Protein AF-A0A9D8QUK2-F1 (afdb_monomer_lite)

Secondary structure (DSSP, 8-state):
--------------------PPPEE---SS-EE-HHHHTTSTTSSEEEE--SSSEEEEE-SEEEE-TT-EEEPPSSEEEEE-TT-EEEESSEEEEEEEEEEEEEESSTT------EEEE---SSPEEEEEEEEES-EEEE--TT-EEEES-EEES--S-SSSEEEEE-STT--EEEES-EEES-SSEEEEE-TT----EEEES-EEES--TT--S--SEEEE--SEEEEES-EEE--TT-TT--SEEEE-TT---S--EEEEES-EEESSS-SEEEESS-EEEEES-EEE-----SSTTT--EEEEEEETTS--EEEEES-EEES-SEEEEEEE-SEEEEEB-SS-TTSTT-B----EEES-EETTEE-SEEE-SSS-EEETT-B-SSSS--HHHHGGGEESTTT-TTSPPEE-PSPPPTTS--EEEE-GGGGGSS--PPEE-TTS-EEE-SS----PPPSEEEEETTEEEEE-

Sequence (474 aa):
MKKRKVFCLILSALLGGGANSLAYTTAGDGTTYSLQTLSRIDDSDVLCFDDEERVRYMIVGPVTIARGDRFVMDDDVLVEFDDKATLIIEGEADFRLKKGSTFDSAFDDHTAMPIGIQVTGGKGATEFTNCSFYAVGLRNSSPQGMNLSHCAFYACNGAIGQGALTLGTDGAPFHIVDCHFEDNAKAAIAGAANYRNPLVIERCTFVRNGAANGNTPQLNLTVADSIVVRSCTIEGNPQNTMVGGIVVANLLGFEGDYVTVIKDNRITDNRFGIATYLSQKAFIVDNILVDNNHETNAMNGGSGINVYDPYQTQYTYISGNHIEGSLWGITLVGGKEANLGRTDVPESDSRYNPGRNFFRNNGNGGVLYDLYNNSPNIVYAQGNVWNVAVQREADIENVVFHRHDDASLGEVFFMPPGNPTGISSEHFEGDEANDGNQLPLYDLSGREIVNSPSSEGSLANGIYIQGGKKVIIN

Structure (mmCIF, N/CA/C/O backbone):
data_AF-A0A9D8QUK2-F1
#
_entry.id   AF-A0A9D8QUK2-F1
#
loop_
_atom_site.group_PDB
_atom_site.id
_atom_site.type_symbol
_atom_site.label_atom_id
_atom_site.label_alt_id
_atom_site.label_comp_id
_atom_site.label_asym_id
_atom_site.label_entity_id
_atom_site.label_se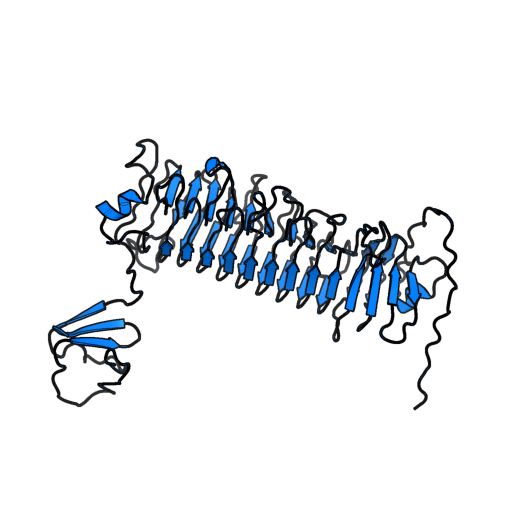q_id
_atom_site.pdbx_PDB_ins_code
_atom_site.Cartn_x
_atom_site.Cartn_y
_atom_site.Cartn_z
_atom_site.occupancy
_atom_site.B_iso_or_equiv
_atom_site.auth_seq_id
_atom_site.auth_comp_id
_atom_site.auth_asym_id
_atom_site.auth_atom_id
_atom_site.pdbx_PDB_model_num
ATOM 1 N N . MET A 1 1 ? -13.874 -29.031 42.052 1.00 36.38 1 MET A N 1
ATOM 2 C CA . MET A 1 1 ? -13.866 -27.619 41.603 1.00 36.38 1 MET A CA 1
ATOM 3 C C . MET A 1 1 ? -15.237 -27.278 41.043 1.00 36.38 1 MET A C 1
ATOM 5 O O . MET A 1 1 ? -15.665 -27.908 40.085 1.00 36.38 1 MET A O 1
ATOM 9 N N . LYS A 1 2 ? -15.973 -26.372 41.698 1.00 28.08 2 LYS A N 1
ATOM 10 C CA . LYS A 1 2 ? -17.314 -25.950 41.268 1.00 28.08 2 LYS A CA 1
ATOM 11 C C . LYS A 1 2 ? -17.187 -25.151 39.967 1.00 28.08 2 LYS A C 1
ATOM 13 O O . LYS A 1 2 ? -16.631 -24.058 39.991 1.00 28.08 2 LYS A O 1
ATOM 18 N N . LYS A 1 3 ? -17.695 -25.693 38.855 1.00 27.78 3 LYS A N 1
ATOM 19 C CA . LYS A 1 3 ? -17.937 -24.932 37.622 1.00 27.78 3 LYS A CA 1
ATOM 20 C C . LYS A 1 3 ? -18.912 -23.802 37.974 1.00 27.78 3 LYS A C 1
ATOM 22 O O . LYS A 1 3 ? -20.072 -24.077 38.279 1.00 27.78 3 LYS A O 1
ATOM 27 N N . ARG A 1 4 ? -18.437 -22.553 38.019 1.00 25.95 4 ARG A N 1
ATOM 28 C CA . ARG A 1 4 ? -19.311 -21.374 38.055 1.00 25.95 4 ARG A CA 1
ATOM 29 C C . ARG A 1 4 ? -20.042 -21.351 36.715 1.00 25.95 4 ARG A C 1
ATOM 31 O O . ARG A 1 4 ? -19.438 -21.027 35.703 1.00 25.95 4 ARG A O 1
ATOM 38 N N . LYS A 1 5 ? -21.305 -21.776 36.713 1.00 31.41 5 LYS A N 1
ATOM 39 C CA . LYS A 1 5 ? -22.220 -21.525 35.601 1.00 31.41 5 LYS A CA 1
ATOM 40 C C . LYS A 1 5 ? -22.498 -20.024 35.614 1.00 31.41 5 LYS A C 1
ATOM 42 O O . LYS A 1 5 ? -23.102 -19.533 36.566 1.00 31.41 5 LYS A O 1
ATOM 47 N N . VAL A 1 6 ? -21.945 -19.304 34.646 1.00 39.88 6 VAL A N 1
ATOM 48 C CA . VAL A 1 6 ? -22.358 -17.932 34.354 1.00 39.88 6 VAL A CA 1
ATOM 49 C C . VAL A 1 6 ? -23.756 -18.060 33.760 1.00 39.88 6 VAL A C 1
ATOM 51 O O . VAL A 1 6 ? -23.955 -18.856 32.855 1.00 39.88 6 VAL A O 1
ATOM 54 N N . PHE A 1 7 ? -24.736 -17.399 34.364 1.00 37.34 7 PHE A N 1
ATOM 55 C CA . PHE A 1 7 ? -26.114 -17.393 33.883 1.00 37.34 7 PHE A CA 1
ATOM 56 C C . PHE A 1 7 ? -26.303 -16.033 33.212 1.00 37.34 7 PHE A C 1
ATOM 58 O O . PHE A 1 7 ? -26.416 -15.023 33.910 1.00 37.34 7 PHE A O 1
ATOM 65 N N . CYS A 1 8 ? -26.214 -15.986 31.884 1.00 44.78 8 CYS A N 1
ATOM 66 C CA . CYS A 1 8 ? -26.602 -14.810 31.112 1.00 44.78 8 CYS A CA 1
ATOM 67 C C . CYS A 1 8 ? -28.131 -14.797 31.009 1.00 44.78 8 CYS A C 1
ATOM 69 O O . CYS A 1 8 ? -28.762 -15.828 30.773 1.00 44.78 8 CYS A O 1
ATOM 71 N N . LEU A 1 9 ? -28.739 -13.646 31.298 1.00 38.41 9 LEU A N 1
ATOM 72 C CA . LEU A 1 9 ? -30.188 -13.490 31.248 1.00 38.41 9 LEU A CA 1
ATOM 73 C C . LEU A 1 9 ? -30.644 -13.612 29.787 1.00 38.41 9 LEU A C 1
ATOM 75 O O . LEU A 1 9 ? -30.194 -12.855 28.935 1.00 38.41 9 LEU A O 1
ATOM 79 N N . ILE A 1 10 ? -31.552 -14.548 29.512 1.00 42.47 10 ILE A N 1
ATOM 80 C CA . ILE A 1 10 ? -32.238 -14.657 28.222 1.00 42.47 10 ILE A CA 1
ATOM 81 C C . ILE A 1 10 ? -33.251 -13.510 28.158 1.00 42.47 10 ILE A C 1
ATOM 83 O O . ILE A 1 10 ? -34.303 -13.591 28.797 1.00 42.47 10 ILE A O 1
ATOM 87 N N . LEU A 1 11 ? -32.950 -12.440 27.418 1.00 42.25 11 LEU A N 1
ATOM 88 C CA . LEU A 1 11 ? -33.952 -11.432 27.080 1.00 42.25 11 LEU A CA 1
ATOM 89 C C . LEU A 1 11 ? -34.624 -11.840 25.765 1.00 42.25 11 LEU A C 1
ATOM 91 O O . LEU A 1 11 ? -34.020 -11.832 24.696 1.00 42.25 11 LEU A O 1
ATOM 95 N N . SER A 1 12 ? -35.885 -12.254 25.862 1.00 38.56 12 SER A N 1
ATOM 96 C CA . SER A 1 12 ? -36.746 -12.539 24.717 1.00 38.56 12 SER A CA 1
ATOM 97 C C . SER A 1 12 ? -36.921 -11.285 23.859 1.00 38.56 12 SER A C 1
ATOM 99 O O . SER A 1 12 ? -37.370 -10.255 24.362 1.00 38.56 12 SER A O 1
ATOM 101 N N . ALA A 1 13 ? -36.579 -11.405 22.575 1.00 39.34 13 ALA A N 1
ATOM 102 C CA . ALA A 1 13 ? -36.649 -10.355 21.570 1.00 39.34 13 ALA A CA 1
ATOM 103 C C . ALA A 1 13 ? -38.009 -9.635 21.555 1.00 39.34 13 ALA A C 1
ATOM 105 O O . ALA A 1 13 ? -39.043 -10.229 21.248 1.00 39.34 13 ALA A O 1
ATOM 106 N N . LEU A 1 14 ? -37.986 -8.329 21.824 1.00 34.78 14 LEU A N 1
ATOM 107 C CA . LEU A 1 14 ? -39.008 -7.391 21.374 1.00 34.78 14 LEU A CA 1
ATOM 108 C C . LEU A 1 14 ? -38.420 -6.608 20.199 1.00 34.78 14 LEU A C 1
ATOM 110 O O . LEU A 1 14 ? -37.813 -5.556 20.360 1.00 34.78 14 LEU A O 1
ATOM 114 N N . LEU A 1 15 ? -38.609 -7.161 19.001 1.00 47.88 15 LEU A N 1
ATOM 115 C CA . LEU A 1 15 ? -38.568 -6.398 17.759 1.00 47.88 15 LEU A CA 1
ATOM 116 C C . LEU A 1 15 ? -39.764 -5.442 17.767 1.00 47.88 15 LEU A C 1
ATOM 118 O O . LEU A 1 15 ? -40.914 -5.884 17.736 1.00 47.88 15 LEU A O 1
ATOM 122 N N . GLY A 1 16 ? -39.505 -4.137 17.810 1.00 35.44 16 GLY A N 1
ATOM 123 C CA . GLY A 1 16 ? -40.554 -3.143 17.625 1.00 35.44 16 GLY A CA 1
ATOM 124 C C . GLY A 1 16 ? -40.207 -1.760 18.153 1.00 35.44 16 GLY A C 1
ATOM 125 O O . GLY A 1 16 ? -40.496 -1.447 19.302 1.00 35.44 16 GLY A O 1
ATOM 126 N N . GLY A 1 17 ? -39.706 -0.905 17.264 1.00 31.34 17 GLY A N 1
ATOM 127 C CA . GLY A 1 17 ? -39.738 0.543 17.440 1.00 31.34 17 GLY A CA 1
ATOM 128 C C . GLY A 1 17 ? -38.373 1.183 17.269 1.00 31.34 17 GLY A C 1
ATOM 129 O O . GLY A 1 17 ? -37.475 0.947 18.065 1.00 31.34 17 GLY A O 1
ATOM 130 N N . GLY A 1 18 ? -38.247 2.035 16.247 1.00 40.22 18 GLY A N 1
ATOM 131 C CA . GLY A 1 18 ? -37.144 2.980 16.135 1.00 40.22 18 GLY A CA 1
ATOM 132 C C . GLY A 1 18 ? -37.144 3.917 17.339 1.00 40.22 18 GLY A C 1
ATOM 133 O O . GLY A 1 18 ? -37.792 4.962 17.328 1.00 40.22 18 GLY A O 1
ATOM 134 N N . ALA A 1 19 ? -36.449 3.520 18.395 1.00 39.44 19 ALA A N 1
ATOM 135 C CA . ALA A 1 19 ? -35.953 4.425 19.404 1.00 39.44 19 ALA A CA 1
ATOM 136 C C . ALA A 1 19 ? -34.624 4.961 18.873 1.00 39.44 19 ALA A C 1
ATOM 138 O O . ALA A 1 19 ? -33.765 4.189 18.456 1.00 39.44 19 ALA A O 1
ATOM 139 N N . ASN A 1 20 ? -34.454 6.283 18.855 1.00 44.12 20 ASN A N 1
ATOM 140 C CA . ASN A 1 20 ? -33.113 6.849 18.781 1.00 44.12 20 ASN A CA 1
ATOM 141 C C . ASN A 1 20 ? -32.373 6.322 20.016 1.00 44.12 20 ASN A C 1
ATOM 143 O O . ASN A 1 20 ? -32.664 6.805 21.113 1.00 44.12 20 ASN A O 1
ATOM 147 N N . SER A 1 21 ? -31.517 5.303 19.870 1.00 48.91 21 SER A N 1
ATOM 148 C CA . SER A 1 21 ? -30.704 4.857 20.998 1.00 48.91 21 SER A CA 1
ATOM 149 C C . SER A 1 21 ? -29.840 6.051 21.405 1.00 48.91 21 SER A C 1
ATOM 151 O O . SER A 1 21 ? -29.196 6.711 20.579 1.00 48.91 21 SER A O 1
ATOM 153 N N . LEU A 1 22 ? -29.970 6.455 22.666 1.00 63.09 22 LEU A N 1
ATOM 154 C CA . LEU A 1 22 ? -29.085 7.452 23.241 1.00 63.09 22 LEU A CA 1
ATOM 155 C C . LEU A 1 22 ? -27.726 6.771 23.356 1.00 63.09 22 LEU A C 1
ATOM 157 O O . LEU A 1 22 ? -27.637 5.729 23.989 1.00 63.09 22 LEU A O 1
ATOM 161 N N . ALA A 1 23 ? -26.693 7.353 22.746 1.00 86.38 23 ALA A N 1
ATOM 162 C CA . ALA A 1 23 ? -25.338 6.823 22.837 1.00 86.38 23 ALA A CA 1
ATOM 163 C C . ALA A 1 23 ? -24.959 6.570 24.308 1.00 86.38 23 ALA A C 1
ATOM 165 O O . ALA A 1 23 ? -25.006 7.498 25.125 1.00 86.38 23 ALA A O 1
ATOM 166 N N . TYR A 1 24 ? -24.586 5.335 24.641 1.00 95.50 24 TYR A N 1
ATOM 167 C CA . TYR A 1 24 ? -24.104 4.998 25.974 1.00 95.50 24 TYR A CA 1
ATOM 168 C C . TYR A 1 24 ? -22.640 5.411 26.121 1.00 95.50 24 TYR A C 1
ATOM 170 O O . TYR A 1 24 ? -21.823 5.161 25.235 1.00 95.50 24 TYR A O 1
ATOM 178 N N . THR A 1 25 ? -22.289 5.985 27.270 1.00 97.19 25 THR A N 1
ATOM 179 C CA . THR A 1 25 ? -20.911 6.350 27.615 1.00 97.19 25 THR A CA 1
ATOM 180 C C . THR A 1 25 ? -20.607 5.884 29.034 1.00 97.19 25 THR A C 1
ATOM 182 O O . THR A 1 25 ? -21.392 6.140 29.949 1.00 97.19 25 THR A O 1
ATOM 185 N N . THR A 1 26 ? -19.474 5.207 29.234 1.00 97.69 26 THR A N 1
ATOM 186 C CA . THR A 1 26 ? -19.026 4.784 30.571 1.00 97.69 26 THR A CA 1
ATOM 187 C C . THR A 1 26 ? -18.665 5.987 31.458 1.00 97.69 26 THR A C 1
ATOM 189 O O . THR A 1 26 ? -18.534 7.117 30.990 1.00 97.69 26 THR A O 1
ATOM 192 N N . ALA A 1 27 ? -18.530 5.775 32.770 1.00 96.69 27 ALA A N 1
ATOM 193 C CA . ALA A 1 27 ? -18.418 6.867 33.743 1.00 96.69 27 ALA A CA 1
ATOM 194 C C . ALA A 1 27 ? -17.090 7.657 33.704 1.00 96.69 27 ALA A C 1
ATOM 196 O O . ALA A 1 27 ? -17.054 8.796 34.173 1.00 96.69 27 ALA A O 1
ATOM 197 N N . GLY A 1 28 ? -16.005 7.080 33.178 1.00 97.00 28 GLY A N 1
ATOM 198 C CA . GLY A 1 28 ? -14.670 7.688 33.175 1.00 97.00 28 GLY A CA 1
ATOM 199 C C . GLY A 1 28 ? -13.992 7.693 34.551 1.00 97.00 28 GLY A C 1
ATOM 200 O O . GLY A 1 28 ? -13.155 8.553 34.829 1.00 97.00 28 GLY A O 1
ATOM 201 N N . ASP A 1 29 ? -14.371 6.774 35.437 1.00 97.31 29 ASP A N 1
ATOM 202 C CA . ASP A 1 29 ? -13.961 6.731 36.844 1.00 97.31 29 ASP A CA 1
ATOM 203 C C . ASP A 1 29 ? -12.799 5.764 37.131 1.00 97.31 29 ASP A C 1
ATOM 205 O O . ASP A 1 29 ? -12.406 5.584 38.287 1.00 97.31 29 ASP A O 1
ATOM 209 N N . GLY A 1 30 ? -12.204 5.182 36.087 1.00 96.81 30 GLY A N 1
ATOM 210 C CA . GLY A 1 30 ? -11.112 4.215 36.207 1.00 96.81 30 GLY A CA 1
ATOM 211 C C . GLY A 1 30 ? -11.574 2.766 36.115 1.00 96.81 30 GLY A C 1
ATOM 212 O O . GLY A 1 30 ? -10.773 1.851 36.337 1.00 96.81 30 GLY A O 1
ATOM 213 N N . THR A 1 31 ? -12.848 2.535 35.804 1.00 98.06 31 THR A N 1
ATOM 214 C CA . THR A 1 31 ? -13.411 1.193 35.703 1.00 98.06 31 THR A CA 1
ATOM 215 C C . THR A 1 31 ? -12.887 0.473 34.460 1.00 98.06 31 THR A C 1
ATOM 217 O O . THR A 1 31 ? -12.683 1.051 33.392 1.00 98.06 31 THR A O 1
ATOM 220 N N . THR A 1 32 ? -12.645 -0.833 34.605 1.00 98.19 32 THR A N 1
ATOM 221 C CA . THR A 1 32 ? -12.344 -1.716 33.474 1.00 98.19 32 THR A CA 1
ATOM 222 C C . THR A 1 32 ? -13.613 -2.429 33.027 1.00 98.19 32 THR A C 1
ATOM 224 O O . THR A 1 32 ? -14.229 -3.143 33.818 1.00 98.19 32 THR A O 1
ATOM 227 N N . TYR A 1 33 ? -13.960 -2.264 31.756 1.00 98.25 33 TYR A N 1
ATOM 228 C CA . TYR A 1 33 ? -15.107 -2.875 31.103 1.00 98.25 33 TYR A CA 1
ATOM 229 C C . TYR A 1 33 ? -14.666 -3.973 30.127 1.00 98.25 33 TYR A C 1
ATOM 231 O O . TYR A 1 33 ? -13.601 -3.897 29.518 1.00 98.25 33 TYR A O 1
ATOM 239 N N . SER A 1 34 ? -15.518 -4.974 29.947 1.00 97.94 34 SER A N 1
ATOM 240 C CA . SER A 1 34 ? -15.544 -5.896 28.810 1.00 97.94 34 SER A CA 1
ATOM 241 C C . SER A 1 34 ? -16.961 -5.943 28.232 1.00 97.94 34 SER A C 1
ATOM 243 O O . SER A 1 34 ? -17.889 -5.364 28.806 1.00 97.94 34 SER A O 1
ATOM 245 N N . LEU A 1 35 ? -17.168 -6.662 27.127 1.00 97.31 35 LEU A N 1
ATOM 246 C CA . LEU A 1 35 ? -18.521 -6.878 26.599 1.00 97.31 35 LEU A CA 1
ATOM 247 C C . LEU A 1 35 ? -19.423 -7.563 27.630 1.00 97.31 35 LEU A C 1
ATOM 249 O O . LEU A 1 35 ? -20.571 -7.162 27.790 1.00 97.31 35 LEU A O 1
ATOM 253 N N . GLN A 1 36 ? -18.881 -8.500 28.415 1.00 95.31 36 GLN A N 1
ATOM 254 C CA . GLN A 1 36 ? -19.616 -9.144 29.504 1.00 95.31 36 GLN A CA 1
ATOM 255 C C . GLN A 1 36 ? -20.107 -8.162 30.577 1.00 95.31 36 GLN A C 1
ATOM 257 O O . GLN A 1 36 ? -21.183 -8.349 31.146 1.00 95.31 36 GLN A O 1
ATOM 262 N N . THR A 1 37 ? -19.290 -7.173 30.948 1.00 96.94 37 THR A N 1
ATOM 263 C CA . THR A 1 37 ? -19.694 -6.201 31.974 1.00 96.94 37 THR A CA 1
ATOM 264 C C . THR A 1 37 ? -20.656 -5.174 31.409 1.00 96.94 37 THR A C 1
ATOM 266 O O . THR A 1 37 ? -21.591 -4.797 32.107 1.00 96.94 37 THR A O 1
ATOM 269 N N . LEU A 1 38 ? -20.439 -4.750 30.159 1.00 97.44 38 LEU A N 1
ATOM 270 C CA . LEU A 1 38 ? -21.329 -3.824 29.466 1.00 97.44 38 LEU A CA 1
ATOM 271 C C . LEU A 1 38 ? -22.713 -4.452 29.314 1.00 97.44 38 LEU A C 1
ATOM 273 O O . LEU A 1 38 ? -23.681 -3.869 29.772 1.00 97.44 38 LEU A O 1
ATOM 277 N N . SER A 1 39 ? -22.803 -5.708 28.870 1.00 96.00 39 SER A N 1
ATOM 278 C CA . SER A 1 39 ? -24.082 -6.396 28.655 1.00 96.00 39 SER A CA 1
ATOM 279 C C . SER A 1 39 ? -24.930 -6.651 29.912 1.00 96.00 39 SER A C 1
ATOM 281 O O . SER A 1 39 ? -25.952 -7.332 29.842 1.00 96.00 39 SER A O 1
ATOM 283 N N . ARG A 1 40 ? -24.469 -6.220 31.090 1.00 95.31 40 ARG A N 1
ATOM 284 C CA . ARG A 1 40 ? -25.193 -6.289 32.371 1.00 95.31 40 ARG A CA 1
ATOM 285 C C . ARG A 1 40 ? -25.696 -4.923 32.836 1.00 95.31 40 ARG A C 1
ATOM 287 O O . ARG A 1 40 ? -26.240 -4.829 33.932 1.00 95.31 40 ARG A O 1
ATOM 294 N N . ILE A 1 41 ? -25.454 -3.880 32.051 1.00 94.56 41 ILE A N 1
ATOM 295 C CA . ILE A 1 41 ? -25.918 -2.522 32.292 1.00 94.56 41 ILE A CA 1
ATOM 296 C C . ILE A 1 41 ? -27.129 -2.311 31.382 1.00 94.56 41 ILE A C 1
ATOM 298 O O . ILE A 1 41 ? -26.997 -2.399 30.165 1.00 94.56 41 ILE A O 1
ATOM 302 N N . ASP A 1 42 ? -28.291 -2.040 31.980 1.00 87.69 42 ASP A N 1
ATOM 303 C CA . ASP A 1 42 ? -29.587 -2.026 31.280 1.00 87.69 42 ASP A CA 1
ATOM 304 C C . ASP A 1 42 ? -29.625 -1.083 30.056 1.00 87.69 42 ASP A C 1
ATOM 306 O O . ASP A 1 42 ? -30.317 -1.378 29.086 1.00 87.69 42 ASP A O 1
ATOM 310 N N . ASP A 1 43 ? -28.830 -0.006 30.067 1.00 87.94 43 ASP A N 1
ATOM 311 C CA . ASP A 1 43 ? -28.813 1.033 29.028 1.00 87.94 43 ASP A CA 1
ATOM 312 C C . ASP A 1 43 ? -27.522 1.053 28.180 1.00 87.94 43 ASP A C 1
ATOM 314 O O . ASP A 1 43 ? -27.222 2.064 27.550 1.00 87.94 43 ASP A O 1
ATOM 318 N N . SER A 1 44 ? -26.697 -0.005 28.184 1.00 90.75 44 SER A N 1
ATOM 319 C CA . SER A 1 44 ? -25.386 0.052 27.511 1.00 90.75 44 SER A CA 1
ATOM 320 C C . SER A 1 44 ? -25.388 -0.220 26.010 1.00 90.75 44 SER A C 1
ATOM 322 O O . SER A 1 44 ? -24.305 -0.314 25.440 1.00 90.75 44 SER A O 1
ATOM 324 N N . ASP A 1 45 ? -26.544 -0.464 25.392 1.00 93.50 45 ASP A N 1
ATOM 325 C CA . ASP A 1 45 ? -26.666 -0.915 23.996 1.00 93.50 45 ASP A CA 1
ATOM 326 C C . ASP A 1 45 ? -25.821 -2.168 23.651 1.00 93.50 45 ASP A C 1
ATOM 328 O O . ASP A 1 45 ? -25.517 -2.421 22.484 1.00 93.50 45 ASP A O 1
ATOM 332 N N . VAL A 1 46 ? -25.455 -2.988 24.648 1.00 95.62 46 VAL A N 1
ATOM 333 C CA . VAL A 1 46 ? -24.757 -4.270 24.451 1.00 95.62 46 VAL A CA 1
ATOM 334 C C . VAL A 1 46 ? -25.652 -5.403 24.932 1.00 95.62 46 VAL A C 1
ATOM 336 O O . VAL A 1 46 ? -25.971 -5.503 26.113 1.00 95.62 46 VAL A O 1
ATOM 339 N N . LEU A 1 47 ? -26.022 -6.300 24.027 1.00 94.25 47 LEU A N 1
ATOM 340 C CA . LEU A 1 47 ? -26.761 -7.520 24.336 1.00 94.25 47 LEU A CA 1
ATOM 341 C C . LEU A 1 47 ? -25.802 -8.708 24.394 1.00 94.25 47 LEU A C 1
ATOM 343 O O . LEU A 1 47 ? -24.802 -8.743 23.681 1.00 94.25 47 LEU A O 1
ATOM 347 N N . CYS A 1 48 ? -26.107 -9.691 25.237 1.00 93.62 48 CYS A N 1
ATOM 348 C CA . CYS A 1 48 ? -25.363 -10.943 25.337 1.00 93.62 48 CYS A CA 1
ATOM 349 C C . CYS A 1 48 ? -26.308 -12.107 25.048 1.00 93.62 48 CYS A C 1
ATOM 351 O O . CYS A 1 48 ? -27.374 -12.218 25.655 1.00 93.62 48 CYS A O 1
ATOM 353 N N . PHE A 1 49 ? -25.893 -12.979 24.141 1.00 89.56 49 PHE A N 1
ATOM 354 C CA . PHE A 1 49 ? -26.572 -14.209 23.785 1.00 89.56 49 PHE A CA 1
ATOM 355 C C . PHE A 1 49 ? -25.643 -15.369 24.132 1.00 89.56 49 PHE A C 1
ATOM 357 O O . PHE A 1 49 ? -24.507 -15.451 23.659 1.00 89.56 49 PHE A O 1
ATOM 364 N N . ASP A 1 50 ? -26.130 -16.250 24.999 1.00 75.38 50 ASP A N 1
ATOM 365 C CA . ASP A 1 50 ? -25.434 -17.486 25.333 1.00 75.38 50 ASP A CA 1
ATOM 366 C C . ASP A 1 50 ? -25.794 -18.512 24.251 1.00 75.38 50 ASP A C 1
ATOM 368 O O . ASP A 1 50 ? -26.885 -19.086 24.272 1.00 75.38 50 ASP A O 1
ATOM 372 N N . ASP A 1 51 ? -24.931 -18.637 23.244 1.00 69.44 51 ASP A N 1
ATOM 373 C CA . ASP A 1 51 ? -25.027 -19.681 22.225 1.00 69.44 51 ASP A CA 1
ATOM 374 C C . ASP A 1 51 ? -24.284 -20.938 22.701 1.00 69.44 51 ASP A C 1
ATOM 376 O O . ASP A 1 51 ? -23.294 -20.847 23.431 1.00 69.44 51 ASP A O 1
ATOM 380 N N . GLU A 1 52 ? -24.735 -22.119 22.279 1.00 70.31 52 GLU A N 1
ATOM 381 C CA . GLU A 1 52 ? -24.114 -23.389 22.670 1.00 70.31 52 GLU A CA 1
ATOM 382 C C . GLU A 1 52 ? -22.688 -23.536 22.106 1.00 70.31 52 GLU A C 1
ATOM 384 O O . GLU A 1 52 ? -21.869 -24.246 22.698 1.00 70.31 52 GLU A O 1
ATOM 389 N N . GLU A 1 53 ? -22.372 -22.850 21.001 1.00 79.50 53 GLU A N 1
ATOM 390 C CA . GLU A 1 53 ? -21.079 -22.955 20.311 1.00 79.50 53 GLU A CA 1
ATOM 391 C C . GLU A 1 53 ? -20.078 -21.850 20.680 1.00 79.50 53 GLU A C 1
ATOM 393 O O . GLU A 1 53 ? -18.887 -22.132 20.841 1.00 79.50 53 GLU A O 1
ATOM 398 N N . ARG A 1 54 ? -20.532 -20.597 20.822 1.00 87.00 54 ARG A N 1
ATOM 399 C CA . ARG A 1 54 ? -19.673 -19.433 21.096 1.00 87.00 54 ARG A CA 1
ATOM 400 C C . ARG A 1 54 ? -20.471 -18.287 21.716 1.00 87.00 54 ARG A C 1
ATOM 402 O O . ARG A 1 54 ? -21.545 -17.955 21.231 1.00 87.00 54 ARG A O 1
ATOM 409 N N . VAL A 1 55 ? -19.926 -17.615 22.735 1.00 92.44 55 VAL A N 1
ATOM 410 C CA . VAL A 1 55 ? -20.589 -16.432 23.313 1.00 92.44 55 VAL A CA 1
ATOM 411 C C . VAL A 1 55 ? -20.727 -15.353 22.240 1.00 92.44 55 VAL A C 1
ATOM 413 O O . VAL A 1 55 ? -19.744 -14.994 21.583 1.00 92.44 55 VAL A O 1
ATOM 416 N N . ARG A 1 56 ? -21.943 -14.827 22.084 1.00 94.12 56 ARG A N 1
ATOM 417 C CA . ARG A 1 56 ? -22.262 -13.784 21.113 1.00 94.12 56 ARG A CA 1
ATOM 418 C C . ARG A 1 56 ? -22.691 -12.515 21.835 1.00 94.12 56 ARG A C 1
ATOM 420 O O . ARG A 1 56 ? -23.541 -12.550 22.722 1.00 94.12 56 ARG A O 1
ATOM 427 N N . TYR A 1 57 ? -22.112 -11.392 21.445 1.00 95.81 57 TYR A N 1
ATOM 428 C CA . TYR A 1 57 ? -22.534 -10.065 21.868 1.00 95.81 57 TYR A CA 1
ATOM 429 C C . TYR A 1 57 ? -23.059 -9.292 20.667 1.00 95.81 57 TYR A C 1
ATOM 431 O O . TYR A 1 57 ? -22.527 -9.445 19.574 1.00 95.81 57 TYR A O 1
ATOM 439 N N . MET A 1 58 ? -24.060 -8.442 20.875 1.00 94.69 58 MET A N 1
ATOM 440 C CA . MET A 1 58 ? -24.557 -7.535 19.841 1.00 94.69 58 MET A CA 1
ATOM 441 C C . MET A 1 58 ? -24.524 -6.105 20.357 1.00 94.69 58 MET A C 1
ATOM 443 O O . MET A 1 58 ? -25.075 -5.820 21.420 1.00 94.69 58 MET A O 1
ATOM 447 N N . ILE A 1 59 ? -23.876 -5.220 19.611 1.00 95.88 59 ILE A N 1
ATOM 448 C CA . ILE A 1 59 ? -23.866 -3.781 19.847 1.00 95.88 59 ILE A CA 1
ATOM 449 C C . ILE A 1 59 ? -24.970 -3.179 18.976 1.00 95.88 59 ILE A C 1
ATOM 451 O O . ILE A 1 59 ? -24.875 -3.213 17.750 1.00 95.88 59 ILE A O 1
ATOM 455 N N . VAL A 1 60 ? -26.024 -2.656 19.604 1.00 93.69 60 VAL A N 1
ATOM 456 C CA . VAL A 1 60 ? -27.238 -2.168 18.911 1.00 93.69 60 VAL A CA 1
ATOM 457 C C . VAL A 1 60 ? -27.263 -0.655 18.693 1.00 93.69 60 VAL A C 1
ATOM 459 O O . VAL A 1 60 ? -28.156 -0.128 18.037 1.00 93.69 60 VAL A O 1
ATOM 462 N N . GLY A 1 61 ? -26.271 0.052 19.229 1.00 92.19 61 GLY A N 1
ATOM 463 C CA . GLY A 1 61 ? -26.149 1.503 19.155 1.00 92.19 61 GLY A CA 1
ATOM 464 C C . GLY A 1 61 ? -24.725 1.971 19.463 1.00 92.19 61 GLY A C 1
ATOM 465 O O . GLY A 1 61 ? -23.815 1.152 19.602 1.00 92.19 61 GLY A O 1
ATOM 466 N N . PRO A 1 62 ? -24.466 3.286 19.517 1.00 95.19 62 PRO A N 1
ATOM 467 C CA . PRO A 1 62 ? -23.144 3.799 19.857 1.00 95.19 62 PRO A CA 1
ATOM 468 C C . PRO A 1 62 ? -22.791 3.548 21.332 1.00 95.19 62 PRO A C 1
ATOM 470 O O . PRO A 1 62 ? -23.507 3.986 22.232 1.00 95.19 62 PRO A O 1
ATOM 473 N N . VAL A 1 63 ? -21.640 2.920 21.575 1.00 97.88 63 VAL A N 1
ATOM 474 C CA . VAL A 1 63 ? -21.097 2.623 22.909 1.00 97.88 63 VAL A CA 1
ATOM 475 C C . VAL A 1 63 ? -19.724 3.268 23.048 1.00 97.88 63 VAL A C 1
ATOM 477 O O . VAL A 1 63 ? -18.809 2.947 22.294 1.00 97.88 63 VAL A O 1
ATOM 480 N N . THR A 1 64 ? -19.560 4.163 24.019 1.00 98.12 64 THR A N 1
ATOM 481 C CA . THR A 1 64 ? -18.315 4.897 24.268 1.00 98.12 64 THR A CA 1
ATOM 482 C C . THR A 1 64 ? -17.663 4.451 25.569 1.00 98.12 64 THR A C 1
ATOM 484 O O . THR A 1 64 ? -18.233 4.574 26.652 1.00 98.12 64 THR A O 1
ATOM 487 N N . ILE A 1 65 ? -16.421 3.992 25.469 1.00 98.19 65 ILE A N 1
ATOM 488 C CA . ILE A 1 65 ? -15.530 3.775 26.606 1.00 98.19 65 ILE A CA 1
ATOM 489 C C . ILE A 1 65 ? -14.845 5.105 26.897 1.00 98.19 65 ILE A C 1
ATOM 491 O O . ILE A 1 65 ? -13.927 5.508 26.177 1.00 98.19 65 ILE A O 1
ATOM 495 N N . ALA A 1 66 ? -15.333 5.802 27.919 1.00 97.69 66 ALA A N 1
ATOM 496 C CA . ALA A 1 66 ? -14.930 7.154 28.264 1.00 97.69 66 ALA A CA 1
ATOM 497 C C . ALA A 1 66 ? -13.453 7.248 28.656 1.00 97.69 66 ALA A C 1
ATOM 499 O O . ALA A 1 66 ? -12.837 6.309 29.173 1.00 97.69 66 ALA A O 1
ATOM 500 N N . ARG A 1 67 ? -12.881 8.440 28.467 1.00 96.25 67 ARG A N 1
ATOM 501 C CA . ARG A 1 67 ? -11.546 8.754 28.981 1.00 96.25 67 ARG A CA 1
ATOM 502 C C . ARG A 1 67 ? -11.479 8.478 30.487 1.00 96.25 67 ARG A C 1
ATOM 504 O O . ARG A 1 67 ? -12.314 8.953 31.244 1.00 96.25 67 ARG A O 1
ATOM 511 N N . GLY A 1 68 ? -10.427 7.785 30.914 1.00 95.81 68 GLY A N 1
ATOM 512 C CA . GLY A 1 68 ? -10.236 7.374 32.308 1.00 95.81 68 GLY A CA 1
ATOM 513 C C . GLY A 1 68 ? -10.530 5.894 32.518 1.00 95.81 68 GLY A C 1
ATOM 514 O O . GLY A 1 68 ? -9.848 5.270 33.326 1.00 95.81 68 GLY A O 1
ATOM 515 N N . ASP A 1 69 ? -11.430 5.320 31.719 1.00 98.06 69 ASP A N 1
ATOM 516 C CA . ASP A 1 69 ? -11.762 3.898 31.761 1.00 98.06 69 ASP A CA 1
ATOM 517 C C . ASP A 1 69 ? -10.872 3.065 30.831 1.00 98.06 69 ASP A C 1
ATOM 519 O O . ASP A 1 69 ? -10.110 3.580 30.000 1.00 98.06 69 ASP A O 1
ATOM 523 N N . ARG A 1 70 ? -10.970 1.744 30.987 1.00 97.25 70 ARG A N 1
ATOM 524 C CA . ARG A 1 70 ? -10.269 0.757 30.163 1.00 97.25 70 ARG A CA 1
ATOM 525 C C . ARG A 1 70 ? -11.246 -0.270 29.605 1.00 97.25 70 ARG A C 1
ATOM 527 O O . ARG A 1 70 ? -12.070 -0.791 30.346 1.00 97.25 70 ARG A O 1
ATOM 534 N N . PHE A 1 71 ? -11.098 -0.632 28.338 1.00 98.06 71 PHE A N 1
ATOM 535 C CA . PHE A 1 71 ? -11.785 -1.762 27.721 1.00 98.06 71 PHE A CA 1
ATOM 536 C C . PHE A 1 71 ? -10.840 -2.954 27.547 1.00 98.06 71 PHE A C 1
ATOM 538 O O . PHE A 1 71 ? -9.699 -2.802 27.109 1.00 98.06 71 PHE A O 1
ATOM 545 N N . VAL A 1 72 ? -11.299 -4.151 27.890 1.00 97.69 72 VAL A N 1
ATOM 546 C CA . VAL A 1 72 ? -10.580 -5.404 27.644 1.00 97.69 72 VAL A CA 1
ATOM 547 C C . VAL A 1 72 ? -11.497 -6.322 26.858 1.00 97.69 72 VAL A C 1
ATOM 549 O O . VAL A 1 72 ? -12.587 -6.660 27.319 1.00 97.69 72 VAL A O 1
ATOM 552 N N . MET A 1 73 ? -11.045 -6.708 25.668 1.00 97.62 73 MET A N 1
ATOM 553 C CA . MET A 1 73 ? -11.805 -7.576 24.784 1.00 97.62 73 MET A CA 1
ATOM 554 C C . MET A 1 73 ? -11.744 -9.037 25.249 1.00 97.62 73 MET A C 1
ATOM 556 O O . MET A 1 73 ? -10.688 -9.530 25.650 1.00 97.62 73 MET A O 1
ATOM 560 N N . ASP A 1 74 ? -12.884 -9.724 25.172 1.00 93.69 74 ASP A N 1
ATOM 561 C CA . ASP A 1 74 ? -12.987 -11.149 25.481 1.00 93.69 74 ASP A CA 1
ATOM 562 C C . ASP A 1 74 ? -12.418 -12.002 24.321 1.00 93.69 74 ASP A C 1
ATOM 564 O O . ASP A 1 74 ? -12.605 -11.691 23.142 1.00 93.69 74 ASP A O 1
ATOM 568 N N . ASP A 1 75 ? -11.721 -13.089 24.659 1.00 95.19 75 ASP A N 1
ATOM 569 C CA . ASP A 1 75 ? -11.259 -14.115 23.711 1.00 95.19 75 ASP A CA 1
ATOM 570 C C . ASP A 1 75 ? -12.415 -15.035 23.294 1.00 95.19 75 ASP A C 1
ATOM 572 O O . ASP A 1 75 ? -13.242 -15.383 24.137 1.00 95.19 75 ASP A O 1
ATOM 576 N N . ASP A 1 76 ? -12.380 -15.549 22.059 1.00 95.25 76 ASP A N 1
ATOM 577 C CA . ASP A 1 76 ? -13.257 -16.631 21.585 1.00 95.25 76 ASP A CA 1
ATOM 578 C C . ASP A 1 76 ? -14.744 -16.234 21.594 1.00 95.25 76 ASP A C 1
ATOM 580 O O . ASP A 1 76 ? -15.605 -16.989 22.044 1.00 95.25 76 ASP A O 1
ATOM 584 N N . VAL A 1 77 ? -15.047 -15.014 21.128 1.00 95.81 77 VAL A N 1
ATOM 585 C CA . VAL A 1 77 ? -16.421 -14.482 21.051 1.00 95.81 77 VAL A CA 1
ATOM 586 C C . VAL A 1 77 ? -16.773 -13.967 19.654 1.00 95.81 77 VAL A C 1
ATOM 588 O O . VAL A 1 77 ? -15.894 -13.639 18.850 1.00 95.81 77 VAL A O 1
ATOM 591 N N . LEU A 1 78 ? -18.075 -13.896 19.375 1.00 95.75 78 LEU A N 1
ATOM 592 C CA . LEU A 1 78 ? -18.649 -13.164 18.245 1.00 95.75 78 LEU A CA 1
ATOM 593 C C . LEU A 1 78 ? -19.193 -11.819 18.735 1.00 95.75 78 LEU A C 1
ATOM 595 O O . LEU A 1 78 ? -19.914 -11.780 19.730 1.00 95.75 78 LEU A O 1
ATOM 599 N N . VAL A 1 79 ? -18.873 -10.737 18.035 1.00 96.69 79 VAL A N 1
ATOM 600 C CA . VAL A 1 79 ? -19.400 -9.394 18.284 1.00 96.69 79 VAL A CA 1
ATOM 601 C C . VAL A 1 79 ? -20.096 -8.905 17.028 1.00 96.69 79 VAL A C 1
ATOM 603 O O . VAL A 1 79 ? -19.440 -8.616 16.035 1.00 96.69 79 VAL A O 1
ATOM 606 N N . GLU A 1 80 ? -21.411 -8.792 17.075 1.00 95.50 80 GLU A N 1
ATOM 607 C CA . GLU A 1 80 ? -22.221 -8.276 15.976 1.00 95.50 80 GLU A CA 1
ATOM 608 C C . GLU A 1 80 ? -22.520 -6.792 16.187 1.00 95.50 80 GLU A C 1
ATOM 610 O O . GLU A 1 80 ? -22.739 -6.343 17.314 1.00 95.50 80 GLU A O 1
ATOM 615 N N . PHE A 1 81 ? -22.546 -6.024 15.104 1.00 95.94 81 PHE A N 1
ATOM 616 C CA . PHE A 1 81 ? -22.902 -4.608 15.107 1.00 95.94 81 PHE A CA 1
ATOM 617 C C . PHE A 1 81 ? -24.162 -4.385 14.273 1.00 95.94 81 PHE A C 1
ATOM 619 O O . PHE A 1 81 ? -24.169 -4.678 13.077 1.00 95.94 81 PHE A O 1
ATOM 626 N N . ASP A 1 82 ? -25.205 -3.832 14.888 1.00 93.50 82 ASP A N 1
ATOM 627 C CA . ASP A 1 82 ? -26.429 -3.424 14.188 1.00 93.50 82 ASP A CA 1
ATOM 628 C C . ASP A 1 82 ? -26.189 -2.186 13.292 1.00 93.50 82 ASP A C 1
ATOM 630 O O . ASP A 1 82 ? -25.094 -1.607 13.263 1.00 93.50 82 ASP A O 1
ATOM 634 N N . ASP A 1 83 ? -27.203 -1.760 12.536 1.00 91.31 83 ASP A N 1
ATOM 635 C CA . ASP A 1 83 ? -27.120 -0.596 11.653 1.00 91.31 83 ASP A CA 1
ATOM 636 C C . ASP A 1 83 ? -26.603 0.640 12.405 1.00 91.31 83 ASP A C 1
ATOM 638 O O . ASP A 1 83 ? -27.133 1.036 13.444 1.00 91.31 83 ASP A O 1
ATOM 642 N N . LYS A 1 84 ? -25.547 1.265 11.866 1.00 91.56 84 LYS A N 1
ATOM 643 C CA . LYS A 1 84 ? -24.858 2.439 12.443 1.00 91.56 84 LYS A CA 1
ATOM 644 C C . LYS A 1 84 ? -24.249 2.229 13.835 1.00 91.56 84 LYS A C 1
ATOM 646 O O . LYS A 1 84 ? -23.711 3.187 14.402 1.00 91.56 84 LYS A O 1
ATOM 651 N N . ALA A 1 85 ? -24.265 1.015 14.381 1.00 95.12 85 ALA A N 1
ATOM 652 C CA . ALA A 1 85 ? -23.640 0.728 15.661 1.00 95.12 85 ALA A CA 1
ATOM 653 C C . ALA A 1 85 ? -22.130 1.003 15.607 1.00 95.12 85 ALA A C 1
ATOM 655 O O . ALA A 1 85 ? -21.463 0.827 14.577 1.00 95.12 85 ALA A O 1
ATOM 656 N N . THR A 1 86 ? -21.595 1.493 16.727 1.00 96.94 86 THR A N 1
ATOM 657 C CA . THR A 1 86 ? -20.185 1.882 16.848 1.00 96.94 86 THR A CA 1
ATOM 658 C C . THR A 1 86 ? -19.672 1.591 18.250 1.00 96.94 86 THR A C 1
ATOM 660 O O . THR A 1 86 ? -20.319 1.965 19.224 1.00 96.94 86 THR A O 1
ATOM 663 N N . LEU A 1 87 ? -18.472 1.024 18.359 1.00 98.06 87 LEU A N 1
ATOM 664 C CA . LEU A 1 87 ? -17.702 1.003 19.602 1.00 98.06 87 LEU A CA 1
ATOM 665 C C . LEU A 1 87 ? -16.636 2.104 19.551 1.00 98.06 87 LEU A C 1
ATOM 667 O O . LEU A 1 87 ? -15.727 2.055 18.722 1.00 98.06 87 LEU A O 1
ATOM 671 N N . ILE A 1 88 ? -16.742 3.098 20.429 1.00 98.12 88 ILE A N 1
ATOM 672 C CA . ILE A 1 88 ? -15.843 4.253 20.508 1.00 98.12 88 ILE A CA 1
ATOM 673 C C . ILE A 1 88 ? -14.942 4.099 21.735 1.00 98.12 88 ILE A C 1
ATOM 675 O O . ILE A 1 88 ? -15.418 3.942 22.855 1.00 98.12 88 ILE A O 1
ATOM 679 N N . ILE A 1 89 ? -13.629 4.172 21.539 1.00 98.12 89 ILE A N 1
ATOM 680 C CA . ILE A 1 89 ? -12.620 4.051 22.593 1.00 98.12 89 ILE A CA 1
ATOM 681 C C . ILE A 1 89 ? -11.939 5.408 22.809 1.00 98.12 89 ILE A C 1
ATOM 683 O O . ILE A 1 89 ? -10.988 5.756 22.105 1.00 98.12 89 ILE A O 1
ATOM 687 N N . GLU A 1 90 ? -12.399 6.165 23.807 1.00 97.38 90 GLU A N 1
ATOM 688 C CA . GLU A 1 90 ? -11.715 7.375 24.296 1.00 97.38 90 GLU A CA 1
ATOM 689 C C . GLU A 1 90 ? -10.716 7.064 25.426 1.00 97.38 90 GLU A C 1
ATOM 691 O O . GLU A 1 90 ? -9.744 7.799 25.640 1.00 97.38 90 GLU A O 1
ATOM 696 N N . GLY A 1 91 ? -10.981 5.993 26.178 1.00 96.06 91 GLY A N 1
ATOM 697 C CA . GLY A 1 91 ? -10.119 5.443 27.220 1.00 96.06 91 GLY A CA 1
ATOM 698 C C . GLY A 1 91 ? -8.976 4.580 26.680 1.00 96.06 91 GLY A C 1
ATOM 699 O O . GLY A 1 91 ? -8.536 4.717 25.541 1.00 96.06 91 GLY A O 1
ATOM 700 N N . GLU A 1 92 ? -8.457 3.688 27.520 1.00 94.94 92 GLU A N 1
ATOM 701 C CA . GLU A 1 92 ? -7.520 2.646 27.083 1.00 94.94 92 GLU A CA 1
ATOM 702 C C . GLU A 1 92 ? -8.283 1.432 26.541 1.00 94.94 92 GLU A C 1
ATOM 704 O O . GLU A 1 92 ? -9.374 1.125 27.018 1.00 94.94 92 GLU A O 1
ATOM 709 N N . ALA A 1 93 ? -7.696 0.689 25.604 1.00 96.50 93 ALA A N 1
ATOM 710 C CA . ALA A 1 93 ? -8.225 -0.610 25.204 1.00 96.50 93 ALA A CA 1
ATOM 711 C C . ALA A 1 93 ? -7.123 -1.644 24.973 1.00 96.50 93 ALA A C 1
ATOM 713 O O . ALA A 1 93 ? -5.969 -1.305 24.710 1.00 96.50 93 ALA A O 1
ATOM 714 N N . ASP A 1 94 ? -7.500 -2.914 25.085 1.00 95.12 94 ASP A N 1
ATOM 715 C CA . ASP A 1 94 ? -6.634 -4.062 24.846 1.00 95.12 94 ASP A CA 1
ATOM 716 C C . ASP A 1 94 ? -7.393 -5.124 24.045 1.00 95.12 94 ASP A C 1
ATOM 718 O O . ASP A 1 94 ? -8.329 -5.745 24.557 1.00 95.12 94 ASP A O 1
ATOM 722 N N . PHE A 1 95 ? -6.980 -5.309 22.790 1.00 98.06 95 PHE A N 1
ATOM 723 C CA . PHE A 1 95 ? -7.516 -6.296 21.852 1.00 98.06 95 PHE A CA 1
ATOM 724 C C . PHE A 1 95 ? -6.470 -7.375 21.527 1.00 98.06 95 PHE A C 1
ATOM 726 O O . PHE A 1 95 ? -6.438 -7.917 20.423 1.00 98.06 95 PHE A O 1
ATOM 733 N N . ARG A 1 96 ? -5.578 -7.700 22.472 1.00 97.94 96 ARG A N 1
ATOM 734 C CA . ARG A 1 96 ? -4.602 -8.788 22.303 1.00 97.94 96 ARG A CA 1
ATOM 735 C C . ARG A 1 96 ? -5.224 -10.130 22.665 1.00 97.94 96 ARG A C 1
ATOM 737 O O . ARG A 1 96 ? -5.173 -10.563 23.818 1.00 97.94 96 ARG A O 1
ATOM 744 N N . LEU A 1 97 ? -5.795 -10.789 21.665 1.00 97.81 97 LEU A N 1
ATOM 745 C CA . LEU A 1 97 ? -6.538 -12.035 21.825 1.00 97.81 97 LEU A CA 1
ATOM 746 C C . LEU A 1 97 ? -5.627 -13.247 21.612 1.00 97.81 97 LEU A C 1
ATOM 748 O O . LEU A 1 97 ? -4.803 -13.276 20.697 1.00 97.81 97 LEU A O 1
ATOM 752 N N . LYS A 1 98 ? -5.756 -14.272 22.455 1.00 96.12 98 LYS A N 1
ATOM 753 C CA . LYS A 1 98 ? -4.983 -15.522 22.349 1.00 96.12 98 LYS A CA 1
ATOM 754 C C . LYS A 1 98 ? -5.636 -16.540 21.428 1.00 96.12 98 LYS A C 1
ATOM 756 O O . LYS A 1 98 ? -4.928 -17.268 20.741 1.00 96.12 98 LYS A O 1
ATOM 761 N N . LYS A 1 99 ? -6.963 -16.632 21.471 1.00 94.81 99 LYS A N 1
ATOM 762 C CA . LYS A 1 99 ? -7.775 -17.525 20.634 1.00 94.81 99 LYS A CA 1
ATOM 763 C C . LYS A 1 99 ? -8.398 -16.796 19.448 1.00 94.81 99 LYS A C 1
ATOM 765 O O . LYS A 1 99 ? -8.793 -17.443 18.486 1.00 94.81 99 LYS A O 1
ATOM 770 N N . GLY A 1 100 ? -8.437 -15.469 19.529 1.00 96.31 100 GLY A N 1
ATOM 771 C CA . GLY A 1 100 ? -9.054 -14.604 18.541 1.00 96.31 100 GLY A CA 1
ATOM 772 C C . GLY A 1 100 ? -10.552 -14.438 18.761 1.00 96.31 100 GLY A C 1
ATOM 773 O O . GLY A 1 100 ? -11.182 -15.236 19.451 1.00 96.31 100 GLY A O 1
ATOM 774 N N . SER A 1 101 ? -11.102 -13.373 18.185 1.00 97.44 101 SER A N 1
ATOM 775 C CA . SER A 1 101 ? -12.533 -13.050 18.222 1.00 97.44 101 SER A CA 1
ATOM 776 C C . SER A 1 101 ? -12.954 -12.423 16.898 1.00 97.44 101 SER A C 1
ATOM 778 O O . SER A 1 101 ? -12.131 -11.872 16.156 1.00 97.44 101 SER A O 1
ATOM 780 N N . THR A 1 102 ? -14.246 -12.530 16.604 1.00 97.44 102 THR A N 1
ATOM 781 C CA . THR A 1 102 ? -14.846 -12.051 15.358 1.00 97.44 102 THR A CA 1
ATOM 782 C C . THR A 1 102 ? -15.715 -10.832 15.631 1.00 97.44 102 THR A C 1
ATOM 784 O O . THR A 1 102 ? -16.524 -10.857 16.554 1.00 97.44 102 THR A O 1
ATOM 787 N N . PHE A 1 103 ? -15.568 -9.799 14.812 1.00 97.50 103 PHE A N 1
ATOM 788 C CA . PHE A 1 103 ? -16.430 -8.628 14.737 1.00 97.50 103 PHE A CA 1
ATOM 789 C C . PHE A 1 103 ? -17.167 -8.680 13.397 1.00 97.50 103 PHE A C 1
ATOM 791 O O . PHE A 1 103 ? -16.507 -8.794 12.367 1.00 97.50 103 PHE A O 1
ATOM 798 N N . ASP A 1 104 ? -18.493 -8.622 13.402 1.00 95.38 104 ASP A N 1
ATOM 799 C CA . ASP A 1 104 ? -19.329 -8.822 12.214 1.00 95.38 104 ASP A CA 1
ATOM 800 C C . ASP A 1 104 ? -20.474 -7.801 12.141 1.00 95.38 104 ASP A C 1
ATOM 802 O O . ASP A 1 104 ? -20.847 -7.194 13.149 1.00 95.38 104 ASP A O 1
ATOM 806 N N . SER A 1 105 ? -21.050 -7.600 10.959 1.00 92.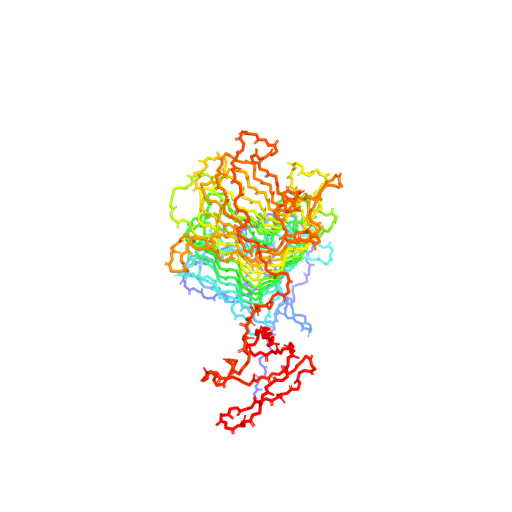56 105 SER A N 1
ATOM 807 C CA . SER A 1 105 ? -22.360 -6.957 10.834 1.00 92.56 105 SER A CA 1
ATOM 808 C C . SER A 1 105 ? -23.439 -7.867 11.407 1.00 92.56 105 SER A C 1
ATOM 810 O O . SER A 1 105 ? -23.404 -9.074 11.190 1.00 92.56 105 SER A O 1
ATOM 812 N N . ALA A 1 106 ? -24.417 -7.294 12.102 1.00 81.69 106 ALA A N 1
ATOM 813 C CA . ALA A 1 106 ? -25.597 -8.039 12.503 1.00 81.69 106 ALA A CA 1
ATOM 814 C C . ALA A 1 106 ? -26.380 -8.507 11.267 1.00 81.69 106 ALA A C 1
ATOM 816 O O . ALA A 1 106 ? -26.474 -7.782 10.274 1.00 81.69 106 ALA A O 1
ATOM 817 N N . PHE A 1 107 ? -27.000 -9.680 11.407 1.00 67.75 107 PHE A N 1
ATOM 818 C CA . PHE A 1 107 ? -27.823 -10.358 10.405 1.00 67.75 107 PHE A CA 1
ATOM 819 C C . PHE A 1 107 ? -27.032 -10.918 9.210 1.00 67.75 107 PHE A C 1
ATOM 821 O O . PHE A 1 107 ? -26.326 -10.207 8.499 1.00 67.75 107 PHE A O 1
ATOM 828 N N . ASP A 1 108 ? -27.248 -12.207 8.932 1.00 64.88 108 ASP A N 1
ATOM 829 C CA . ASP A 1 108 ? -26.596 -12.953 7.841 1.00 64.88 108 ASP A CA 1
ATOM 830 C C . ASP A 1 108 ? -26.911 -12.407 6.431 1.00 64.88 108 ASP A C 1
ATOM 832 O O . ASP A 1 108 ? -26.328 -12.849 5.442 1.00 64.88 108 ASP A O 1
ATOM 836 N N . ASP A 1 109 ? -27.862 -11.473 6.306 1.00 65.12 109 ASP A N 1
ATOM 837 C CA . ASP A 1 109 ? -28.214 -10.832 5.036 1.00 65.12 109 ASP A CA 1
ATOM 838 C C . ASP A 1 109 ? -27.386 -9.575 4.721 1.00 65.12 109 ASP A C 1
ATOM 840 O O . ASP A 1 109 ? -27.554 -8.991 3.646 1.00 65.12 109 ASP A O 1
ATOM 844 N N . HIS A 1 110 ? -26.488 -9.172 5.631 1.00 65.56 110 HIS A N 1
ATOM 845 C CA . HIS A 1 110 ? -25.619 -7.997 5.516 1.00 65.56 110 HIS A CA 1
ATOM 846 C C . HIS A 1 110 ? -26.373 -6.695 5.189 1.00 65.56 110 HIS A C 1
ATOM 848 O O . HIS A 1 110 ? -25.829 -5.787 4.552 1.00 65.56 110 HIS A O 1
ATOM 854 N N . THR A 1 111 ? -27.640 -6.580 5.601 1.00 75.88 111 THR A N 1
ATOM 855 C CA . THR A 1 111 ? -28.418 -5.344 5.423 1.00 75.88 111 THR A CA 1
ATOM 856 C C . THR A 1 111 ? -28.034 -4.262 6.430 1.00 75.88 111 THR A C 1
ATOM 858 O O . THR A 1 111 ? -28.198 -3.074 6.138 1.00 75.88 111 THR A O 1
ATOM 861 N N . ALA A 1 112 ? -27.483 -4.648 7.584 1.00 84.50 112 ALA A N 1
ATOM 862 C CA . ALA A 1 112 ? -26.916 -3.717 8.548 1.00 84.50 112 ALA A CA 1
ATOM 863 C C . ALA A 1 112 ? -25.625 -3.089 8.002 1.00 84.50 112 ALA A C 1
ATOM 865 O O . ALA A 1 112 ? -24.719 -3.784 7.539 1.00 84.50 112 ALA A O 1
ATOM 866 N N . MET A 1 113 ? -25.512 -1.762 8.102 1.00 90.62 113 MET A N 1
ATOM 867 C CA . MET A 1 113 ? -24.321 -1.004 7.707 1.00 90.62 113 MET A CA 1
ATOM 868 C C . MET A 1 113 ? -23.637 -0.427 8.956 1.00 90.62 113 MET A C 1
ATOM 870 O O . MET A 1 113 ? -23.719 0.782 9.210 1.00 90.62 113 MET A O 1
ATOM 874 N N . PRO A 1 114 ? -22.989 -1.264 9.790 1.00 93.69 114 PRO A N 1
ATOM 875 C CA . PRO A 1 114 ? -22.328 -0.786 10.995 1.00 93.69 114 PRO A CA 1
ATOM 876 C C . PRO A 1 114 ? -21.161 0.139 10.662 1.00 93.69 114 PRO A C 1
ATOM 878 O O . PRO A 1 114 ? -20.460 -0.044 9.664 1.00 93.69 114 PRO A O 1
ATOM 881 N N . ILE A 1 115 ? -20.910 1.110 11.539 1.00 94.12 115 ILE A N 1
ATOM 882 C CA . ILE A 1 115 ? -19.727 1.968 11.433 1.00 94.12 115 ILE A CA 1
ATOM 883 C C . ILE A 1 115 ? -18.498 1.184 11.901 1.00 94.12 115 ILE A C 1
ATOM 885 O O . ILE A 1 115 ? -17.472 1.228 11.231 1.00 94.12 115 ILE A O 1
ATOM 889 N N . GLY A 1 116 ? -18.606 0.439 13.008 1.00 96.25 116 GLY A N 1
ATOM 890 C CA . GLY A 1 116 ? -17.549 -0.438 13.519 1.00 96.25 116 GLY A CA 1
ATOM 891 C C . GLY A 1 116 ? -16.818 0.106 14.741 1.00 96.25 116 GLY A C 1
ATOM 892 O O . GLY A 1 116 ? -17.449 0.572 15.687 1.00 96.25 116 GLY A O 1
ATOM 893 N N . ILE A 1 117 ? -15.486 0.026 14.756 1.00 98.44 117 ILE A N 1
ATOM 894 C CA . ILE A 1 117 ? -14.678 0.408 15.925 1.00 98.44 117 ILE A CA 1
ATOM 895 C C . ILE A 1 117 ? -13.897 1.691 15.646 1.00 98.44 117 ILE A C 1
ATOM 897 O O . ILE A 1 117 ? -13.178 1.801 14.651 1.00 98.44 117 ILE A O 1
ATOM 901 N N . GLN A 1 118 ? -13.995 2.660 16.555 1.00 98.06 118 GLN A N 1
ATOM 902 C CA . GLN A 1 118 ? -13.235 3.905 16.511 1.00 98.06 118 GLN A CA 1
ATOM 903 C C . GLN A 1 118 ? -12.378 4.056 17.762 1.00 98.06 118 GLN A C 1
ATOM 905 O O . GLN A 1 118 ? -12.895 4.164 18.867 1.00 98.06 118 GLN A O 1
ATOM 910 N N . VAL A 1 119 ? -11.065 4.142 17.593 1.00 98.12 119 VAL A N 1
ATOM 911 C CA . VAL A 1 119 ? -10.138 4.518 18.663 1.00 98.12 119 VAL A CA 1
ATOM 912 C C . VAL A 1 119 ? -9.877 6.013 18.563 1.00 98.12 119 VAL A C 1
ATOM 914 O O . VAL A 1 119 ? -9.421 6.483 17.529 1.00 98.12 119 VAL A O 1
ATOM 917 N N . THR A 1 120 ? -10.176 6.786 19.599 1.00 96.56 120 THR A N 1
ATOM 918 C CA . THR A 1 120 ? -10.009 8.252 19.611 1.00 96.56 120 THR A CA 1
ATOM 919 C C . THR A 1 120 ? -9.083 8.729 20.729 1.00 96.56 120 THR A C 1
ATOM 921 O O . THR A 1 120 ? -8.599 9.860 20.678 1.00 96.56 120 THR A O 1
ATOM 924 N N . GLY A 1 121 ? -8.790 7.873 21.714 1.00 91.50 121 GLY A N 1
ATOM 925 C CA . GLY A 1 121 ? -7.912 8.184 22.840 1.00 91.50 121 GLY A CA 1
ATOM 926 C C . GLY A 1 121 ? -6.969 7.045 23.232 1.00 91.50 121 GLY A C 1
ATOM 927 O O . GLY A 1 121 ? -6.494 6.295 22.381 1.00 91.50 121 GLY A O 1
ATOM 928 N N . GLY A 1 122 ? -6.632 6.981 24.521 1.00 85.56 122 GLY A N 1
ATOM 929 C CA . GLY A 1 122 ? -5.651 6.045 25.083 1.00 85.56 122 GLY A CA 1
ATOM 930 C C . GLY A 1 122 ? -4.317 6.688 25.483 1.00 85.56 122 GLY A C 1
ATOM 931 O O . GLY A 1 122 ? -3.970 7.789 25.055 1.00 85.56 122 GLY A O 1
ATOM 932 N N . LYS A 1 123 ? -3.567 5.999 26.355 1.00 86.56 123 LYS A N 1
ATOM 933 C CA . LYS A 1 123 ? -2.242 6.442 26.842 1.00 86.56 123 LYS A CA 1
ATOM 934 C C . LYS A 1 123 ? -1.064 5.946 25.996 1.00 86.56 123 LYS A C 1
ATOM 936 O O . LYS A 1 123 ? 0.066 6.351 26.241 1.00 86.56 123 LYS A O 1
ATOM 941 N N . GLY A 1 124 ? -1.324 5.064 25.039 1.00 90.81 124 GLY A N 1
ATOM 942 C CA . GLY A 1 124 ? -0.339 4.492 24.130 1.00 90.81 124 GLY A CA 1
ATOM 943 C C . GLY A 1 124 ? -1.031 3.907 22.905 1.00 90.81 124 GLY A C 1
ATOM 944 O O . GLY A 1 124 ? -2.261 3.969 22.807 1.00 90.81 124 GLY A O 1
ATOM 945 N N . ALA A 1 125 ? -0.238 3.375 21.973 1.00 94.38 125 ALA A N 1
ATOM 946 C CA . ALA A 1 125 ? -0.769 2.716 20.789 1.00 94.38 125 ALA A CA 1
ATOM 947 C C . ALA A 1 125 ? -1.741 1.603 21.205 1.00 94.38 125 ALA A C 1
ATOM 949 O O . ALA A 1 125 ? -1.461 0.836 22.129 1.00 94.38 125 ALA A O 1
ATOM 950 N N . THR A 1 126 ? -2.900 1.536 20.551 1.00 96.50 126 THR A N 1
ATOM 951 C CA . THR A 1 126 ? -3.848 0.445 20.814 1.00 96.50 126 THR A CA 1
ATOM 952 C C . THR A 1 126 ? -3.395 -0.805 20.070 1.00 96.50 126 THR A C 1
ATOM 954 O O . THR A 1 126 ? -3.039 -0.735 18.895 1.00 96.50 126 THR A O 1
ATOM 957 N N . GLU A 1 127 ? -3.407 -1.938 20.765 1.00 97.44 127 GLU A N 1
ATOM 958 C CA . GLU A 1 127 ? -2.911 -3.221 20.270 1.00 97.44 127 GLU A CA 1
ATOM 959 C C . GLU A 1 127 ? -4.075 -4.126 19.858 1.00 97.44 127 GLU A C 1
ATOM 961 O O . GLU A 1 127 ? -4.952 -4.406 20.680 1.00 97.44 127 GLU A O 1
ATOM 966 N N . PHE A 1 128 ? -4.042 -4.616 18.618 1.00 98.62 128 PHE A N 1
ATOM 967 C CA . PHE A 1 128 ? -4.955 -5.617 18.069 1.00 98.62 128 PHE A CA 1
ATOM 968 C C . PHE A 1 128 ? -4.166 -6.861 17.648 1.00 98.62 128 PHE A C 1
ATOM 970 O O . PHE A 1 128 ? -3.238 -6.788 16.835 1.00 98.62 128 PHE A O 1
ATOM 977 N N . THR A 1 129 ? -4.546 -8.021 18.186 1.00 98.81 129 THR A N 1
ATOM 978 C CA . THR A 1 129 ? -3.967 -9.316 17.811 1.00 98.81 129 THR A CA 1
ATOM 979 C C . THR A 1 129 ? -5.064 -10.359 17.661 1.00 98.81 129 THR A C 1
ATOM 981 O O . THR A 1 129 ? -5.893 -10.491 18.558 1.00 98.81 129 THR A O 1
ATOM 984 N N . ASN A 1 130 ? -5.034 -11.137 16.573 1.00 98.69 130 ASN A N 1
ATOM 985 C CA . ASN A 1 130 ? -5.997 -12.214 16.295 1.00 98.69 130 ASN A CA 1
ATOM 986 C C . ASN A 1 130 ? -7.463 -11.734 16.199 1.00 98.69 130 ASN A C 1
ATOM 988 O O . ASN A 1 130 ? -8.387 -12.428 16.623 1.00 98.69 130 ASN A O 1
ATOM 992 N N . CYS A 1 131 ? -7.702 -10.542 15.649 1.00 98.69 131 CYS A N 1
ATOM 993 C CA . CYS A 1 131 ? -9.051 -10.013 15.424 1.00 98.69 131 CYS A CA 1
ATOM 994 C C . CYS A 1 131 ? -9.482 -10.222 13.968 1.00 98.69 131 CYS A C 1
ATOM 996 O O . CYS A 1 131 ? -8.745 -9.863 13.053 1.00 98.69 131 CYS A O 1
ATOM 998 N N . SER A 1 132 ? -10.682 -10.758 13.742 1.00 98.44 132 SER A N 1
ATOM 999 C CA . SER A 1 132 ? -11.287 -10.824 12.403 1.00 98.44 132 SER A CA 1
ATOM 1000 C C . SER A 1 132 ? -12.471 -9.872 12.314 1.00 98.44 132 SER A C 1
ATOM 1002 O O . SER A 1 132 ? -13.343 -9.921 13.173 1.00 98.44 132 SER A O 1
ATOM 1004 N N . PHE A 1 133 ? -12.508 -9.038 11.283 1.00 98.31 133 PHE A N 1
ATOM 1005 C CA . PHE A 1 133 ? -13.553 -8.061 11.004 1.00 98.31 133 PHE A CA 1
ATOM 1006 C C . PHE A 1 133 ? -14.255 -8.451 9.700 1.00 98.31 133 PHE A C 1
ATOM 1008 O O . PHE A 1 133 ? -13.606 -8.517 8.659 1.00 98.31 133 PHE A O 1
ATOM 1015 N N . TYR A 1 134 ? -15.558 -8.699 9.748 1.00 96.38 134 TYR A N 1
ATOM 1016 C CA . TYR A 1 134 ? -16.408 -9.005 8.597 1.00 96.38 134 TYR A CA 1
ATOM 1017 C C . TYR A 1 134 ? -17.444 -7.900 8.456 1.00 96.38 134 TYR A C 1
ATOM 1019 O O . TYR A 1 134 ? -18.062 -7.511 9.440 1.00 96.38 134 TYR A O 1
ATOM 1027 N N . ALA A 1 135 ? -17.554 -7.301 7.269 1.00 95.31 135 ALA A N 1
ATOM 1028 C CA . ALA A 1 135 ? -18.420 -6.150 6.985 1.00 95.31 135 ALA A CA 1
ATOM 1029 C C . ALA A 1 135 ? -18.195 -4.896 7.866 1.00 95.31 135 ALA A C 1
ATOM 1031 O O . ALA A 1 135 ? -18.791 -3.850 7.615 1.00 95.31 135 ALA A O 1
ATOM 1032 N N . VAL A 1 136 ? -17.272 -4.952 8.827 1.00 95.56 136 VAL A N 1
ATOM 1033 C CA . VAL A 1 136 ? -16.991 -3.940 9.846 1.00 95.56 136 VAL A CA 1
ATOM 1034 C C . VAL A 1 136 ? -15.612 -3.322 9.613 1.00 95.56 136 VAL A C 1
ATOM 1036 O O . VAL A 1 136 ? -14.665 -3.993 9.203 1.00 95.56 136 VAL A O 1
ATOM 1039 N N . GLY A 1 137 ? -15.489 -2.024 9.889 1.00 96.44 137 GLY A N 1
ATOM 1040 C CA . GLY A 1 137 ? -14.237 -1.284 9.773 1.00 96.44 137 GLY A CA 1
ATOM 1041 C C . GLY A 1 137 ? -13.612 -0.887 11.110 1.00 96.44 137 GLY A C 1
ATOM 1042 O O . GLY A 1 137 ? -14.258 -0.888 12.161 1.00 96.44 137 GLY A O 1
ATOM 1043 N N . LEU A 1 138 ? -12.342 -0.489 11.046 1.00 98.50 138 LEU A N 1
ATOM 1044 C CA . LEU A 1 138 ? -11.565 0.036 12.163 1.00 98.50 138 LEU A CA 1
ATOM 1045 C C . LEU A 1 138 ? -10.982 1.400 11.792 1.00 98.50 138 LEU A C 1
ATOM 1047 O O . LEU A 1 138 ? -10.363 1.574 10.742 1.00 98.50 138 LEU A O 1
ATOM 1051 N N . ARG A 1 139 ? -11.141 2.382 12.674 1.00 97.94 139 ARG A N 1
ATOM 1052 C CA . ARG A 1 139 ? -10.513 3.697 12.539 1.00 97.94 139 ARG A CA 1
ATOM 1053 C C . ARG A 1 139 ? -9.725 4.039 13.783 1.00 97.94 139 ARG A C 1
ATOM 1055 O O . ARG A 1 139 ? -10.223 3.897 14.896 1.00 97.94 139 ARG A O 1
ATOM 1062 N N . ASN A 1 140 ? -8.543 4.604 13.580 1.00 97.19 140 ASN A N 1
ATOM 1063 C CA . ASN A 1 140 ? -7.788 5.223 14.653 1.00 97.19 140 ASN A CA 1
ATOM 1064 C C . ASN A 1 140 ? -7.671 6.729 14.439 1.00 97.19 140 ASN A C 1
ATOM 1066 O O . ASN A 1 140 ? -7.070 7.164 13.473 1.00 97.19 140 ASN A O 1
ATOM 1070 N N . SER A 1 141 ? -8.224 7.517 15.349 1.00 95.75 141 SER A N 1
ATOM 1071 C CA . SER A 1 141 ? -8.045 8.966 15.459 1.00 95.75 141 SER A CA 1
ATOM 1072 C C . SER A 1 141 ? -7.259 9.353 16.724 1.00 95.75 141 SER A C 1
ATOM 1074 O O . SER A 1 141 ? -7.179 10.532 17.061 1.00 95.75 141 SER A O 1
ATOM 1076 N N . SER A 1 142 ? -6.675 8.391 17.442 1.00 95.88 142 SER A N 1
ATOM 1077 C CA . SER A 1 142 ? -5.776 8.658 18.565 1.00 95.88 142 SER A CA 1
ATOM 1078 C C . SER A 1 142 ? -4.399 9.108 18.063 1.00 95.88 142 SER A C 1
ATOM 1080 O O . SER A 1 142 ? -3.852 8.484 17.152 1.00 95.88 142 SER A O 1
ATOM 1082 N N . PRO A 1 143 ? -3.774 10.131 18.678 1.00 95.69 143 PRO A N 1
ATOM 1083 C CA . PRO A 1 143 ? -2.408 10.535 18.334 1.00 95.69 143 PRO A CA 1
ATOM 1084 C C . PRO A 1 143 ? -1.362 9.473 18.698 1.00 95.69 143 PRO A C 1
ATOM 1086 O O . PRO A 1 143 ? -0.214 9.577 18.281 1.00 95.69 143 PRO A O 1
ATOM 1089 N N . GLN A 1 144 ? -1.737 8.469 19.496 1.00 96.31 144 GLN A N 1
ATOM 1090 C CA . GLN A 1 144 ? -0.821 7.427 19.953 1.00 96.31 144 GLN A CA 1
ATOM 1091 C C . GLN A 1 144 ? -0.575 6.336 18.911 1.00 96.31 144 GLN A C 1
ATOM 1093 O O . GLN A 1 144 ? 0.325 5.520 19.099 1.00 96.31 144 GLN A O 1
ATOM 1098 N N . GLY A 1 145 ? -1.354 6.302 17.827 1.00 96.25 145 GLY A N 1
ATOM 1099 C CA . GLY A 1 145 ? -1.185 5.272 16.816 1.00 96.25 145 GLY A CA 1
ATOM 1100 C C . GLY A 1 145 ? -1.774 3.919 17.211 1.00 96.25 145 GLY A C 1
ATOM 1101 O O . GLY A 1 145 ? -2.579 3.817 18.144 1.00 96.25 145 GLY A O 1
ATOM 1102 N N . MET A 1 146 ? -1.462 2.887 16.432 1.00 97.38 146 MET A N 1
ATOM 1103 C CA . MET A 1 146 ? -2.060 1.558 16.579 1.00 97.38 146 MET A CA 1
ATOM 1104 C C . MET A 1 146 ? -1.206 0.470 15.937 1.00 97.38 146 MET A C 1
ATOM 1106 O O . MET A 1 146 ? -0.617 0.666 14.873 1.00 97.38 146 MET A O 1
ATOM 1110 N N . ASN A 1 147 ? -1.213 -0.696 16.575 1.00 98.31 147 ASN A N 1
ATOM 1111 C CA . ASN A 1 147 ? -0.495 -1.879 16.135 1.00 98.31 147 ASN A CA 1
ATOM 1112 C C . ASN A 1 147 ? -1.486 -3.014 15.867 1.00 98.31 147 ASN A C 1
ATOM 1114 O O . ASN A 1 147 ? -2.323 -3.332 16.715 1.00 98.31 147 ASN A O 1
ATOM 1118 N N . LEU A 1 148 ? -1.390 -3.617 14.684 1.00 98.69 148 LEU A N 1
ATOM 1119 C CA . LEU A 1 148 ? -2.174 -4.774 14.265 1.00 98.69 148 LEU A CA 1
ATOM 1120 C C . LEU A 1 148 ? -1.238 -5.936 13.960 1.00 98.69 148 LEU A C 1
ATOM 1122 O O . LEU A 1 148 ? -0.262 -5.790 13.222 1.00 98.69 148 LEU A O 1
ATOM 1126 N N . SER A 1 149 ? -1.581 -7.106 14.485 1.00 98.81 149 SER A N 1
ATOM 1127 C CA . SER A 1 149 ? -0.888 -8.357 14.188 1.00 98.81 149 SER A CA 1
ATOM 1128 C C . SER A 1 149 ? -1.878 -9.498 13.992 1.00 98.81 149 SER A C 1
ATOM 1130 O O . SER A 1 149 ? -2.808 -9.638 14.783 1.00 98.81 149 SER A O 1
ATOM 1132 N N . HIS A 1 150 ? -1.704 -10.329 12.962 1.00 98.81 150 HIS A N 1
ATOM 1133 C CA . HIS A 1 150 ? -2.573 -11.498 12.739 1.00 98.81 150 HIS A CA 1
ATOM 1134 C C . HIS A 1 150 ? -4.071 -11.143 12.703 1.00 98.81 150 HIS A C 1
ATOM 1136 O O . HIS A 1 150 ? -4.910 -11.874 13.224 1.00 98.81 150 HIS A O 1
ATOM 1142 N N . CYS A 1 151 ? -4.409 -9.971 12.160 1.00 98.88 151 CYS A N 1
ATOM 1143 C CA . CYS A 1 151 ? -5.789 -9.511 12.029 1.00 98.88 151 CYS A CA 1
ATOM 1144 C C . CYS A 1 151 ? -6.279 -9.687 10.592 1.00 98.88 151 CYS A C 1
ATOM 1146 O O . CYS A 1 151 ? -5.476 -9.690 9.659 1.00 98.88 151 CYS A O 1
ATOM 1148 N N . ALA A 1 152 ? -7.591 -9.800 10.406 1.00 98.88 152 ALA A N 1
ATOM 1149 C CA . ALA A 1 152 ? -8.188 -9.965 9.088 1.00 98.88 152 ALA A CA 1
ATOM 1150 C C . ALA A 1 152 ? -9.396 -9.042 8.886 1.00 98.88 152 ALA A C 1
ATOM 1152 O O . ALA A 1 152 ? -10.191 -8.885 9.806 1.00 98.88 152 ALA A O 1
ATOM 1153 N N . PHE A 1 153 ? -9.541 -8.453 7.699 1.00 98.81 153 PHE A N 1
ATOM 1154 C CA . PHE A 1 153 ? -10.655 -7.583 7.314 1.00 98.81 153 PHE A CA 1
ATOM 1155 C C . PHE A 1 153 ? -11.286 -8.085 6.021 1.00 98.81 153 PHE A C 1
ATOM 1157 O O . PHE A 1 153 ? -10.628 -8.083 4.981 1.00 98.81 153 PHE A O 1
ATOM 1164 N N . TYR A 1 154 ? -12.560 -8.449 6.075 1.00 98.00 154 TYR A N 1
ATOM 1165 C CA . TYR A 1 154 ? -13.311 -8.998 4.957 1.00 98.00 154 TYR A CA 1
ATOM 1166 C C . TYR A 1 154 ? -14.539 -8.149 4.672 1.00 98.00 154 TYR A C 1
ATOM 1168 O O . TYR A 1 154 ? -15.312 -7.843 5.582 1.00 98.00 154 TYR A O 1
ATOM 1176 N N . ALA A 1 155 ? -14.746 -7.809 3.401 1.00 96.50 155 ALA A N 1
ATOM 1177 C CA . ALA A 1 155 ? -15.980 -7.201 2.912 1.00 96.50 155 ALA A CA 1
ATOM 1178 C C . ALA A 1 155 ? -16.436 -5.946 3.685 1.00 96.50 155 ALA A C 1
ATOM 1180 O O . ALA A 1 155 ? -17.630 -5.658 3.734 1.00 96.50 155 ALA A O 1
ATOM 1181 N N . CYS A 1 156 ? -15.514 -5.179 4.289 1.00 96.56 156 CYS A N 1
ATOM 1182 C CA . CYS A 1 156 ? -15.848 -3.963 5.032 1.00 96.56 156 CYS A CA 1
ATOM 1183 C C . CYS A 1 156 ? -16.723 -3.043 4.176 1.00 96.56 156 CYS A C 1
ATOM 1185 O O . CYS A 1 156 ? -16.351 -2.671 3.058 1.00 96.56 156 CYS A O 1
ATOM 1187 N N . ASN A 1 157 ? -17.869 -2.647 4.731 1.00 94.50 157 ASN A N 1
ATOM 1188 C CA . ASN A 1 157 ? -18.911 -1.899 4.029 1.00 94.50 157 ASN A CA 1
ATOM 1189 C C . ASN A 1 157 ? -18.506 -0.452 3.659 1.00 94.50 157 ASN A C 1
ATOM 1191 O O . ASN A 1 157 ? -19.186 0.223 2.885 1.00 94.50 157 ASN A O 1
ATOM 1195 N N . GLY A 1 158 ? -17.387 0.044 4.199 1.00 93.94 158 GLY A N 1
ATOM 1196 C CA . GLY A 1 158 ? -16.860 1.382 3.936 1.00 93.94 158 GLY A CA 1
ATOM 1197 C C . GLY A 1 158 ? -17.543 2.524 4.702 1.00 93.94 158 GLY A C 1
ATOM 1198 O O . GLY A 1 158 ? -17.223 3.687 4.431 1.00 93.94 158 GLY A O 1
ATOM 1199 N N . ALA A 1 159 ? -18.436 2.235 5.653 1.00 94.88 159 ALA A N 1
ATOM 1200 C CA . ALA A 1 159 ? -19.092 3.226 6.510 1.00 94.88 159 ALA A CA 1
ATOM 1201 C C . ALA A 1 159 ? -18.107 3.917 7.471 1.00 94.88 159 ALA A C 1
ATOM 1203 O O . ALA A 1 159 ? -18.253 5.108 7.745 1.00 94.88 159 ALA A O 1
ATOM 1204 N N . ILE A 1 160 ? -17.065 3.207 7.927 1.00 94.56 160 ILE A N 1
ATOM 1205 C CA . ILE A 1 160 ? -16.042 3.732 8.852 1.00 94.56 160 ILE A CA 1
ATOM 1206 C C . ILE A 1 160 ? -15.222 4.897 8.256 1.00 94.56 160 ILE A C 1
ATOM 1208 O O . ILE A 1 160 ? -14.759 5.785 8.980 1.00 94.56 160 ILE A O 1
ATOM 1212 N N . GLY A 1 161 ? -14.984 4.891 6.940 1.00 94.12 161 GLY A N 1
ATOM 1213 C CA . GLY A 1 161 ? -13.959 5.742 6.338 1.00 94.12 161 GLY A CA 1
ATOM 1214 C C . GLY A 1 161 ? -13.572 5.351 4.915 1.00 94.12 161 GLY A C 1
ATOM 1215 O O . GLY A 1 161 ? -14.396 4.844 4.159 1.00 94.12 161 GLY A O 1
ATOM 1216 N N . GLN A 1 162 ? -12.334 5.665 4.522 1.00 93.69 162 GLN A N 1
ATOM 1217 C CA . GLN A 1 162 ? -11.822 5.451 3.156 1.00 93.69 162 GLN A CA 1
ATOM 1218 C C . GLN A 1 162 ? -11.120 4.103 2.966 1.00 93.69 162 GLN A C 1
ATOM 1220 O O . GLN A 1 162 ? -10.829 3.724 1.834 1.00 93.69 162 GLN A O 1
ATOM 1225 N N . GLY A 1 163 ? -10.886 3.369 4.051 1.00 97.25 163 GLY A N 1
ATOM 1226 C CA . GLY A 1 163 ? -10.427 1.992 3.993 1.00 97.25 163 GLY A CA 1
ATOM 1227 C C . GLY A 1 163 ? -10.942 1.169 5.164 1.00 97.25 163 GLY A C 1
ATOM 1228 O O . GLY A 1 163 ? -11.464 1.733 6.131 1.00 97.25 163 GLY A O 1
ATOM 1229 N N . ALA A 1 164 ? -10.798 -0.153 5.067 1.00 98.31 164 ALA A N 1
ATOM 1230 C CA . ALA A 1 164 ? -11.172 -1.080 6.135 1.00 98.31 164 ALA A CA 1
ATOM 1231 C C . ALA A 1 164 ? -10.429 -0.763 7.439 1.00 98.31 164 ALA A C 1
ATOM 1233 O O . ALA A 1 164 ? -11.050 -0.711 8.500 1.00 98.31 164 ALA A O 1
ATOM 1234 N N . LEU A 1 165 ? -9.137 -0.436 7.327 1.00 98.69 165 LEU A N 1
ATOM 1235 C CA . LEU A 1 165 ? -8.379 0.300 8.331 1.00 98.69 165 LEU A CA 1
ATOM 1236 C C . LEU A 1 165 ? -8.212 1.759 7.885 1.00 98.69 165 LEU A C 1
ATOM 1238 O O . LEU A 1 165 ? -7.525 2.060 6.907 1.00 98.69 165 LEU A O 1
ATOM 1242 N N . THR A 1 166 ? -8.821 2.683 8.624 1.00 98.19 166 THR A N 1
ATOM 1243 C CA . THR A 1 166 ? -8.685 4.124 8.383 1.00 98.19 166 THR A CA 1
ATOM 1244 C C . THR A 1 166 ? -7.656 4.739 9.335 1.00 98.19 166 THR A C 1
ATOM 1246 O O . THR A 1 166 ? -7.851 4.759 10.555 1.00 98.19 166 THR A O 1
ATOM 1249 N N . LEU A 1 167 ? -6.583 5.282 8.754 1.00 97.69 167 LEU A N 1
ATOM 1250 C CA . LEU A 1 167 ? -5.526 6.016 9.446 1.00 97.69 167 LEU A CA 1
ATOM 1251 C C . LEU A 1 167 ? -5.995 7.452 9.702 1.00 97.69 167 LEU A C 1
ATOM 1253 O O . LEU A 1 167 ? -6.330 8.196 8.775 1.00 97.69 167 LEU A O 1
ATOM 1257 N N . GLY A 1 168 ? -6.059 7.839 10.966 1.00 93.38 168 GLY A N 1
ATOM 1258 C CA . GLY A 1 168 ? -6.457 9.171 11.395 1.00 93.38 168 GLY A CA 1
ATOM 1259 C C . GLY A 1 168 ? -5.389 9.829 12.255 1.00 93.38 168 GLY A C 1
ATOM 1260 O O . GLY A 1 168 ? -4.504 9.166 12.788 1.00 93.38 168 GLY A O 1
ATOM 1261 N N . THR A 1 169 ? -5.540 11.146 12.404 1.00 96.38 169 THR A N 1
ATOM 1262 C CA . THR A 1 169 ? -4.666 12.040 13.177 1.00 96.38 169 THR A CA 1
ATOM 1263 C C . THR A 1 169 ? -3.247 12.128 12.619 1.00 96.38 169 THR A C 1
ATOM 1265 O O . THR A 1 169 ? -2.496 11.163 12.638 1.00 96.38 169 THR A O 1
ATOM 1268 N N . ASP A 1 170 ? -2.868 13.314 12.131 1.00 96.62 170 ASP A N 1
ATOM 1269 C CA . ASP A 1 170 ? -1.524 13.587 11.598 1.00 96.62 170 ASP A CA 1
ATOM 1270 C C . ASP A 1 170 ? -0.425 13.149 12.584 1.00 96.62 170 ASP A C 1
ATOM 1272 O O . ASP A 1 170 ? -0.533 13.392 13.788 1.00 96.62 170 ASP A O 1
ATOM 1276 N N . GLY A 1 171 ? 0.619 12.490 12.079 1.00 96.62 171 GLY A N 1
ATOM 1277 C CA . GLY A 1 171 ? 1.763 12.037 12.875 1.00 96.62 171 GLY A CA 1
ATOM 1278 C C . GLY A 1 171 ? 1.546 10.785 13.736 1.00 96.62 171 GLY A C 1
ATOM 1279 O O . GLY A 1 171 ? 2.519 10.282 14.294 1.00 96.62 171 GLY A O 1
ATOM 1280 N N . ALA A 1 172 ? 0.327 10.241 13.843 1.00 97.56 172 ALA A N 1
ATOM 1281 C CA . ALA A 1 172 ? 0.099 8.998 14.586 1.00 97.56 172 ALA A CA 1
ATOM 1282 C C . ALA A 1 172 ? 0.825 7.810 13.906 1.00 97.56 172 ALA A C 1
ATOM 1284 O O . ALA A 1 172 ? 0.686 7.663 12.686 1.00 97.56 172 ALA A O 1
ATOM 1285 N N . PRO A 1 173 ? 1.593 6.982 14.645 1.00 97.81 173 PRO A N 1
ATOM 1286 C CA . PRO A 1 173 ? 2.353 5.867 14.076 1.00 97.81 173 PRO A CA 1
ATOM 1287 C C . PRO A 1 173 ? 1.521 4.585 13.937 1.00 97.81 173 PRO A C 1
ATOM 1289 O O . PRO A 1 173 ? 0.653 4.293 14.757 1.00 97.81 173 PRO A O 1
ATOM 1292 N N . PHE A 1 174 ? 1.812 3.773 12.926 1.00 98.62 174 PHE A N 1
ATOM 1293 C CA . PHE A 1 174 ? 1.084 2.532 12.675 1.00 98.62 174 PHE A CA 1
ATOM 1294 C C . PHE A 1 174 ? 2.015 1.378 12.301 1.00 98.62 174 PHE A C 1
ATOM 1296 O O . PHE A 1 174 ? 2.890 1.524 11.445 1.00 98.62 174 PHE A O 1
ATOM 1303 N N . HIS A 1 175 ? 1.783 0.208 12.898 1.00 98.69 175 HIS A N 1
ATOM 1304 C CA . HIS A 1 175 ? 2.484 -1.034 12.560 1.00 98.69 175 HIS A CA 1
ATOM 1305 C C . HIS A 1 175 ? 1.473 -2.145 12.264 1.00 98.69 175 HIS A C 1
ATOM 1307 O O . HIS A 1 175 ? 0.734 -2.567 13.147 1.00 98.69 175 HIS A O 1
ATOM 1313 N N . ILE A 1 176 ? 1.422 -2.608 11.017 1.00 98.94 176 ILE A N 1
ATOM 1314 C CA . ILE A 1 176 ? 0.467 -3.607 10.532 1.00 98.94 176 ILE A CA 1
ATOM 1315 C C . ILE A 1 176 ? 1.276 -4.786 10.009 1.00 98.94 176 ILE A C 1
ATOM 1317 O O . ILE A 1 176 ? 2.028 -4.661 9.042 1.00 98.94 176 ILE A O 1
ATOM 1321 N N . VAL A 1 177 ? 1.157 -5.926 10.675 1.00 98.88 177 VAL A N 1
ATOM 1322 C CA . VAL A 1 177 ? 2.054 -7.057 10.451 1.00 98.88 177 VAL A CA 1
ATOM 1323 C C . VAL A 1 177 ? 1.261 -8.356 10.372 1.00 98.88 177 VAL A C 1
ATOM 1325 O O . VAL A 1 177 ? 0.374 -8.587 11.188 1.00 98.88 177 VAL A O 1
ATOM 1328 N N . ASP A 1 178 ? 1.572 -9.218 9.405 1.00 98.81 178 ASP A N 1
ATOM 1329 C CA . ASP A 1 178 ? 0.940 -10.539 9.266 1.00 98.81 178 ASP A CA 1
ATOM 1330 C C . ASP A 1 178 ? -0.608 -10.455 9.204 1.00 98.81 178 ASP A C 1
ATOM 1332 O O . ASP A 1 178 ? -1.310 -11.269 9.797 1.00 98.81 178 ASP A O 1
ATOM 1336 N N . CYS A 1 179 ? -1.156 -9.424 8.547 1.00 98.94 179 CYS A N 1
ATOM 1337 C CA . CYS A 1 179 ? -2.602 -9.176 8.449 1.00 98.94 179 CYS A CA 1
ATOM 1338 C C . CYS A 1 179 ? -3.164 -9.484 7.052 1.00 98.94 179 CYS A C 1
ATOM 1340 O O . CYS A 1 179 ? -2.438 -9.471 6.058 1.00 98.94 179 CYS A O 1
ATOM 1342 N N . HIS A 1 180 ? -4.476 -9.709 6.968 1.00 98.94 180 HIS A N 1
ATOM 1343 C CA . HIS A 1 180 ? -5.193 -10.018 5.727 1.00 98.94 180 HIS A CA 1
ATOM 1344 C C . HIS A 1 180 ? -6.325 -9.020 5.464 1.00 98.94 180 HIS A C 1
ATOM 1346 O O . HIS A 1 180 ? -7.068 -8.670 6.376 1.00 98.94 180 HIS A O 1
ATOM 1352 N N . PHE A 1 181 ? -6.475 -8.557 4.229 1.00 98.94 181 PHE A N 1
ATOM 1353 C CA . PHE A 1 181 ? -7.525 -7.623 3.822 1.00 98.94 181 PHE A CA 1
ATOM 1354 C C . PHE A 1 181 ? -8.121 -8.079 2.496 1.00 98.94 181 PHE A C 1
ATOM 1356 O O . PHE A 1 181 ? -7.407 -8.124 1.493 1.00 98.94 181 PHE A O 1
ATOM 1363 N N . GLU A 1 182 ? -9.417 -8.367 2.457 1.00 98.81 182 GLU A N 1
ATOM 1364 C CA . GLU A 1 182 ? -10.057 -8.953 1.284 1.00 98.81 182 GLU A CA 1
ATOM 1365 C C . GLU A 1 182 ? -11.442 -8.376 0.991 1.00 98.81 182 GLU A C 1
ATOM 1367 O O . GLU A 1 182 ? -12.253 -8.165 1.892 1.00 98.81 182 GLU A O 1
ATOM 1372 N N . ASP A 1 183 ? -11.694 -8.110 -0.294 1.00 98.44 183 ASP A N 1
ATOM 1373 C CA . ASP A 1 183 ? 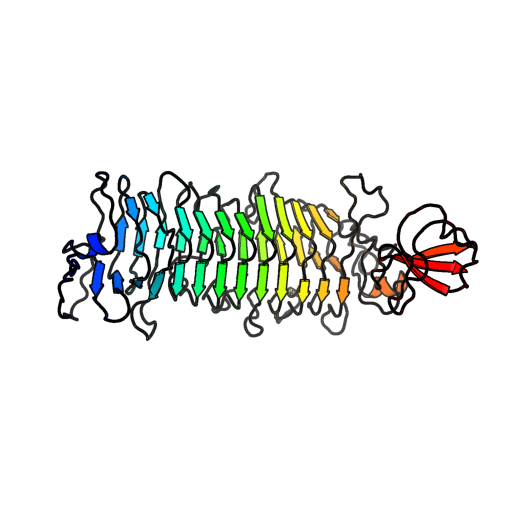-12.989 -7.695 -0.852 1.00 98.44 183 ASP A CA 1
ATOM 1374 C C . ASP A 1 183 ? -13.633 -6.485 -0.145 1.00 98.44 183 ASP A C 1
ATOM 1376 O O . ASP A 1 183 ? -14.843 -6.267 -0.208 1.00 98.44 183 ASP A O 1
ATOM 1380 N N . ASN A 1 184 ? -12.833 -5.653 0.526 1.00 98.38 184 ASN A N 1
ATOM 1381 C CA . ASN A 1 184 ? -13.338 -4.463 1.197 1.00 98.38 184 ASN A CA 1
ATOM 1382 C C . ASN A 1 184 ? -13.897 -3.474 0.159 1.00 98.38 184 ASN A C 1
ATOM 1384 O O . ASN A 1 184 ? -13.308 -3.276 -0.908 1.00 98.38 184 ASN A O 1
ATOM 1388 N N . ALA A 1 185 ? -15.025 -2.822 0.464 1.00 96.94 185 ALA A N 1
ATOM 1389 C CA . ALA A 1 185 ? -15.719 -1.953 -0.492 1.00 96.94 185 ALA A CA 1
ATOM 1390 C C . ALA A 1 185 ? -14.825 -0.805 -0.996 1.00 96.94 185 ALA A C 1
ATOM 1392 O O . ALA A 1 185 ? -14.903 -0.406 -2.158 1.00 96.94 185 ALA A O 1
ATOM 1393 N N . LYS A 1 186 ? -13.949 -0.296 -0.124 1.00 97.31 186 LYS A N 1
ATOM 1394 C CA . LYS A 1 186 ? -12.939 0.734 -0.415 1.00 97.31 186 LYS A CA 1
ATOM 1395 C C . LYS A 1 186 ? -11.528 0.161 -0.223 1.00 97.31 186 LYS A C 1
ATOM 1397 O O . LYS A 1 186 ? -11.362 -1.053 -0.214 1.00 97.31 186 LYS A O 1
ATOM 1402 N N . ALA A 1 187 ? -10.511 1.013 -0.084 1.00 98.56 187 ALA A N 1
ATOM 1403 C CA . ALA A 1 187 ? -9.135 0.574 0.145 1.00 98.56 187 ALA A CA 1
ATOM 1404 C C . ALA A 1 187 ? -9.023 -0.388 1.345 1.00 98.56 187 ALA A C 1
ATOM 1406 O O . ALA A 1 187 ? -9.838 -0.359 2.270 1.00 98.56 187 ALA A O 1
ATOM 1407 N N . ALA A 1 188 ? -7.977 -1.207 1.376 1.00 98.81 188 ALA A N 1
ATOM 1408 C CA . ALA A 1 188 ? -7.650 -1.969 2.576 1.00 98.81 188 ALA A CA 1
ATOM 1409 C C . ALA A 1 188 ? -7.214 -1.022 3.699 1.00 98.81 188 ALA A C 1
ATOM 1411 O O . ALA A 1 188 ? -7.767 -1.037 4.798 1.00 98.81 188 ALA A O 1
ATOM 1412 N N . ILE A 1 189 ? -6.256 -0.149 3.381 1.00 98.88 189 ILE A N 1
ATOM 1413 C CA . ILE A 1 189 ? -5.699 0.837 4.303 1.00 98.88 189 ILE A CA 1
ATOM 1414 C C . ILE A 1 189 ? -5.699 2.194 3.609 1.00 98.88 189 ILE A C 1
ATOM 1416 O O . ILE A 1 189 ? -5.175 2.333 2.500 1.00 98.88 189 ILE A O 1
ATOM 1420 N N . ALA A 1 190 ? -6.279 3.197 4.266 1.00 98.00 190 ALA A N 1
ATOM 1421 C CA . ALA A 1 190 ? -6.295 4.561 3.752 1.00 98.00 190 ALA A CA 1
ATOM 1422 C C . ALA A 1 190 ? -6.152 5.606 4.857 1.00 98.00 190 ALA A C 1
ATOM 1424 O O . ALA A 1 190 ? -6.758 5.483 5.923 1.00 98.00 190 ALA A O 1
ATOM 1425 N N . GLY A 1 191 ? -5.397 6.664 4.566 1.00 93.12 191 GLY A N 1
ATOM 1426 C CA . GLY A 1 191 ? -5.318 7.879 5.377 1.00 93.12 191 GLY A CA 1
ATOM 1427 C C . GLY A 1 191 ? -5.949 9.083 4.682 1.00 93.12 191 GLY A C 1
ATOM 1428 O O . GLY A 1 191 ? -6.235 9.059 3.483 1.00 93.12 191 GLY A O 1
ATOM 1429 N N . ALA A 1 192 ? -6.172 10.163 5.430 1.00 92.94 192 ALA A N 1
ATOM 1430 C CA . ALA A 1 192 ? -6.517 11.441 4.815 1.00 92.94 192 ALA A CA 1
ATOM 1431 C C . ALA A 1 192 ? -5.288 12.040 4.108 1.00 92.94 192 ALA A C 1
ATOM 1433 O O . ALA A 1 192 ? -4.160 11.901 4.583 1.00 92.94 192 ALA A O 1
ATOM 1434 N N . ALA A 1 193 ? -5.509 12.780 3.016 1.00 93.94 193 ALA A N 1
ATOM 1435 C CA . ALA A 1 193 ? -4.436 13.427 2.249 1.00 93.94 193 ALA A CA 1
ATOM 1436 C C . ALA A 1 193 ? -3.595 14.423 3.076 1.00 93.94 193 ALA A C 1
ATOM 1438 O O . ALA A 1 193 ? -2.499 14.799 2.672 1.00 93.94 193 ALA A O 1
ATOM 1439 N N . ASN A 1 194 ? -4.116 14.868 4.225 1.00 94.25 194 ASN A N 1
ATOM 1440 C CA . ASN A 1 194 ? -3.455 15.777 5.154 1.00 94.25 194 ASN A CA 1
ATOM 1441 C C . ASN A 1 194 ? -2.872 15.108 6.407 1.00 94.25 194 ASN A C 1
ATOM 1443 O O . ASN A 1 194 ? -2.462 15.833 7.311 1.00 94.25 194 ASN A O 1
ATOM 1447 N N . TYR A 1 195 ? -2.854 13.774 6.489 1.00 96.19 195 TYR A N 1
ATOM 1448 C CA . TYR A 1 195 ? -2.278 13.039 7.618 1.00 96.19 195 TYR A CA 1
ATOM 1449 C C . TYR A 1 195 ? -1.028 12.271 7.186 1.00 96.19 195 TYR A C 1
ATOM 1451 O O . TYR A 1 195 ? -1.105 11.285 6.460 1.00 96.19 195 TYR A O 1
ATOM 1459 N N . ARG A 1 196 ? 0.128 12.729 7.657 1.00 97.19 196 ARG A N 1
ATOM 1460 C CA . ARG A 1 196 ? 1.457 12.150 7.463 1.00 97.19 196 ARG A CA 1
ATOM 1461 C C . ARG A 1 196 ? 1.719 11.130 8.563 1.00 97.19 196 ARG A C 1
ATOM 1463 O O . ARG A 1 196 ? 2.395 11.410 9.550 1.00 97.19 196 ARG A O 1
ATOM 1470 N N . ASN A 1 197 ? 1.104 9.963 8.432 1.00 98.06 197 ASN A N 1
ATOM 1471 C CA . ASN A 1 197 ? 1.212 8.889 9.412 1.00 98.06 197 ASN A CA 1
ATOM 1472 C C . ASN A 1 197 ? 2.435 8.008 9.130 1.00 98.06 197 ASN A C 1
ATOM 1474 O O . ASN A 1 197 ? 2.446 7.351 8.087 1.00 98.06 197 ASN A O 1
ATOM 1478 N N . PRO A 1 198 ? 3.441 7.936 10.028 1.00 98.06 198 PRO A N 1
ATOM 1479 C CA . PRO A 1 198 ? 4.495 6.939 9.906 1.00 98.06 198 PRO A CA 1
ATOM 1480 C C . PRO A 1 198 ? 3.886 5.537 9.924 1.00 98.06 198 PRO A C 1
ATOM 1482 O O . PRO A 1 198 ? 3.068 5.227 10.793 1.00 98.06 198 PRO A O 1
ATOM 1485 N N . LEU A 1 199 ? 4.263 4.700 8.963 1.00 98.62 199 LEU A N 1
ATOM 1486 C CA . LEU A 1 199 ? 3.556 3.451 8.703 1.00 98.62 199 LEU A CA 1
ATOM 1487 C C . LEU A 1 199 ? 4.513 2.339 8.294 1.00 98.62 199 LEU A C 1
ATOM 1489 O O . LEU A 1 199 ? 5.321 2.496 7.381 1.00 98.62 199 LEU A O 1
ATOM 1493 N N . VAL A 1 200 ? 4.362 1.190 8.942 1.00 98.88 200 VAL A N 1
ATOM 1494 C CA . VAL A 1 200 ? 5.047 -0.054 8.599 1.00 98.88 200 VAL A CA 1
ATOM 1495 C C . VAL A 1 200 ? 3.998 -1.122 8.294 1.00 98.88 200 VAL A C 1
ATOM 1497 O O . VAL A 1 200 ? 3.211 -1.473 9.169 1.00 98.88 200 VAL A O 1
ATOM 1500 N N . ILE A 1 201 ? 3.996 -1.636 7.064 1.00 98.94 201 ILE A N 1
ATOM 1501 C CA . ILE A 1 201 ? 3.163 -2.752 6.602 1.00 98.94 201 ILE A CA 1
ATOM 1502 C C . ILE A 1 201 ? 4.088 -3.903 6.202 1.00 98.94 201 ILE A C 1
ATOM 1504 O O . ILE A 1 201 ? 4.917 -3.753 5.301 1.00 98.94 201 ILE A O 1
ATOM 1508 N N . GLU A 1 202 ? 3.957 -5.054 6.863 1.00 98.75 202 GLU A N 1
ATOM 1509 C CA . GLU A 1 202 ? 4.845 -6.201 6.643 1.00 98.75 202 GLU A CA 1
ATOM 1510 C C . GLU A 1 202 ? 4.096 -7.520 6.569 1.00 98.75 202 GLU A C 1
ATOM 1512 O O . GLU A 1 202 ? 3.253 -7.800 7.421 1.00 98.75 202 GLU A O 1
ATOM 1517 N N . ARG A 1 203 ? 4.461 -8.369 5.599 1.00 98.69 203 ARG A N 1
ATOM 1518 C CA . ARG A 1 203 ? 3.930 -9.742 5.484 1.00 98.69 203 ARG A CA 1
ATOM 1519 C C . ARG A 1 203 ? 2.399 -9.799 5.473 1.00 98.69 203 ARG A C 1
ATOM 1521 O O . ARG A 1 203 ? 1.794 -10.744 5.964 1.00 98.69 203 ARG A O 1
ATOM 1528 N N . CYS A 1 204 ? 1.776 -8.761 4.924 1.00 98.94 204 CYS A N 1
ATOM 1529 C CA . CYS A 1 204 ? 0.330 -8.666 4.810 1.00 98.94 204 CYS A CA 1
ATOM 1530 C C . CYS A 1 204 ? -0.144 -9.141 3.435 1.00 98.94 204 CYS A C 1
ATOM 1532 O O . CYS A 1 204 ? 0.599 -9.090 2.450 1.00 98.94 204 CYS A O 1
ATOM 1534 N N . THR A 1 205 ? -1.397 -9.574 3.372 1.00 98.94 205 THR A N 1
ATOM 1535 C CA . THR A 1 205 ? -2.063 -9.995 2.138 1.00 98.94 205 THR A CA 1
ATOM 1536 C C . THR A 1 205 ? -3.261 -9.090 1.871 1.00 98.94 205 THR A C 1
ATOM 1538 O O . THR A 1 205 ? -4.068 -8.835 2.761 1.00 98.94 205 THR A O 1
ATOM 1541 N N . PHE A 1 206 ? -3.353 -8.579 0.648 1.00 98.94 206 PHE A N 1
ATOM 1542 C CA . PHE A 1 206 ? -4.382 -7.660 0.180 1.00 98.94 206 PHE A CA 1
ATOM 1543 C C . PHE A 1 206 ? -4.988 -8.236 -1.095 1.00 98.94 206 PHE A C 1
ATOM 1545 O O . PHE A 1 206 ? -4.272 -8.429 -2.073 1.00 98.94 206 PHE A O 1
ATOM 1552 N N . VAL A 1 207 ? -6.283 -8.536 -1.082 1.00 98.88 207 VAL A N 1
ATOM 1553 C CA . VAL A 1 207 ? -6.959 -9.242 -2.173 1.00 98.88 207 VAL A CA 1
ATOM 1554 C C . VAL A 1 207 ? -8.224 -8.489 -2.562 1.00 98.88 207 VAL A C 1
ATOM 1556 O O . VAL A 1 207 ? -9.141 -8.348 -1.759 1.00 98.88 207 VAL A O 1
ATOM 1559 N N . ARG A 1 208 ? -8.290 -7.999 -3.802 1.00 98.56 208 ARG A N 1
ATOM 1560 C CA . ARG A 1 208 ? -9.497 -7.424 -4.424 1.00 98.56 208 ARG A CA 1
ATOM 1561 C C . ARG A 1 208 ? -10.187 -6.325 -3.598 1.00 98.56 208 ARG A C 1
ATOM 1563 O O . ARG A 1 208 ? -11.391 -6.101 -3.722 1.00 98.56 208 ARG A O 1
ATOM 1570 N N . ASN A 1 209 ? -9.429 -5.600 -2.774 1.00 98.75 209 ASN A N 1
ATOM 1571 C CA . ASN A 1 209 ? -9.949 -4.434 -2.063 1.00 98.75 209 ASN A CA 1
ATOM 1572 C C . ASN A 1 209 ? -10.339 -3.336 -3.057 1.00 98.75 209 ASN A C 1
ATOM 1574 O O . ASN A 1 209 ? -9.879 -3.320 -4.195 1.00 98.75 209 ASN A O 1
ATOM 1578 N N . GLY A 1 210 ? -11.185 -2.402 -2.639 1.00 97.81 210 GLY A N 1
ATOM 1579 C CA . GLY A 1 210 ? -11.794 -1.436 -3.544 1.00 97.81 210 GLY A CA 1
ATOM 1580 C C . GLY A 1 210 ? -12.895 -2.071 -4.387 1.00 97.81 210 GLY A C 1
ATOM 1581 O O . GLY A 1 210 ? -13.065 -1.693 -5.543 1.00 97.81 210 GLY A O 1
ATOM 1582 N N . ALA A 1 211 ? -13.648 -3.024 -3.829 1.00 97.44 211 ALA A N 1
ATOM 1583 C CA . ALA A 1 211 ? -14.689 -3.772 -4.535 1.00 97.44 211 ALA A CA 1
ATOM 1584 C C . ALA A 1 211 ? -15.791 -2.877 -5.141 1.00 97.44 211 ALA A C 1
ATOM 1586 O O . ALA A 1 211 ? -16.409 -3.251 -6.133 1.00 97.44 211 ALA A O 1
ATOM 1587 N N . ALA A 1 212 ? -15.991 -1.661 -4.617 1.00 96.19 212 ALA A N 1
ATOM 1588 C CA . ALA A 1 212 ? -16.880 -0.655 -5.208 1.00 96.19 212 ALA A CA 1
ATOM 1589 C C . ALA A 1 212 ? -16.294 0.045 -6.455 1.00 96.19 212 ALA A C 1
ATOM 1591 O O . ALA A 1 212 ? -16.934 0.931 -7.020 1.00 96.19 212 ALA A O 1
ATOM 1592 N N . ASN A 1 213 ? -15.072 -0.311 -6.866 1.00 96.56 213 ASN A N 1
ATOM 1593 C CA . ASN A 1 213 ? -14.336 0.232 -8.008 1.00 96.56 213 ASN A CA 1
ATOM 1594 C C . ASN A 1 213 ? -14.196 1.774 -7.963 1.00 96.56 213 ASN A C 1
ATOM 1596 O O . ASN A 1 213 ? -14.269 2.457 -8.975 1.00 96.56 213 ASN A O 1
ATOM 1600 N N . GLY A 1 214 ? -14.019 2.359 -6.775 1.00 93.25 214 GLY A N 1
ATOM 1601 C CA . GLY A 1 214 ? -14.125 3.808 -6.531 1.00 93.25 214 GLY A CA 1
ATOM 1602 C C . GLY A 1 214 ? -12.898 4.669 -6.875 1.00 93.25 214 GLY A C 1
ATOM 1603 O O . GLY A 1 214 ? -12.641 5.637 -6.165 1.00 93.25 214 GLY A O 1
ATOM 1604 N N . ASN A 1 215 ? -12.114 4.327 -7.903 1.00 93.31 215 ASN A N 1
ATOM 1605 C CA . ASN A 1 215 ? -10.867 5.028 -8.270 1.00 93.31 215 ASN A CA 1
ATOM 1606 C C . ASN A 1 215 ? -9.914 5.279 -7.086 1.00 93.31 215 ASN A C 1
ATOM 1608 O O . ASN A 1 215 ? -9.518 6.406 -6.797 1.00 93.31 215 ASN A O 1
ATOM 1612 N N . THR A 1 216 ? -9.594 4.218 -6.353 1.00 92.62 216 THR A N 1
ATOM 1613 C CA . THR A 1 216 ? -8.735 4.257 -5.165 1.00 92.62 216 THR A CA 1
ATOM 1614 C C . THR A 1 216 ? -7.866 3.000 -5.164 1.00 92.62 216 THR A C 1
ATOM 1616 O O . THR A 1 216 ? -8.385 1.932 -5.488 1.00 92.62 216 THR A O 1
ATOM 1619 N N . PRO A 1 217 ? -6.566 3.082 -4.841 1.00 97.88 217 PRO A N 1
ATOM 1620 C CA . PRO A 1 217 ? -5.722 1.897 -4.724 1.00 97.88 217 PRO A CA 1
ATOM 1621 C C . PRO A 1 217 ? -6.062 1.066 -3.478 1.00 97.88 217 PRO A C 1
ATOM 1623 O O . PRO A 1 217 ? -6.712 1.556 -2.553 1.00 97.88 217 PRO A O 1
ATOM 1626 N N . GLN A 1 218 ? -5.576 -0.173 -3.418 1.00 98.81 218 GLN A N 1
ATOM 1627 C CA . GLN A 1 218 ? -5.724 -1.020 -2.232 1.00 98.81 218 GLN A CA 1
ATOM 1628 C C . GLN A 1 218 ? -4.996 -0.426 -1.016 1.00 98.81 218 GLN A C 1
ATOM 1630 O O . GLN A 1 218 ? -5.534 -0.464 0.092 1.00 98.81 218 GLN A O 1
ATOM 1635 N N . LEU A 1 219 ? -3.819 0.173 -1.229 1.00 98.94 219 LEU A N 1
ATOM 1636 C CA . LEU A 1 219 ? -3.094 0.971 -0.236 1.00 98.94 219 LEU A CA 1
ATOM 1637 C C . LEU A 1 219 ? -3.046 2.436 -0.680 1.00 98.94 219 LEU A C 1
ATOM 1639 O O . LEU A 1 219 ? -2.357 2.769 -1.645 1.00 98.94 219 LEU A O 1
ATOM 1643 N N . ASN A 1 220 ? -3.779 3.305 0.022 1.00 98.44 220 ASN A N 1
ATOM 1644 C CA . ASN A 1 220 ? -3.886 4.732 -0.293 1.00 98.44 220 ASN A CA 1
ATOM 1645 C C . ASN A 1 220 ? -3.244 5.587 0.806 1.00 98.44 220 ASN A C 1
ATOM 1647 O O . ASN A 1 220 ? -3.878 5.903 1.819 1.00 98.44 220 ASN A O 1
ATOM 1651 N N . LEU A 1 221 ? -1.969 5.920 0.623 1.00 98.56 221 LEU A N 1
ATOM 1652 C CA . LEU A 1 221 ? -1.127 6.468 1.678 1.00 98.56 221 LEU A CA 1
ATOM 1653 C C . LEU A 1 221 ? -0.677 7.894 1.353 1.00 98.56 221 LEU A C 1
ATOM 1655 O O . LEU A 1 221 ? -0.327 8.224 0.218 1.00 98.56 221 LEU A O 1
ATOM 1659 N N . THR A 1 222 ? -0.626 8.726 2.386 1.00 98.19 222 THR A N 1
ATOM 1660 C CA . THR A 1 222 ? 0.053 10.024 2.345 1.00 98.19 222 THR A CA 1
ATOM 1661 C C . THR A 1 222 ? 1.504 9.823 2.775 1.00 98.19 222 THR A C 1
ATOM 1663 O O . THR A 1 222 ? 1.785 8.971 3.618 1.00 98.19 222 THR A O 1
ATOM 1666 N N . VAL A 1 223 ? 2.435 10.593 2.210 1.00 97.75 223 VAL A N 1
ATOM 1667 C CA . VAL A 1 223 ? 3.836 10.598 2.668 1.00 97.75 223 VAL A CA 1
ATOM 1668 C C . VAL A 1 223 ? 3.946 10.888 4.167 1.00 97.75 223 VAL A C 1
ATOM 1670 O O . VAL A 1 223 ? 3.120 11.598 4.735 1.00 97.75 223 VAL A O 1
ATOM 1673 N N . ALA A 1 224 ? 4.998 10.380 4.797 1.00 97.50 224 ALA A N 1
ATOM 1674 C CA . ALA A 1 224 ? 5.345 10.657 6.185 1.00 97.50 224 ALA A CA 1
ATOM 1675 C C . ALA A 1 224 ? 6.861 10.541 6.372 1.00 97.50 224 ALA A C 1
ATOM 1677 O O . ALA A 1 224 ? 7.574 10.189 5.430 1.00 97.50 224 ALA A O 1
ATOM 1678 N N . ASP A 1 225 ? 7.354 10.808 7.585 1.00 95.69 225 ASP A N 1
ATOM 1679 C CA . ASP A 1 225 ? 8.779 10.659 7.924 1.00 95.69 225 ASP A CA 1
ATOM 1680 C C . ASP A 1 225 ? 9.318 9.270 7.540 1.00 95.69 225 ASP A C 1
ATOM 1682 O O . ASP A 1 225 ? 10.465 9.133 7.120 1.00 95.69 225 ASP A O 1
ATOM 1686 N N . SER A 1 226 ? 8.473 8.238 7.641 1.00 97.44 226 SER A N 1
ATOM 1687 C CA . SER A 1 226 ? 8.780 6.886 7.181 1.00 97.44 226 SER A CA 1
ATOM 1688 C C . SER A 1 226 ? 7.516 6.136 6.764 1.00 97.44 226 SER A C 1
ATOM 1690 O O . SER A 1 226 ? 6.607 5.942 7.574 1.00 97.44 226 SER A O 1
ATOM 1692 N N . ILE A 1 227 ? 7.482 5.681 5.514 1.00 98.75 227 ILE A N 1
ATOM 1693 C CA . ILE A 1 227 ? 6.518 4.707 4.998 1.00 98.75 227 ILE A CA 1
ATOM 1694 C C . ILE A 1 227 ? 7.296 3.473 4.549 1.00 98.75 227 ILE A C 1
ATOM 1696 O O . ILE A 1 227 ? 8.174 3.567 3.693 1.00 98.75 227 ILE A O 1
ATOM 1700 N N . VAL A 1 228 ? 6.964 2.305 5.094 1.00 98.94 228 VAL A N 1
ATOM 1701 C CA . VAL A 1 228 ? 7.563 1.022 4.714 1.00 98.94 228 VAL A CA 1
ATOM 1702 C C . VAL A 1 228 ? 6.458 0.032 4.376 1.00 98.94 228 VAL A C 1
ATOM 1704 O O . VAL A 1 228 ? 5.652 -0.313 5.233 1.00 98.94 228 VAL A O 1
ATOM 1707 N N . VAL A 1 229 ? 6.452 -0.467 3.142 1.00 98.94 229 VAL A N 1
ATOM 1708 C CA . VAL A 1 229 ? 5.593 -1.569 2.693 1.00 98.94 229 VAL A CA 1
ATOM 1709 C C . VAL A 1 229 ? 6.491 -2.681 2.182 1.00 98.94 229 VAL A C 1
ATOM 1711 O O . VAL A 1 229 ? 7.175 -2.508 1.167 1.00 98.94 229 VAL A O 1
ATOM 1714 N N . ARG A 1 230 ? 6.538 -3.812 2.892 1.00 98.69 230 ARG A N 1
ATOM 1715 C CA . ARG A 1 230 ? 7.443 -4.900 2.515 1.00 98.69 230 ARG A CA 1
ATOM 1716 C C . ARG A 1 230 ? 6.902 -6.305 2.670 1.00 98.69 230 ARG A C 1
ATOM 1718 O O . ARG A 1 230 ? 6.139 -6.597 3.591 1.00 98.69 230 ARG A O 1
ATOM 1725 N N . SER A 1 231 ? 7.380 -7.195 1.805 1.00 97.69 231 SER A N 1
ATOM 1726 C CA . SER A 1 231 ? 7.063 -8.627 1.860 1.00 97.69 231 SER A CA 1
ATOM 1727 C C . SER A 1 231 ? 5.558 -8.914 1.826 1.00 97.69 231 SER A C 1
ATOM 1729 O O . SER A 1 231 ? 5.108 -9.879 2.435 1.00 97.69 231 SER A O 1
ATOM 1731 N N . CYS A 1 232 ? 4.769 -8.055 1.176 1.00 98.81 232 CYS A N 1
ATOM 1732 C CA . CYS A 1 232 ? 3.318 -8.186 1.081 1.00 98.81 232 CYS A CA 1
ATOM 1733 C C . CYS A 1 232 ? 2.890 -8.805 -0.255 1.00 98.81 232 CYS A C 1
ATOM 1735 O O . CYS A 1 232 ? 3.598 -8.700 -1.259 1.00 98.81 232 CYS A O 1
ATOM 1737 N N . THR A 1 233 ? 1.697 -9.398 -0.272 1.00 98.81 233 THR A N 1
ATOM 1738 C CA . THR A 1 233 ? 1.000 -9.809 -1.502 1.00 98.81 233 THR A CA 1
ATOM 1739 C C . THR A 1 233 ? -0.185 -8.879 -1.738 1.00 98.81 233 THR A C 1
ATOM 1741 O O . THR A 1 233 ? -1.000 -8.698 -0.839 1.00 98.81 233 THR A O 1
ATOM 1744 N N . ILE A 1 234 ? -0.264 -8.268 -2.919 1.00 98.94 234 ILE A N 1
ATOM 1745 C CA . ILE A 1 234 ? -1.325 -7.352 -3.342 1.00 98.94 234 ILE A CA 1
ATOM 1746 C C . ILE A 1 234 ? -1.904 -7.874 -4.661 1.00 98.94 234 ILE A C 1
ATOM 1748 O O . ILE A 1 234 ? -1.332 -7.653 -5.724 1.00 98.94 234 ILE A O 1
ATOM 1752 N N . GLU A 1 235 ? -3.038 -8.555 -4.595 1.00 98.81 235 GLU A N 1
ATOM 1753 C CA . GLU A 1 235 ? -3.761 -9.100 -5.746 1.00 98.81 235 GLU A CA 1
ATOM 1754 C C . GLU A 1 235 ? -5.007 -8.251 -5.997 1.00 98.81 235 GLU A C 1
ATOM 1756 O O . GLU A 1 235 ? -5.823 -8.045 -5.095 1.00 98.81 235 GLU A O 1
ATOM 1761 N N . GLY A 1 236 ? -5.138 -7.680 -7.189 1.00 98.50 236 GLY A N 1
ATOM 1762 C CA . GLY A 1 236 ? -6.312 -6.909 -7.574 1.00 98.50 236 GLY A CA 1
ATOM 1763 C C . GLY A 1 236 ? -7.432 -7.783 -8.135 1.00 98.50 236 GLY A C 1
ATOM 1764 O O . GLY A 1 236 ? -7.385 -9.010 -8.115 1.00 98.50 236 GLY A O 1
ATOM 1765 N N . ASN A 1 237 ? -8.490 -7.129 -8.605 1.00 97.19 237 ASN A N 1
ATOM 1766 C CA . ASN A 1 237 ? -9.572 -7.784 -9.327 1.00 97.19 237 ASN A CA 1
ATOM 1767 C C . ASN A 1 237 ? -9.526 -7.312 -10.792 1.00 97.19 237 ASN A C 1
ATOM 1769 O O . ASN A 1 237 ? -9.783 -6.127 -11.021 1.00 97.19 237 ASN A O 1
ATOM 1773 N N . PRO A 1 238 ? -9.309 -8.202 -11.780 1.00 95.69 238 PRO A N 1
ATOM 1774 C CA . PRO A 1 238 ? -9.302 -7.839 -13.199 1.00 95.69 238 PRO A CA 1
ATOM 1775 C C . PRO A 1 238 ? -10.569 -7.155 -13.722 1.00 95.69 238 PRO A C 1
ATOM 1777 O O . PRO A 1 238 ? -10.540 -6.492 -14.757 1.00 95.69 238 PRO A O 1
ATOM 1780 N N . GLN A 1 239 ? -11.701 -7.306 -13.031 1.00 95.81 239 GLN A N 1
ATOM 1781 C CA . GLN A 1 239 ? -12.946 -6.614 -13.366 1.00 95.81 239 GLN A CA 1
ATOM 1782 C C . GLN A 1 239 ? -12.996 -5.167 -12.833 1.00 95.81 239 GLN A C 1
ATOM 1784 O O . GLN A 1 239 ? -13.795 -4.366 -13.323 1.00 95.81 239 GLN A O 1
ATOM 1789 N N . ASN A 1 240 ? -12.140 -4.804 -11.873 1.00 95.38 240 ASN A N 1
ATOM 1790 C CA . ASN A 1 240 ? -12.089 -3.479 -11.252 1.00 95.38 240 ASN A CA 1
ATOM 1791 C C . ASN A 1 240 ? -11.018 -2.598 -11.902 1.00 95.38 240 ASN A C 1
ATOM 1793 O O . ASN A 1 240 ? -9.893 -2.454 -11.424 1.00 95.38 240 ASN A O 1
ATOM 1797 N N . THR A 1 241 ? -11.409 -1.939 -12.986 1.00 95.94 241 THR A N 1
ATOM 1798 C CA . THR A 1 241 ? -10.516 -1.134 -13.831 1.00 95.94 241 THR A CA 1
ATOM 1799 C C . THR A 1 241 ? -10.068 0.199 -13.218 1.00 95.94 241 THR A C 1
ATOM 1801 O O . THR A 1 241 ? -9.268 0.914 -13.818 1.00 95.94 241 THR A O 1
ATOM 1804 N N . MET A 1 242 ? -10.560 0.562 -12.027 1.00 96.12 242 MET A N 1
ATOM 1805 C CA . MET A 1 242 ? -10.226 1.816 -11.343 1.00 96.12 242 MET A CA 1
ATOM 1806 C C . MET A 1 242 ? -9.378 1.619 -10.070 1.00 96.12 242 MET A C 1
ATOM 1808 O O . MET A 1 242 ? -8.989 2.602 -9.442 1.00 96.12 242 MET A O 1
ATOM 1812 N N . VAL A 1 243 ? -9.029 0.386 -9.694 1.00 97.94 243 VAL A N 1
ATOM 1813 C CA . VAL A 1 243 ? -8.323 0.088 -8.433 1.00 97.94 243 VAL A CA 1
ATOM 1814 C C . VAL A 1 243 ? -6.846 -0.219 -8.676 1.00 97.94 243 VAL A C 1
ATOM 1816 O O . VAL A 1 243 ? -6.515 -1.206 -9.323 1.00 97.94 243 VAL A O 1
ATOM 1819 N N . GLY A 1 244 ? -5.944 0.615 -8.154 1.00 98.25 244 GLY A N 1
ATOM 1820 C CA . GLY A 1 244 ? -4.493 0.370 -8.193 1.00 98.25 244 GLY A CA 1
ATOM 1821 C C . GLY A 1 244 ? -3.970 -0.476 -7.026 1.00 98.25 244 GLY A C 1
ATOM 1822 O O . GLY A 1 244 ? -4.683 -0.704 -6.053 1.00 98.25 244 GLY A O 1
ATOM 1823 N N . GLY A 1 245 ? -2.704 -0.890 -7.084 1.00 98.69 245 GLY A N 1
ATOM 1824 C CA . GLY A 1 245 ? -2.046 -1.607 -5.990 1.00 98.69 245 GLY A CA 1
ATOM 1825 C C . GLY A 1 245 ? -1.688 -0.680 -4.826 1.00 98.69 245 GLY A C 1
ATOM 1826 O O . GLY A 1 245 ? -2.381 -0.643 -3.806 1.00 98.69 245 GLY A O 1
ATOM 1827 N N . ILE A 1 246 ? -0.606 0.088 -4.982 1.00 98.94 246 ILE A N 1
ATOM 1828 C CA . ILE A 1 246 ? -0.039 0.948 -3.930 1.00 98.94 246 ILE A CA 1
ATOM 1829 C C . ILE A 1 246 ? 0.117 2.381 -4.433 1.00 98.94 246 ILE A C 1
ATOM 1831 O O . ILE A 1 246 ? 0.713 2.606 -5.485 1.00 98.94 246 ILE A O 1
ATOM 1835 N N . VAL A 1 247 ? -0.345 3.359 -3.651 1.00 98.69 247 VAL A N 1
ATOM 1836 C CA . VAL A 1 247 ? -0.004 4.776 -3.842 1.00 98.69 247 VAL A CA 1
ATOM 1837 C C . VAL A 1 247 ? 0.556 5.364 -2.557 1.00 98.69 247 VAL A C 1
ATOM 1839 O O . VAL A 1 247 ? -0.041 5.213 -1.491 1.00 98.69 247 VAL A O 1
ATOM 1842 N N . VAL A 1 248 ? 1.664 6.097 -2.686 1.00 98.75 248 VAL A N 1
ATOM 1843 C CA . VAL A 1 248 ? 2.178 6.995 -1.644 1.00 98.75 248 VAL A CA 1
ATOM 1844 C C . VAL A 1 248 ? 2.302 8.404 -2.214 1.00 98.75 248 VAL A C 1
ATOM 1846 O O . VAL A 1 248 ? 3.086 8.648 -3.136 1.00 98.75 248 VAL A O 1
ATOM 1849 N N . ALA A 1 249 ? 1.521 9.346 -1.691 1.00 97.88 249 ALA A N 1
ATOM 1850 C CA . ALA A 1 249 ? 1.358 10.657 -2.308 1.00 97.88 249 ALA A CA 1
ATOM 1851 C C . ALA A 1 249 ? 1.602 11.835 -1.356 1.00 97.88 249 ALA A C 1
ATOM 1853 O O . ALA A 1 249 ? 1.169 11.836 -0.207 1.00 97.88 249 ALA A O 1
ATOM 1854 N N . ASN A 1 250 ? 2.244 12.886 -1.872 1.00 97.56 250 ASN A N 1
ATOM 1855 C CA . ASN A 1 250 ? 2.390 14.182 -1.208 1.00 97.56 250 ASN A CA 1
ATOM 1856 C C . ASN A 1 250 ? 1.519 15.259 -1.877 1.00 97.56 250 ASN A C 1
ATOM 1858 O O . ASN A 1 250 ? 2.007 16.292 -2.330 1.00 97.56 250 ASN A O 1
ATOM 1862 N N . LEU A 1 251 ? 0.210 15.001 -1.983 1.00 95.12 251 LEU A N 1
ATOM 1863 C CA . LEU A 1 251 ? -0.733 15.849 -2.733 1.00 95.12 251 LEU A CA 1
ATOM 1864 C C . LEU A 1 251 ? -0.863 17.280 -2.203 1.00 95.12 251 LEU A C 1
ATOM 1866 O O . LEU A 1 251 ? -1.294 18.161 -2.942 1.00 95.12 251 LEU A O 1
ATOM 1870 N N . LEU A 1 252 ? -0.507 17.512 -0.939 1.00 95.88 252 LEU A N 1
ATOM 1871 C CA . LEU A 1 252 ? -0.579 18.830 -0.311 1.00 95.88 252 LEU A CA 1
ATOM 1872 C C . LEU A 1 252 ? 0.749 19.591 -0.333 1.00 95.88 252 LEU A C 1
ATOM 1874 O O . LEU A 1 252 ? 0.823 20.680 0.231 1.00 95.88 252 LEU A O 1
ATOM 1878 N N . GLY A 1 253 ? 1.778 19.051 -0.995 1.00 94.25 253 GLY A N 1
ATOM 1879 C CA . GLY A 1 253 ? 3.061 19.731 -1.154 1.00 94.25 253 GLY A CA 1
ATOM 1880 C C . GLY A 1 253 ? 3.775 19.960 0.174 1.00 94.25 253 GLY A C 1
ATOM 1881 O O . GLY A 1 253 ? 4.378 21.009 0.378 1.00 94.25 253 GLY A O 1
ATOM 1882 N N . PHE A 1 254 ? 3.683 19.001 1.095 1.00 94.75 254 PHE A N 1
ATOM 1883 C CA . PHE A 1 254 ? 4.402 19.069 2.354 1.00 94.75 254 PHE A CA 1
ATOM 1884 C C . PHE A 1 254 ? 5.911 19.126 2.108 1.00 94.75 254 PHE A C 1
ATOM 1886 O O . PHE A 1 254 ? 6.451 18.378 1.290 1.00 94.75 254 PHE A O 1
ATOM 1893 N N . GLU A 1 255 ? 6.594 19.978 2.863 1.00 92.38 255 GLU A N 1
ATOM 1894 C CA . GLU A 1 255 ? 8.053 20.022 2.920 1.00 92.38 255 GLU A CA 1
ATOM 1895 C C . GLU A 1 255 ? 8.556 19.044 3.991 1.00 92.38 255 GLU A C 1
ATOM 1897 O O . GLU A 1 255 ? 7.891 18.856 5.013 1.00 92.38 255 GLU A O 1
ATOM 1902 N N . GLY A 1 256 ? 9.703 18.407 3.757 1.00 90.44 256 GLY A N 1
ATOM 1903 C CA . GLY A 1 256 ? 10.318 17.451 4.682 1.00 90.44 256 GLY A CA 1
ATOM 1904 C C . GLY A 1 256 ? 11.119 16.361 3.970 1.00 90.44 256 GLY A C 1
ATOM 1905 O O . GLY A 1 256 ? 10.984 16.165 2.761 1.00 90.44 256 GLY A O 1
ATOM 1906 N N . ASP A 1 257 ? 11.933 15.638 4.738 1.00 92.81 257 ASP A N 1
ATOM 1907 C CA . ASP A 1 257 ? 12.738 14.507 4.263 1.00 92.81 257 ASP A CA 1
ATOM 1908 C C . ASP A 1 257 ? 11.937 13.198 4.353 1.00 92.81 257 ASP A C 1
ATOM 1910 O O . ASP A 1 257 ? 12.267 12.286 5.110 1.00 92.81 257 ASP A O 1
ATOM 1914 N N . TYR A 1 258 ? 10.840 13.118 3.601 1.00 97.69 258 TYR A N 1
ATOM 1915 C CA . TYR A 1 258 ? 9.953 11.955 3.620 1.00 97.69 258 TYR A CA 1
ATOM 1916 C C . TYR A 1 258 ? 10.583 10.758 2.916 1.00 97.69 258 TYR A C 1
ATOM 1918 O O . TYR A 1 258 ? 11.013 10.871 1.765 1.00 97.69 258 TYR A O 1
ATOM 1926 N N . VAL A 1 259 ? 10.601 9.603 3.582 1.00 98.25 259 VAL A N 1
ATOM 1927 C CA . VAL A 1 259 ? 11.172 8.368 3.037 1.00 98.25 259 VAL A CA 1
ATOM 1928 C C . VAL A 1 259 ? 10.084 7.323 2.834 1.00 98.25 259 VAL A C 1
ATOM 1930 O O . VAL A 1 259 ? 9.401 6.922 3.775 1.00 98.25 259 VAL A O 1
ATOM 1933 N N . THR A 1 260 ? 9.985 6.833 1.602 1.00 98.81 260 THR A N 1
ATOM 1934 C CA . THR A 1 260 ? 9.073 5.762 1.199 1.00 98.81 260 THR A CA 1
ATOM 1935 C C . THR A 1 260 ? 9.884 4.555 0.751 1.00 98.81 260 THR A C 1
ATOM 1937 O O . THR A 1 260 ? 10.705 4.663 -0.156 1.00 98.81 260 THR A O 1
ATOM 1940 N N . VAL A 1 261 ? 9.651 3.391 1.350 1.00 98.94 261 VAL A N 1
ATOM 1941 C CA . VAL A 1 261 ? 10.279 2.118 0.980 1.00 98.94 261 VAL A CA 1
ATOM 1942 C C . VAL A 1 261 ? 9.190 1.118 0.619 1.00 98.94 261 VAL A C 1
ATOM 1944 O O . VAL A 1 261 ? 8.418 0.701 1.477 1.00 98.94 261 VAL A O 1
ATOM 1947 N N . ILE A 1 262 ? 9.149 0.705 -0.644 1.00 98.94 262 ILE A N 1
ATOM 1948 C CA . ILE A 1 262 ? 8.248 -0.331 -1.152 1.00 98.94 262 ILE A CA 1
ATOM 1949 C C . ILE A 1 262 ? 9.127 -1.459 -1.675 1.00 98.94 262 ILE A C 1
ATOM 1951 O O . ILE A 1 262 ? 9.775 -1.302 -2.713 1.00 98.94 262 ILE A O 1
ATOM 1955 N N . LYS A 1 263 ? 9.210 -2.571 -0.939 1.00 98.69 263 LYS A N 1
ATOM 1956 C CA . LYS A 1 263 ? 10.162 -3.631 -1.279 1.00 98.69 263 LYS A CA 1
ATOM 1957 C C . LYS A 1 263 ? 9.696 -5.062 -1.080 1.00 98.69 263 LYS A C 1
ATOM 1959 O O . LYS A 1 263 ? 8.904 -5.334 -0.186 1.00 98.69 263 LYS A O 1
ATOM 1964 N N . ASP A 1 264 ? 10.258 -5.991 -1.841 1.00 97.06 264 ASP A N 1
ATOM 1965 C CA . ASP A 1 264 ? 10.002 -7.429 -1.689 1.00 97.06 264 ASP A CA 1
ATOM 1966 C C . ASP A 1 264 ? 8.505 -7.799 -1.793 1.00 97.06 264 ASP A C 1
ATOM 1968 O O . ASP A 1 264 ? 8.069 -8.794 -1.218 1.00 97.06 264 ASP A O 1
ATOM 1972 N N . ASN A 1 265 ? 7.678 -6.979 -2.454 1.00 98.50 265 ASN A N 1
ATOM 1973 C CA . ASN A 1 265 ? 6.238 -7.224 -2.570 1.00 98.50 265 ASN A CA 1
ATOM 1974 C C . ASN A 1 265 ? 5.903 -7.960 -3.868 1.00 98.50 265 ASN A C 1
ATOM 1976 O O . ASN A 1 265 ? 6.560 -7.765 -4.889 1.00 98.50 265 ASN A O 1
ATOM 1980 N N . ARG A 1 266 ? 4.819 -8.737 -3.858 1.00 98.50 266 ARG A N 1
ATOM 1981 C CA . ARG A 1 266 ? 4.178 -9.278 -5.062 1.00 98.50 266 ARG A CA 1
ATOM 1982 C C . ARG A 1 266 ? 2.893 -8.500 -5.335 1.00 98.50 266 ARG A C 1
ATOM 1984 O O . ARG A 1 266 ? 2.009 -8.499 -4.488 1.00 98.50 266 ARG A O 1
ATOM 1991 N N . ILE A 1 267 ? 2.788 -7.855 -6.493 1.00 98.88 267 ILE A N 1
ATOM 1992 C CA . ILE A 1 267 ? 1.674 -6.975 -6.869 1.00 98.88 267 ILE A CA 1
ATOM 1993 C C . ILE A 1 267 ? 1.130 -7.429 -8.222 1.00 98.88 267 ILE A C 1
ATOM 1995 O O . ILE A 1 267 ? 1.829 -7.302 -9.229 1.00 98.88 267 ILE A O 1
ATOM 1999 N N . THR A 1 268 ? -0.090 -7.958 -8.268 1.00 98.50 268 THR A N 1
ATOM 2000 C CA . THR A 1 268 ? -0.673 -8.486 -9.509 1.00 98.50 268 THR A CA 1
ATOM 2001 C C . THR A 1 268 ? -2.104 -8.049 -9.734 1.00 98.50 268 THR A C 1
ATOM 2003 O O . THR A 1 268 ? -2.820 -7.742 -8.783 1.00 98.50 268 THR A O 1
ATOM 2006 N N . ASP A 1 269 ? -2.513 -8.019 -11.001 1.00 98.25 269 ASP A N 1
ATOM 2007 C CA . ASP A 1 269 ? -3.916 -7.897 -11.404 1.00 98.25 269 ASP A CA 1
ATOM 2008 C C . ASP A 1 269 ? -4.624 -6.631 -10.884 1.00 98.25 269 ASP A C 1
ATOM 2010 O O . ASP A 1 269 ? -5.824 -6.623 -10.600 1.00 98.25 269 ASP A O 1
ATOM 2014 N N . ASN A 1 270 ? -3.884 -5.526 -10.737 1.00 98.56 270 ASN A N 1
ATOM 2015 C CA . ASN A 1 270 ? -4.446 -4.210 -10.426 1.00 98.56 270 ASN A CA 1
ATOM 2016 C C . ASN A 1 270 ? -4.540 -3.337 -11.691 1.00 98.56 270 ASN A C 1
ATOM 2018 O O . ASN A 1 270 ? -3.938 -3.612 -12.727 1.00 98.56 270 ASN A O 1
ATOM 2022 N N . ARG A 1 271 ? -5.236 -2.201 -11.597 1.00 97.94 271 ARG A N 1
ATOM 2023 C CA . ARG A 1 271 ? -5.212 -1.143 -12.621 1.00 97.94 271 ARG A CA 1
ATOM 2024 C C . ARG A 1 271 ? -3.793 -0.663 -12.939 1.00 97.94 271 ARG A C 1
ATOM 2026 O O . ARG A 1 271 ? -3.507 -0.323 -14.077 1.00 97.94 271 ARG A O 1
ATOM 2033 N N . PHE A 1 272 ? -2.958 -0.540 -11.914 1.00 98.44 272 PHE A N 1
ATOM 2034 C CA . PHE A 1 272 ? -1.537 -0.191 -11.965 1.00 98.44 272 PHE A CA 1
ATOM 2035 C C . PHE A 1 272 ? -0.865 -0.772 -10.716 1.00 98.44 272 PHE A C 1
ATOM 2037 O O . PHE A 1 272 ? -1.545 -1.006 -9.713 1.00 98.44 272 PHE A O 1
ATOM 2044 N N . GLY A 1 273 ? 0.450 -0.979 -10.748 1.00 98.75 273 GLY A N 1
ATOM 2045 C CA . GLY A 1 273 ? 1.178 -1.599 -9.640 1.00 98.75 273 GLY A CA 1
ATOM 2046 C C . GLY A 1 273 ? 1.471 -0.626 -8.494 1.00 98.75 273 GLY A C 1
ATOM 2047 O O . GLY A 1 273 ? 0.814 -0.652 -7.452 1.00 98.75 273 GLY A O 1
ATOM 2048 N N . ILE A 1 274 ? 2.462 0.244 -8.690 1.00 98.94 274 ILE A N 1
ATOM 2049 C CA . ILE A 1 274 ? 2.942 1.221 -7.699 1.00 98.94 274 ILE A CA 1
ATOM 2050 C C . ILE A 1 274 ? 2.861 2.632 -8.279 1.00 98.94 274 ILE A C 1
ATOM 2052 O O . ILE A 1 274 ? 3.234 2.851 -9.431 1.00 98.94 274 ILE A O 1
ATOM 2056 N N . ALA A 1 275 ? 2.455 3.610 -7.470 1.00 98.50 275 ALA A N 1
ATOM 2057 C CA . ALA A 1 275 ? 2.594 5.018 -7.814 1.00 98.50 275 ALA A CA 1
ATOM 2058 C C . ALA A 1 275 ? 3.141 5.875 -6.659 1.00 98.50 275 ALA A C 1
ATOM 2060 O O . ALA A 1 275 ? 2.714 5.739 -5.511 1.00 98.50 275 ALA A O 1
ATOM 2061 N N . THR A 1 276 ? 4.051 6.799 -6.969 1.00 98.56 276 THR A N 1
ATOM 2062 C CA . THR A 1 276 ? 4.610 7.762 -6.005 1.00 98.56 276 THR A CA 1
ATOM 2063 C C . THR A 1 276 ? 4.446 9.186 -6.504 1.00 98.56 276 THR A C 1
ATOM 2065 O O . THR A 1 276 ? 4.895 9.535 -7.601 1.00 98.56 276 THR A O 1
ATOM 2068 N N . TYR A 1 277 ? 3.753 10.025 -5.731 1.00 97.75 277 TYR A N 1
ATOM 2069 C CA . TYR A 1 277 ? 3.375 11.368 -6.179 1.00 97.75 277 TYR A CA 1
ATOM 2070 C C . TYR A 1 277 ? 4.116 12.457 -5.402 1.00 97.75 277 TYR A C 1
ATOM 2072 O O . TYR A 1 277 ? 4.072 12.471 -4.169 1.00 97.75 277 TYR A O 1
ATOM 2080 N N . LEU A 1 278 ? 4.699 13.409 -6.139 1.00 97.25 278 LEU A N 1
ATOM 2081 C CA . LEU A 1 278 ? 5.293 14.655 -5.631 1.00 97.25 278 LEU A CA 1
ATOM 2082 C C . LEU A 1 278 ? 6.467 14.417 -4.659 1.00 97.25 278 LEU A C 1
ATOM 2084 O O . LEU A 1 278 ? 7.054 13.337 -4.666 1.00 97.25 278 LEU A O 1
ATOM 2088 N N . SER A 1 279 ? 6.858 15.436 -3.886 1.00 96.62 279 SER A N 1
ATOM 2089 C CA . SER A 1 279 ? 8.075 15.441 -3.060 1.00 96.62 279 SER A CA 1
ATOM 2090 C C . SER A 1 279 ? 8.131 14.279 -2.059 1.00 96.62 279 SER A C 1
ATOM 2092 O O . SER A 1 279 ? 7.294 14.195 -1.156 1.00 96.62 279 SER A O 1
ATOM 2094 N N . GLN A 1 280 ? 9.121 13.401 -2.237 1.00 97.81 280 GLN A N 1
ATOM 2095 C CA . GLN A 1 280 ? 9.527 12.312 -1.339 1.00 97.81 280 GLN A CA 1
ATOM 2096 C C . GLN A 1 280 ? 10.840 11.686 -1.838 1.00 97.81 280 GLN A C 1
ATOM 2098 O O . GLN A 1 280 ? 11.218 11.855 -3.002 1.00 97.81 280 GLN A O 1
ATOM 2103 N N . LYS A 1 281 ? 11.516 10.924 -0.977 1.00 98.06 281 LYS A N 1
ATOM 2104 C CA . LYS A 1 281 ? 12.575 9.989 -1.357 1.00 98.06 281 LYS A CA 1
ATOM 2105 C C . LYS A 1 281 ? 12.009 8.571 -1.382 1.00 98.06 281 LYS A C 1
ATOM 2107 O O . LYS A 1 281 ? 11.776 7.979 -0.331 1.00 98.06 281 LYS A O 1
ATOM 2112 N N . ALA A 1 282 ? 11.786 8.032 -2.573 1.00 98.50 282 ALA A N 1
ATOM 2113 C CA . ALA A 1 282 ? 11.187 6.720 -2.771 1.00 98.50 282 ALA A CA 1
ATOM 2114 C C . ALA A 1 282 ? 12.234 5.662 -3.151 1.00 98.50 282 ALA A C 1
ATOM 2116 O O . ALA A 1 282 ? 13.067 5.877 -4.029 1.00 98.50 282 ALA A O 1
ATOM 2117 N N . PHE A 1 283 ? 12.157 4.501 -2.510 1.00 98.81 283 PHE A N 1
ATOM 2118 C CA . PHE A 1 283 ? 12.922 3.298 -2.817 1.00 98.81 283 PHE A CA 1
ATOM 2119 C C . PHE A 1 283 ? 11.942 2.195 -3.205 1.00 98.81 283 PHE A C 1
ATOM 2121 O O . PHE A 1 283 ? 11.161 1.739 -2.369 1.00 98.81 283 PHE A O 1
ATOM 2128 N N . ILE A 1 284 ? 11.976 1.780 -4.468 1.00 98.94 284 ILE A N 1
ATOM 2129 C CA . ILE A 1 284 ? 11.106 0.741 -5.022 1.00 98.94 284 ILE A CA 1
ATOM 2130 C C . ILE A 1 284 ? 12.003 -0.419 -5.445 1.00 98.94 284 ILE A C 1
ATOM 2132 O O . ILE A 1 284 ? 12.673 -0.348 -6.477 1.00 98.94 284 ILE A O 1
ATOM 2136 N N . VAL A 1 285 ? 12.094 -1.442 -4.596 1.00 98.69 285 VAL A N 1
ATOM 2137 C CA . VAL A 1 285 ? 13.195 -2.416 -4.646 1.00 98.69 285 VAL A CA 1
ATOM 2138 C C . VAL A 1 285 ? 12.694 -3.857 -4.597 1.00 98.69 285 VAL A C 1
ATOM 2140 O O . VAL A 1 285 ? 11.890 -4.188 -3.737 1.00 98.69 285 VAL A O 1
ATOM 2143 N N . ASP A 1 286 ? 13.195 -4.724 -5.474 1.00 97.81 286 ASP A N 1
ATOM 2144 C CA . ASP A 1 286 ? 12.972 -6.181 -5.415 1.00 97.81 286 ASP A CA 1
ATOM 2145 C C . ASP A 1 286 ? 11.485 -6.604 -5.384 1.00 97.81 286 ASP A C 1
ATOM 2147 O O . ASP A 1 286 ? 11.112 -7.625 -4.809 1.00 97.81 286 ASP A O 1
ATOM 2151 N N . ASN A 1 287 ? 10.594 -5.820 -6.000 1.00 98.50 287 ASN A N 1
ATOM 2152 C CA . ASN A 1 287 ? 9.179 -6.175 -6.117 1.00 98.50 287 ASN A CA 1
ATOM 2153 C C . ASN A 1 287 ? 8.914 -7.008 -7.382 1.00 98.50 287 ASN A C 1
ATOM 2155 O O . ASN A 1 287 ? 9.579 -6.847 -8.403 1.00 98.50 287 ASN A O 1
ATOM 2159 N N . ILE A 1 288 ? 7.878 -7.843 -7.344 1.00 98.06 288 ILE A N 1
ATOM 2160 C CA . ILE A 1 288 ? 7.343 -8.578 -8.492 1.00 98.06 288 ILE A CA 1
ATOM 2161 C C . ILE A 1 288 ? 6.001 -7.957 -8.873 1.00 98.06 288 ILE A C 1
ATOM 2163 O O . ILE A 1 288 ? 5.032 -8.076 -8.128 1.00 98.06 288 ILE A O 1
ATOM 2167 N N . LEU A 1 289 ? 5.942 -7.314 -10.035 1.00 98.62 289 LEU A N 1
ATOM 2168 C CA . LEU A 1 289 ? 4.768 -6.644 -10.578 1.00 98.62 289 LEU A CA 1
ATOM 2169 C C . LEU A 1 289 ? 4.338 -7.355 -11.860 1.00 98.62 289 LEU A C 1
ATOM 2171 O O . LEU A 1 289 ? 5.069 -7.315 -12.846 1.00 98.62 289 LEU A O 1
ATOM 2175 N N . VAL A 1 290 ? 3.177 -8.009 -11.853 1.00 97.75 290 VAL A N 1
ATOM 2176 C CA . VAL A 1 290 ? 2.712 -8.829 -12.987 1.00 97.75 290 VAL A CA 1
ATOM 2177 C C . VAL A 1 290 ? 1.272 -8.482 -13.340 1.00 97.75 290 VAL A C 1
ATOM 2179 O O . VAL A 1 290 ? 0.430 -8.403 -12.454 1.00 97.75 290 VAL A O 1
ATOM 2182 N N . ASP A 1 291 ? 0.996 -8.263 -14.622 1.00 97.19 291 ASP A N 1
ATOM 2183 C CA . ASP A 1 291 ? -0.354 -8.073 -15.169 1.00 97.19 291 ASP A CA 1
ATOM 2184 C C . ASP A 1 291 ? -1.140 -6.924 -14.510 1.00 97.19 291 ASP A C 1
ATOM 2186 O O . ASP A 1 291 ? -2.362 -6.941 -14.399 1.00 97.19 291 ASP A O 1
ATOM 2190 N N . ASN A 1 292 ? -0.442 -5.859 -14.100 1.00 98.06 292 ASN A N 1
ATOM 2191 C CA . ASN A 1 292 ? -1.080 -4.647 -13.583 1.00 98.06 292 ASN A CA 1
ATOM 2192 C C . ASN A 1 292 ? -1.546 -3.737 -14.736 1.00 98.06 292 ASN A C 1
ATOM 2194 O O . ASN A 1 292 ? -1.016 -2.642 -14.937 1.00 98.06 292 ASN A O 1
ATOM 2198 N N . ASN A 1 293 ? -2.498 -4.227 -15.536 1.00 96.69 293 ASN A N 1
ATOM 2199 C CA . ASN A 1 293 ? -2.885 -3.642 -16.823 1.00 96.69 293 ASN A CA 1
ATOM 2200 C C . ASN A 1 293 ? -4.393 -3.416 -17.003 1.00 96.69 293 ASN A C 1
ATOM 2202 O O . ASN A 1 293 ? -4.838 -3.141 -18.115 1.00 96.69 293 ASN A O 1
ATOM 2206 N N . HIS A 1 294 ? -5.191 -3.497 -15.938 1.00 96.50 294 HIS A N 1
ATOM 2207 C CA . HIS A 1 294 ? -6.655 -3.439 -16.061 1.00 96.50 294 HIS A CA 1
ATOM 2208 C C . HIS A 1 294 ? -7.227 -2.031 -16.269 1.00 96.50 294 HIS A C 1
ATOM 2210 O O . HIS A 1 294 ? -8.438 -1.834 -16.230 1.00 96.50 294 HIS A O 1
ATOM 2216 N N . GLU A 1 295 ? -6.380 -1.032 -16.507 1.00 94.25 295 GLU A N 1
ATOM 2217 C CA . GLU A 1 295 ? -6.823 0.258 -17.017 1.00 94.25 295 GLU A CA 1
ATOM 2218 C C . GLU A 1 295 ? -7.343 0.117 -18.462 1.00 94.25 295 GLU A C 1
ATOM 2220 O O . GLU A 1 295 ? -6.717 -0.486 -19.327 1.00 94.25 295 GLU A O 1
ATOM 2225 N N . THR A 1 296 ? -8.492 0.726 -18.747 1.00 91.81 296 THR A N 1
ATOM 2226 C CA . THR A 1 296 ? -9.113 0.705 -20.084 1.00 91.81 296 THR A CA 1
ATOM 2227 C C . THR A 1 296 ? -8.525 1.731 -21.050 1.00 91.81 296 THR A C 1
ATOM 2229 O O . THR A 1 296 ? -8.624 1.572 -22.266 1.00 91.81 296 THR A O 1
ATOM 2232 N N . ASN A 1 297 ? -7.923 2.795 -20.523 1.00 94.12 297 ASN A N 1
ATOM 2233 C CA . ASN A 1 297 ? -7.252 3.834 -21.285 1.00 94.12 297 ASN A CA 1
ATOM 2234 C C . ASN A 1 297 ? -5.823 4.013 -20.766 1.00 94.12 297 ASN A C 1
ATOM 2236 O O . ASN A 1 297 ? -5.630 4.596 -19.703 1.00 94.12 297 ASN A O 1
ATOM 2240 N N . ALA A 1 298 ? -4.826 3.595 -21.548 1.00 92.81 298 ALA A N 1
ATOM 2241 C CA . ALA A 1 298 ? -3.410 3.671 -21.176 1.00 92.81 298 ALA A CA 1
ATOM 2242 C C . ALA A 1 298 ? -2.940 5.082 -20.763 1.00 92.81 298 ALA A C 1
ATOM 2244 O O . ALA A 1 298 ? -1.969 5.210 -20.026 1.00 92.81 298 ALA A O 1
ATOM 2245 N N . MET A 1 299 ? -3.636 6.147 -21.177 1.00 90.19 299 MET A N 1
ATOM 2246 C CA . MET A 1 299 ? -3.317 7.517 -20.752 1.00 90.19 299 MET A CA 1
ATOM 2247 C C . MET A 1 299 ? -3.768 7.850 -19.323 1.00 90.19 299 MET A C 1
ATOM 2249 O O . MET A 1 299 ? -3.329 8.851 -18.762 1.00 90.19 299 MET A O 1
ATOM 2253 N N . ASN A 1 300 ? -4.642 7.037 -18.730 1.00 88.62 300 ASN A N 1
ATOM 2254 C CA . ASN A 1 300 ? -5.161 7.221 -17.375 1.00 88.62 300 ASN A CA 1
ATOM 2255 C C . ASN A 1 300 ? -4.405 6.387 -16.323 1.00 88.62 300 ASN A C 1
ATOM 2257 O O . ASN A 1 300 ? -4.576 6.636 -15.128 1.00 88.62 300 ASN A O 1
ATOM 2261 N N . GLY A 1 301 ? -3.614 5.388 -16.732 1.00 88.12 301 GLY A N 1
ATOM 2262 C CA . GLY A 1 301 ? -2.982 4.419 -15.832 1.00 88.12 301 GLY A CA 1
ATOM 2263 C C . GLY A 1 301 ? -2.414 3.194 -16.560 1.00 88.12 301 GLY A C 1
ATOM 2264 O O . GLY A 1 301 ? -2.184 3.233 -17.765 1.00 88.12 301 GLY A O 1
ATOM 2265 N N . GLY A 1 302 ? -2.198 2.095 -15.826 1.00 94.94 302 GLY A N 1
ATOM 2266 C CA . GLY A 1 302 ? -1.657 0.844 -16.379 1.00 94.94 302 GLY A CA 1
ATOM 2267 C C . GLY A 1 302 ? -0.150 0.653 -16.232 1.00 94.94 302 GLY A C 1
ATOM 2268 O O . GLY A 1 302 ? 0.392 -0.292 -16.799 1.00 94.94 302 GLY A O 1
ATOM 2269 N N . SER A 1 303 ? 0.543 1.544 -15.521 1.00 98.00 303 SER A N 1
ATOM 2270 C CA . SER A 1 303 ? 1.977 1.383 -15.280 1.00 98.00 303 SER A CA 1
ATOM 2271 C C . SER A 1 303 ? 2.249 0.294 -14.242 1.00 98.00 303 SER A C 1
ATOM 2273 O O . SER A 1 303 ? 1.557 0.214 -13.222 1.00 98.00 303 SER A O 1
ATOM 2275 N N . GLY A 1 304 ? 3.322 -0.471 -14.435 1.00 98.62 304 GLY A N 1
ATOM 2276 C CA . GLY A 1 304 ? 3.913 -1.265 -13.363 1.00 98.62 304 GLY A CA 1
ATOM 2277 C C . GLY A 1 304 ? 4.343 -0.340 -12.225 1.00 98.62 304 GLY A C 1
ATOM 2278 O O . GLY A 1 304 ? 3.858 -0.461 -11.101 1.00 98.62 304 GLY A O 1
ATOM 2279 N N . ILE A 1 305 ? 5.172 0.660 -12.540 1.00 98.88 305 ILE A N 1
ATOM 2280 C CA . ILE A 1 305 ? 5.556 1.736 -11.614 1.00 98.88 305 ILE A CA 1
ATOM 2281 C C . ILE A 1 305 ? 5.316 3.098 -12.270 1.00 98.88 305 ILE A C 1
ATOM 2283 O O . ILE A 1 305 ? 5.746 3.340 -13.394 1.00 98.88 305 ILE A O 1
ATOM 2287 N N . ASN A 1 306 ? 4.676 4.016 -11.551 1.00 98.31 306 ASN A N 1
ATOM 2288 C CA . ASN A 1 306 ? 4.478 5.395 -11.982 1.00 98.31 306 ASN A CA 1
ATOM 2289 C C . ASN A 1 306 ? 5.084 6.390 -10.983 1.00 98.31 306 ASN A C 1
ATOM 2291 O O . ASN A 1 306 ? 4.629 6.497 -9.844 1.00 98.31 306 ASN A O 1
ATOM 2295 N N . VAL A 1 307 ? 6.060 7.172 -11.434 1.00 98.38 307 VAL A N 1
ATOM 2296 C CA . VAL A 1 307 ? 6.589 8.320 -10.692 1.00 98.38 307 VAL A CA 1
ATOM 2297 C C . VAL A 1 307 ? 5.941 9.575 -11.258 1.00 98.38 307 VAL A C 1
ATOM 2299 O O . VAL A 1 307 ? 6.203 9.947 -12.400 1.00 98.38 307 VAL A O 1
ATOM 2302 N N . TYR A 1 308 ? 5.093 10.233 -10.469 1.00 97.25 308 TYR A N 1
ATOM 2303 C CA . TYR A 1 308 ? 4.374 11.431 -10.902 1.00 97.25 308 TYR A CA 1
ATOM 2304 C C . TYR A 1 308 ? 4.776 12.643 -10.068 1.00 97.25 308 TYR A C 1
ATOM 2306 O O . TYR A 1 308 ? 4.374 12.802 -8.917 1.00 97.25 308 TYR A O 1
ATOM 2314 N N . ASP A 1 309 ? 5.567 13.529 -10.652 1.00 96.38 309 ASP A N 1
ATOM 2315 C CA . ASP A 1 309 ? 6.033 14.739 -9.994 1.00 96.38 309 ASP A CA 1
ATOM 2316 C C . ASP A 1 309 ? 6.420 15.814 -11.024 1.00 96.38 309 ASP A C 1
ATOM 2318 O O . ASP A 1 309 ? 7.601 16.062 -11.278 1.00 96.38 309 ASP A O 1
ATOM 2322 N N . PRO A 1 310 ? 5.436 16.503 -11.624 1.00 93.50 310 PRO A N 1
ATOM 2323 C CA . PRO A 1 310 ? 5.704 17.528 -12.633 1.00 93.50 310 PRO A CA 1
ATOM 2324 C C . PRO A 1 310 ? 6.505 18.732 -12.101 1.00 93.50 310 PRO A C 1
ATOM 2326 O O . PRO A 1 310 ? 6.970 19.547 -12.895 1.00 93.50 310 PRO A O 1
ATOM 2329 N N . TYR A 1 311 ? 6.687 18.854 -10.780 1.00 93.06 311 TYR A N 1
ATOM 2330 C CA . TYR A 1 311 ? 7.416 19.952 -10.138 1.00 93.06 311 TYR A CA 1
ATOM 2331 C C . TYR A 1 311 ? 8.885 19.631 -9.834 1.00 93.06 311 TYR A C 1
ATOM 2333 O O . TYR A 1 311 ? 9.589 20.496 -9.319 1.00 93.06 311 TYR A O 1
ATOM 2341 N N . GLN A 1 312 ? 9.357 18.427 -10.170 1.00 92.44 312 GLN A N 1
ATOM 2342 C CA . GLN A 1 312 ? 10.765 18.029 -10.063 1.00 92.44 312 GLN A CA 1
ATOM 2343 C C . GLN A 1 312 ? 11.339 18.158 -8.639 1.00 92.44 312 GLN A C 1
ATOM 2345 O O . GLN A 1 312 ? 12.387 18.760 -8.395 1.00 92.44 312 GLN A O 1
ATOM 2350 N N . THR A 1 313 ? 10.632 17.572 -7.679 1.00 93.50 313 THR A N 1
ATOM 2351 C CA . THR A 1 313 ? 10.929 17.537 -6.241 1.00 93.50 313 THR A CA 1
ATOM 2352 C C . THR A 1 313 ? 11.252 16.137 -5.696 1.00 93.50 313 THR A C 1
ATOM 2354 O O . THR A 1 313 ? 11.902 16.028 -4.660 1.00 93.50 313 THR A O 1
ATOM 2357 N N . GLN A 1 314 ? 10.845 15.068 -6.383 1.00 95.44 314 GLN A N 1
ATOM 2358 C CA . GLN A 1 314 ? 10.961 13.678 -5.943 1.00 95.44 314 GLN A CA 1
ATOM 2359 C C . GLN A 1 314 ? 12.312 13.055 -6.312 1.00 95.44 314 GLN A C 1
ATOM 2361 O O . GLN A 1 314 ? 12.783 13.206 -7.440 1.00 95.44 314 GLN A O 1
ATOM 2366 N N . TYR A 1 315 ? 12.892 12.296 -5.385 1.00 96.69 315 TYR A N 1
ATOM 2367 C CA . TYR A 1 315 ? 14.044 11.430 -5.635 1.00 96.69 315 TYR A CA 1
ATOM 2368 C C . TYR A 1 315 ? 13.600 9.972 -5.594 1.00 96.69 315 TYR A C 1
ATOM 2370 O O . TYR A 1 315 ? 13.111 9.516 -4.562 1.00 96.69 315 TYR A O 1
ATOM 2378 N N . THR A 1 316 ? 13.806 9.223 -6.670 1.00 97.69 316 THR A N 1
ATOM 2379 C CA . THR A 1 316 ? 13.332 7.838 -6.762 1.00 97.69 316 THR A CA 1
ATOM 2380 C C . THR A 1 316 ? 14.463 6.898 -7.153 1.00 97.69 316 THR A C 1
ATOM 2382 O O . THR A 1 316 ? 15.135 7.104 -8.160 1.00 97.69 316 THR A O 1
ATOM 2385 N N . TYR A 1 317 ? 14.641 5.840 -6.368 1.00 98.38 317 TYR A N 1
ATOM 2386 C CA . TYR A 1 317 ? 15.568 4.742 -6.618 1.00 98.38 317 TYR A CA 1
ATOM 2387 C C . TYR A 1 317 ? 14.760 3.487 -6.934 1.00 98.38 317 TYR A C 1
ATOM 2389 O O . TYR A 1 317 ? 13.953 3.050 -6.111 1.00 98.38 317 TYR A O 1
ATOM 2397 N N . ILE A 1 318 ? 14.963 2.921 -8.123 1.00 98.81 318 ILE A N 1
ATOM 2398 C CA . ILE A 1 318 ? 14.225 1.747 -8.602 1.00 98.81 318 ILE A CA 1
ATOM 2399 C C . ILE A 1 318 ? 15.231 0.667 -8.992 1.00 98.81 318 ILE A C 1
ATOM 2401 O O . ILE A 1 318 ? 16.062 0.888 -9.875 1.00 98.81 318 ILE A O 1
ATOM 2405 N N . SER A 1 319 ? 15.193 -0.489 -8.335 1.00 98.44 319 SER A N 1
ATOM 2406 C CA . SER A 1 319 ? 16.182 -1.549 -8.561 1.00 98.44 319 SER A CA 1
ATOM 2407 C C . SER A 1 319 ? 15.634 -2.944 -8.291 1.00 98.44 319 SER A C 1
ATOM 2409 O O . SER A 1 319 ? 14.868 -3.125 -7.351 1.00 98.44 319 SER A O 1
ATOM 2411 N N . GLY A 1 320 ? 16.071 -3.939 -9.059 1.00 96.81 320 GLY A N 1
ATOM 2412 C CA . GLY A 1 320 ? 15.783 -5.351 -8.782 1.00 96.81 320 GLY A CA 1
ATOM 2413 C C . GLY A 1 320 ? 14.329 -5.786 -8.990 1.00 96.81 320 GLY A C 1
ATOM 2414 O O . GLY A 1 320 ? 13.980 -6.922 -8.688 1.00 96.81 320 GLY A O 1
ATOM 2415 N N . ASN A 1 321 ? 13.462 -4.912 -9.508 1.00 98.50 321 ASN A N 1
ATOM 2416 C CA . ASN A 1 321 ? 12.052 -5.246 -9.692 1.00 98.50 321 ASN A CA 1
ATOM 2417 C C . ASN A 1 321 ? 11.848 -6.118 -10.939 1.00 98.50 321 ASN A C 1
ATOM 2419 O O . ASN A 1 321 ? 12.440 -5.852 -11.983 1.00 98.50 321 ASN A O 1
ATOM 2423 N N . HIS A 1 322 ? 10.952 -7.101 -10.864 1.00 98.06 322 HIS A N 1
ATOM 2424 C CA . HIS A 1 322 ? 10.399 -7.798 -12.029 1.00 98.06 322 HIS A CA 1
ATOM 2425 C C . HIS A 1 322 ? 9.109 -7.099 -12.441 1.00 98.06 322 HIS A C 1
ATOM 2427 O O . HIS A 1 322 ? 8.175 -7.042 -11.647 1.00 98.06 322 HIS A O 1
ATOM 2433 N N . ILE A 1 323 ? 9.038 -6.582 -13.666 1.00 98.69 323 ILE A N 1
ATOM 2434 C CA . ILE A 1 323 ? 7.889 -5.831 -14.180 1.00 98.69 323 ILE A CA 1
ATOM 2435 C C . ILE A 1 323 ? 7.413 -6.492 -15.468 1.00 98.69 323 ILE A C 1
ATOM 2437 O O . ILE A 1 323 ? 8.101 -6.445 -16.493 1.00 98.69 323 ILE A O 1
ATOM 2441 N N . GLU A 1 324 ? 6.235 -7.105 -15.411 1.00 97.56 324 GLU A N 1
ATOM 2442 C CA . GLU A 1 324 ? 5.678 -7.875 -16.514 1.00 97.56 324 GLU A CA 1
ATOM 2443 C C . GLU A 1 324 ? 4.216 -7.549 -16.810 1.00 97.56 324 GLU A C 1
ATOM 2445 O O . GLU A 1 324 ? 3.411 -7.324 -15.905 1.00 97.56 324 GLU A O 1
ATOM 2450 N N . GLY A 1 325 ? 3.874 -7.539 -18.099 1.00 95.94 325 GLY A N 1
ATOM 2451 C CA . GLY A 1 325 ? 2.487 -7.516 -18.566 1.00 95.94 325 GLY A CA 1
ATOM 2452 C C . GLY A 1 325 ? 1.724 -6.224 -18.269 1.00 95.94 325 GLY A C 1
ATOM 2453 O O . GLY A 1 325 ? 0.500 -6.219 -18.352 1.00 95.94 325 GLY A O 1
ATOM 2454 N N . SER A 1 326 ? 2.403 -5.130 -17.916 1.00 98.19 326 SER A N 1
ATOM 2455 C CA . SER A 1 326 ? 1.769 -3.824 -17.664 1.00 98.19 326 SER A CA 1
ATOM 2456 C C . SER A 1 326 ? 1.548 -3.045 -18.975 1.00 98.19 326 SER A C 1
ATOM 2458 O O . SER A 1 326 ? 2.216 -3.311 -19.972 1.00 98.19 326 SER A O 1
ATOM 2460 N N . LEU A 1 327 ? 0.646 -2.053 -19.005 1.00 97.69 327 LEU A N 1
ATOM 2461 C CA . LEU A 1 327 ? 0.475 -1.187 -20.195 1.00 97.69 327 LEU A CA 1
ATOM 2462 C C . LEU A 1 327 ? 1.711 -0.312 -20.449 1.00 97.69 327 LEU A C 1
ATOM 2464 O O . LEU A 1 327 ? 2.018 0.038 -21.591 1.00 97.69 327 LEU A O 1
ATOM 2468 N N . TRP A 1 328 ? 2.410 0.012 -19.364 1.00 98.19 328 TRP A N 1
ATOM 2469 C CA . TRP A 1 328 ? 3.713 0.660 -19.329 1.00 98.19 328 TRP A CA 1
ATOM 2470 C C . TRP A 1 328 ? 4.553 -0.032 -18.255 1.00 98.19 328 TRP A C 1
ATOM 2472 O O . TRP A 1 328 ? 4.032 -0.330 -17.182 1.00 98.19 328 TRP A O 1
ATOM 2482 N N . GLY A 1 329 ? 5.841 -0.275 -18.486 1.00 98.62 329 GLY A N 1
ATOM 2483 C CA . GLY A 1 329 ? 6.727 -0.823 -17.459 1.00 98.62 329 GLY A CA 1
ATOM 2484 C C . GLY A 1 329 ? 6.920 0.196 -16.335 1.00 98.62 329 GLY A C 1
ATOM 2485 O O . GLY A 1 329 ? 6.348 0.066 -15.249 1.00 98.62 329 GLY A O 1
ATOM 2486 N N . ILE A 1 330 ? 7.682 1.251 -16.624 1.00 98.75 330 ILE A N 1
ATOM 2487 C CA . ILE A 1 330 ? 7.872 2.406 -15.741 1.00 98.75 330 ILE A CA 1
ATOM 2488 C C . ILE A 1 330 ? 7.528 3.695 -16.487 1.00 98.75 330 ILE A C 1
ATOM 2490 O O . ILE A 1 330 ? 8.052 3.953 -17.569 1.00 98.75 330 ILE A O 1
ATOM 2494 N N . THR A 1 331 ? 6.699 4.543 -15.880 1.00 98.25 331 THR A N 1
ATOM 2495 C CA . THR A 1 331 ? 6.416 5.900 -16.365 1.00 98.25 331 THR A CA 1
ATOM 2496 C C . THR A 1 331 ? 7.019 6.939 -15.429 1.00 98.25 331 THR A C 1
ATOM 2498 O O . THR A 1 331 ? 6.767 6.922 -14.223 1.00 98.25 331 THR A O 1
ATOM 2501 N N . LEU A 1 332 ? 7.796 7.866 -15.989 1.00 98.06 332 LEU A N 1
ATOM 2502 C CA . LEU A 1 332 ? 8.385 8.995 -15.271 1.00 98.06 332 LEU A CA 1
ATOM 2503 C C . LEU A 1 332 ? 7.751 10.291 -15.771 1.00 98.06 332 LEU A C 1
ATOM 2505 O O . LEU A 1 332 ? 8.084 10.780 -16.845 1.00 98.06 332 LEU A O 1
ATOM 2509 N N . VAL A 1 333 ? 6.821 10.850 -15.004 1.00 95.62 333 VAL A N 1
ATOM 2510 C CA . VAL A 1 333 ? 6.145 12.113 -15.321 1.00 95.62 333 VAL A CA 1
ATOM 2511 C C . VAL A 1 333 ? 6.738 13.203 -14.434 1.00 95.62 333 VAL A C 1
ATOM 2513 O O . VAL A 1 333 ? 6.194 13.543 -13.385 1.00 95.62 333 VAL A O 1
ATOM 2516 N N . GLY A 1 334 ? 7.902 13.713 -14.836 1.00 91.69 334 GLY A N 1
ATOM 2517 C CA . GLY A 1 334 ? 8.709 14.639 -14.038 1.00 91.69 334 GLY A CA 1
ATOM 2518 C C . GLY A 1 334 ? 9.697 13.927 -13.105 1.00 91.69 334 GLY A C 1
ATOM 2519 O O . GLY A 1 334 ? 10.513 13.134 -13.569 1.00 91.69 334 GLY A O 1
ATOM 2520 N N . GLY A 1 335 ? 9.660 14.245 -11.808 1.00 88.25 335 GLY A N 1
ATOM 2521 C CA . GLY A 1 335 ? 10.658 13.837 -10.812 1.00 88.25 335 GLY A CA 1
ATOM 2522 C C . GLY A 1 335 ? 11.871 14.767 -10.800 1.00 88.25 335 GLY A C 1
ATOM 2523 O O . GLY A 1 335 ? 12.154 15.439 -11.785 1.00 88.25 335 GLY A O 1
ATOM 2524 N N . LYS A 1 336 ? 12.585 14.869 -9.678 1.00 91.44 336 LYS A N 1
ATOM 2525 C CA . LYS A 1 336 ? 13.875 15.579 -9.633 1.00 91.44 336 LYS A CA 1
ATOM 2526 C C . LYS A 1 336 ? 14.999 14.691 -10.143 1.00 91.44 336 LYS A C 1
ATOM 2528 O O . LYS A 1 336 ? 15.849 15.123 -10.913 1.00 91.44 336 LYS A O 1
ATOM 2533 N N . GLU A 1 337 ? 14.988 13.447 -9.683 1.00 93.50 337 GLU A N 1
ATOM 2534 C CA . GLU A 1 337 ? 15.925 12.411 -10.086 1.00 93.50 337 GLU A CA 1
ATOM 2535 C C . GLU A 1 337 ? 15.219 11.060 -10.005 1.00 93.50 337 GLU A C 1
ATOM 2537 O O . GLU A 1 337 ? 14.747 10.660 -8.941 1.00 93.50 337 GLU A O 1
ATOM 2542 N N . ALA A 1 338 ? 15.168 10.357 -11.132 1.00 95.88 338 ALA A N 1
ATOM 2543 C CA . ALA A 1 338 ? 14.789 8.957 -11.188 1.00 95.88 338 ALA A CA 1
ATOM 2544 C C . ALA A 1 338 ? 16.037 8.154 -11.554 1.00 95.88 338 ALA A C 1
ATOM 2546 O O . ALA A 1 338 ? 16.594 8.290 -12.645 1.00 95.88 338 ALA A O 1
ATOM 2547 N N . ASN A 1 339 ? 16.499 7.344 -10.611 1.00 97.88 339 ASN A N 1
ATOM 2548 C CA . ASN A 1 339 ? 17.669 6.506 -10.761 1.00 97.88 339 ASN A CA 1
ATOM 2549 C C . ASN A 1 339 ? 17.221 5.047 -10.794 1.00 97.88 339 ASN A C 1
ATOM 2551 O O . ASN A 1 339 ? 16.882 4.463 -9.764 1.00 97.88 339 ASN A O 1
ATOM 2555 N N . LEU A 1 340 ? 17.202 4.480 -11.994 1.00 98.50 340 LEU A N 1
ATOM 2556 C CA . LEU A 1 340 ? 16.852 3.095 -12.294 1.00 98.50 340 LEU A CA 1
ATOM 2557 C C . LEU A 1 340 ? 18.110 2.236 -12.494 1.00 98.50 340 LEU A C 1
ATOM 2559 O O . LEU A 1 340 ? 17.993 1.093 -12.924 1.00 98.50 340 LEU A O 1
ATOM 2563 N N . GLY A 1 341 ? 19.305 2.788 -12.263 1.00 97.94 341 GLY A N 1
ATOM 2564 C CA . GLY A 1 341 ? 20.578 2.120 -12.499 1.00 97.94 341 GLY A CA 1
ATOM 2565 C C . GLY A 1 341 ? 21.667 3.092 -12.936 1.00 97.94 341 GLY A C 1
ATOM 2566 O O . GLY A 1 341 ? 21.597 3.661 -14.021 1.00 97.94 341 GLY A O 1
ATOM 2567 N N . ARG A 1 342 ? 22.688 3.260 -12.100 1.00 97.62 342 ARG A N 1
ATOM 2568 C CA . ARG A 1 342 ? 23.814 4.171 -12.295 1.00 97.62 342 ARG A CA 1
ATOM 2569 C C . ARG A 1 342 ? 25.105 3.462 -11.900 1.00 97.62 342 ARG A C 1
ATOM 2571 O O . ARG A 1 342 ? 25.582 3.585 -10.773 1.00 97.62 342 ARG A O 1
ATOM 2578 N N . THR A 1 343 ? 25.610 2.652 -12.824 1.00 96.19 343 THR A N 1
ATOM 2579 C CA . THR A 1 343 ? 26.776 1.774 -12.637 1.00 96.19 343 THR A CA 1
ATOM 2580 C C . THR A 1 343 ? 28.073 2.401 -13.155 1.00 96.19 343 THR A C 1
ATOM 2582 O O . THR A 1 343 ? 29.125 1.773 -13.112 1.00 96.19 343 THR A O 1
ATOM 2585 N N . ASP A 1 344 ? 28.003 3.628 -13.675 1.00 94.19 344 ASP A N 1
ATOM 2586 C CA . ASP A 1 344 ? 29.142 4.449 -14.103 1.00 94.19 344 ASP A CA 1
ATOM 2587 C C . ASP A 1 344 ? 29.888 5.118 -12.930 1.00 94.19 344 ASP A C 1
ATOM 2589 O O . ASP A 1 344 ? 30.941 5.727 -13.123 1.00 94.19 344 ASP A O 1
ATOM 2593 N N . VAL A 1 345 ? 29.362 4.990 -11.708 1.00 96.06 345 VAL A N 1
ATOM 2594 C CA . VAL A 1 345 ? 29.986 5.441 -10.458 1.00 96.06 345 VAL A CA 1
ATOM 2595 C C . VAL A 1 345 ? 30.317 4.245 -9.550 1.00 96.06 345 VAL A C 1
ATOM 2597 O O . VAL A 1 345 ? 29.670 3.202 -9.659 1.00 96.06 345 VAL A O 1
ATOM 2600 N N . PRO A 1 346 ? 31.305 4.359 -8.638 1.00 95.06 346 PRO A N 1
ATOM 2601 C CA . PRO A 1 346 ? 31.632 3.285 -7.696 1.00 95.06 346 PRO A CA 1
ATOM 2602 C C . PRO A 1 346 ? 30.450 2.919 -6.792 1.00 95.06 346 PRO A C 1
ATOM 2604 O O . PRO A 1 346 ? 29.695 3.804 -6.397 1.00 95.06 346 PRO A O 1
ATOM 2607 N N . GLU A 1 347 ? 30.356 1.656 -6.358 1.00 94.00 347 GLU A N 1
ATOM 2608 C CA . GLU A 1 347 ? 29.261 1.189 -5.483 1.00 94.00 347 GLU A CA 1
ATOM 2609 C C . GLU A 1 347 ? 29.151 1.954 -4.153 1.00 94.00 347 GLU A C 1
ATOM 2611 O O . GLU A 1 347 ? 28.088 2.012 -3.542 1.00 94.00 347 GLU A O 1
ATOM 2616 N N . SER A 1 348 ? 30.250 2.562 -3.699 1.00 94.06 348 SER A N 1
ATOM 2617 C CA . SER A 1 348 ? 30.289 3.399 -2.497 1.00 94.06 348 SER A CA 1
ATOM 2618 C C . SER A 1 348 ? 29.690 4.802 -2.682 1.00 94.06 348 SER A C 1
ATOM 2620 O O . SER A 1 348 ? 29.582 5.543 -1.707 1.00 94.06 348 SER A O 1
ATOM 2622 N N . ASP A 1 349 ? 29.371 5.222 -3.910 1.00 95.69 349 ASP A N 1
ATOM 2623 C CA . ASP A 1 349 ? 28.765 6.527 -4.192 1.00 95.69 349 ASP A CA 1
ATOM 2624 C C . ASP A 1 349 ? 27.268 6.512 -3.844 1.00 95.69 349 ASP A C 1
ATOM 2626 O O . ASP A 1 349 ? 26.536 5.603 -4.216 1.00 95.69 349 ASP A O 1
ATOM 2630 N N . SER A 1 350 ? 26.774 7.562 -3.185 1.00 91.19 350 SER A N 1
ATOM 2631 C CA . SER A 1 350 ? 25.346 7.720 -2.848 1.00 91.19 350 SER A CA 1
ATOM 2632 C C . SER A 1 350 ? 24.389 7.727 -4.052 1.00 91.19 350 SER A C 1
ATOM 2634 O O . SER A 1 350 ? 23.175 7.587 -3.886 1.00 91.19 350 SER A O 1
ATOM 2636 N N . ARG A 1 351 ? 24.924 7.942 -5.257 1.00 93.38 351 ARG A N 1
ATOM 2637 C CA . ARG A 1 351 ? 24.195 7.928 -6.528 1.00 93.38 351 ARG A CA 1
ATOM 2638 C C . ARG A 1 351 ? 24.250 6.563 -7.205 1.00 93.38 351 ARG A C 1
ATOM 2640 O O . ARG A 1 351 ? 23.575 6.390 -8.214 1.00 93.38 351 ARG A O 1
ATOM 2647 N N . TYR A 1 352 ? 25.046 5.620 -6.702 1.00 97.12 352 TYR A N 1
ATOM 2648 C CA . TYR A 1 352 ? 25.085 4.274 -7.249 1.00 97.12 352 TYR A CA 1
ATOM 2649 C C . TYR A 1 352 ? 23.710 3.618 -7.135 1.00 97.12 352 TYR A C 1
ATOM 2651 O O . TYR A 1 352 ? 23.046 3.677 -6.098 1.00 97.12 352 TYR A O 1
ATOM 2659 N N . ASN A 1 353 ? 23.301 2.973 -8.218 1.00 97.88 353 ASN A N 1
ATOM 2660 C CA . ASN A 1 353 ? 22.178 2.054 -8.233 1.00 97.88 353 ASN A CA 1
ATOM 2661 C C . ASN A 1 353 ? 22.571 0.897 -9.164 1.00 97.88 353 ASN A C 1
ATOM 2663 O O . ASN A 1 353 ? 22.969 1.165 -10.299 1.00 97.88 353 ASN A O 1
ATOM 2667 N N . PRO A 1 354 ? 22.470 -0.372 -8.738 1.00 96.38 354 PRO A N 1
ATOM 2668 C CA . PRO A 1 354 ? 22.823 -1.502 -9.594 1.00 96.38 354 PRO A CA 1
ATOM 2669 C C . PRO A 1 354 ? 21.868 -1.705 -10.784 1.00 96.38 354 PRO A C 1
ATOM 2671 O O . PRO A 1 354 ? 22.164 -2.508 -11.667 1.00 96.38 354 PRO A O 1
ATOM 2674 N N . GLY A 1 355 ? 20.708 -1.045 -10.787 1.00 96.94 355 GLY A N 1
ATOM 2675 C CA . GLY A 1 355 ? 19.614 -1.313 -11.709 1.00 96.94 355 GLY A CA 1
ATOM 2676 C C . GLY A 1 355 ? 18.999 -2.670 -11.418 1.00 96.94 355 GLY A C 1
ATOM 2677 O O . GLY A 1 355 ? 18.334 -2.836 -10.398 1.00 96.94 355 GLY A O 1
ATOM 2678 N N . ARG A 1 356 ? 19.254 -3.666 -12.271 1.00 96.38 356 ARG A N 1
ATOM 2679 C CA . ARG A 1 356 ? 18.739 -5.045 -12.150 1.00 96.38 356 ARG A CA 1
ATOM 2680 C C . ARG A 1 356 ? 17.219 -5.173 -12.214 1.00 96.38 356 ARG A C 1
ATOM 2682 O O . ARG A 1 356 ? 16.684 -6.204 -11.823 1.00 96.38 356 ARG A O 1
ATOM 2689 N N . ASN A 1 357 ? 16.519 -4.162 -12.714 1.00 98.50 357 ASN A N 1
ATOM 2690 C CA . ASN A 1 357 ? 15.116 -4.330 -13.058 1.00 98.50 357 ASN A CA 1
ATOM 2691 C C . ASN A 1 357 ? 15.013 -5.262 -14.275 1.00 98.50 357 ASN A C 1
ATOM 2693 O O . ASN A 1 357 ? 15.842 -5.195 -15.186 1.00 98.50 357 ASN A O 1
ATOM 2697 N N . PHE A 1 358 ? 14.018 -6.140 -14.268 1.00 97.56 358 PHE A N 1
ATOM 2698 C CA . PHE A 1 358 ? 13.723 -7.087 -15.332 1.00 97.56 358 PHE A CA 1
ATOM 2699 C C . PHE A 1 358 ? 12.377 -6.735 -15.955 1.00 97.56 358 PHE A C 1
ATOM 2701 O O . PHE A 1 358 ? 11.359 -6.723 -15.262 1.00 97.56 358 PHE A O 1
ATOM 2708 N N . PHE A 1 359 ? 12.374 -6.467 -17.257 1.00 98.56 359 PHE A N 1
ATOM 2709 C CA . PHE A 1 359 ? 11.179 -6.089 -17.998 1.00 98.56 359 PHE A CA 1
ATOM 2710 C C . PHE A 1 359 ? 10.732 -7.190 -18.949 1.00 98.56 359 PHE A C 1
ATOM 2712 O O . PHE A 1 359 ? 11.548 -7.818 -19.629 1.00 98.56 359 PHE A O 1
ATOM 2719 N N . ARG A 1 360 ? 9.416 -7.405 -19.033 1.00 95.56 360 ARG A N 1
ATOM 2720 C CA . ARG A 1 360 ? 8.832 -8.395 -19.938 1.00 95.56 360 ARG A CA 1
ATOM 2721 C C . ARG A 1 360 ? 7.420 -8.023 -20.364 1.00 95.56 360 ARG A C 1
ATOM 2723 O O . ARG A 1 360 ? 6.567 -7.750 -19.538 1.00 95.56 360 ARG A O 1
ATOM 2730 N N . ASN A 1 361 ? 7.134 -8.078 -21.659 1.00 95.81 361 ASN A N 1
ATOM 2731 C CA . ASN A 1 361 ? 5.787 -7.893 -22.215 1.00 95.81 361 ASN A CA 1
ATOM 2732 C C . ASN A 1 361 ? 5.040 -6.629 -21.734 1.00 95.81 361 ASN A C 1
ATOM 2734 O O . ASN A 1 361 ? 3.813 -6.642 -21.677 1.00 95.81 361 ASN A O 1
ATOM 2738 N N . ASN A 1 362 ? 5.748 -5.550 -21.387 1.00 97.88 362 ASN A N 1
ATOM 2739 C CA . ASN A 1 362 ? 5.103 -4.291 -21.022 1.00 97.88 362 ASN A CA 1
ATOM 2740 C C . ASN A 1 362 ? 4.811 -3.490 -22.284 1.00 97.88 362 ASN A C 1
ATOM 2742 O O . ASN A 1 362 ? 5.726 -3.224 -23.063 1.00 97.88 362 ASN A O 1
ATOM 2746 N N . GLY A 1 363 ? 3.560 -3.104 -22.507 1.00 96.38 363 GLY A N 1
ATOM 2747 C CA . GLY A 1 363 ? 3.202 -2.394 -23.723 1.00 96.38 363 GLY A CA 1
ATOM 2748 C C . GLY A 1 363 ? 1.717 -2.131 -23.900 1.00 96.38 363 GLY A C 1
ATOM 2749 O O . GLY A 1 363 ? 0.855 -2.746 -23.274 1.00 96.38 363 GLY A O 1
ATOM 2750 N N . ASN A 1 364 ? 1.416 -1.219 -24.815 1.00 96.12 364 ASN A N 1
ATOM 2751 C CA . ASN A 1 364 ? 0.062 -0.853 -25.199 1.00 96.12 364 ASN A CA 1
ATOM 2752 C C . ASN A 1 364 ? 0.016 -0.531 -26.700 1.00 96.12 364 ASN A C 1
ATOM 2754 O O . ASN A 1 364 ? 1.027 -0.203 -27.316 1.00 96.12 364 ASN A O 1
ATOM 2758 N N . GLY A 1 365 ? -1.149 -0.713 -27.329 1.00 92.19 365 GLY A N 1
ATOM 2759 C CA . GLY A 1 365 ? -1.309 -0.444 -28.766 1.00 92.19 365 GLY A CA 1
ATOM 2760 C C . GLY A 1 365 ? -0.445 -1.314 -29.695 1.00 92.19 365 GLY A C 1
ATOM 2761 O O . GLY A 1 365 ? -0.245 -0.951 -30.849 1.00 92.19 365 GLY A O 1
ATOM 2762 N N . GLY A 1 366 ? 0.072 -2.450 -29.209 1.00 90.69 366 GLY A N 1
ATOM 2763 C CA . GLY A 1 366 ? 0.999 -3.312 -29.953 1.00 90.69 366 GLY A CA 1
ATOM 2764 C C . GLY A 1 366 ? 2.462 -2.851 -29.925 1.00 90.69 366 GLY A C 1
ATOM 2765 O O . GLY A 1 366 ? 3.289 -3.459 -30.599 1.00 90.69 366 GLY A O 1
ATOM 2766 N N . VAL A 1 367 ? 2.781 -1.811 -29.150 1.00 94.94 367 VAL A N 1
ATOM 2767 C CA . VAL A 1 367 ? 4.138 -1.291 -28.941 1.00 94.94 367 VAL A CA 1
ATOM 2768 C C . VAL A 1 367 ? 4.581 -1.603 -27.514 1.00 94.94 367 VAL A C 1
ATOM 2770 O O . VAL A 1 367 ? 3.776 -1.547 -26.583 1.00 94.94 367 VAL A O 1
ATOM 2773 N N . LEU A 1 368 ? 5.853 -1.963 -27.350 1.00 96.69 368 LEU A N 1
ATOM 2774 C CA . LEU A 1 368 ? 6.453 -2.235 -26.048 1.00 96.69 368 LEU A CA 1
ATOM 2775 C C . LEU A 1 368 ? 6.987 -0.943 -25.424 1.00 96.69 368 LEU A C 1
ATOM 2777 O O . LEU A 1 368 ? 7.606 -0.135 -26.107 1.00 96.69 368 LEU A O 1
ATOM 2781 N N . TYR A 1 369 ? 6.763 -0.777 -24.125 1.00 96.81 369 TYR A N 1
ATOM 2782 C CA . TYR A 1 369 ? 7.189 0.386 -23.352 1.00 96.81 369 TYR A CA 1
ATOM 2783 C C . TYR A 1 369 ? 7.714 -0.076 -21.995 1.00 96.81 369 TYR A C 1
ATOM 2785 O O . TYR A 1 369 ? 6.964 -0.129 -21.020 1.00 96.81 369 TYR A O 1
ATOM 2793 N N . ASP A 1 370 ? 9.000 -0.408 -21.918 1.00 98.56 370 ASP A N 1
ATOM 2794 C CA . ASP A 1 370 ? 9.635 -0.781 -20.652 1.00 98.56 370 ASP A CA 1
ATOM 2795 C C . ASP A 1 370 ? 9.879 0.454 -19.782 1.00 98.56 370 ASP A C 1
ATOM 2797 O O . ASP A 1 370 ? 9.593 0.443 -18.583 1.00 98.56 370 ASP A O 1
ATOM 2801 N N . LEU A 1 371 ? 10.340 1.547 -20.395 1.00 98.69 371 LEU A N 1
ATOM 2802 C CA . LEU A 1 371 ? 10.547 2.830 -19.732 1.00 98.69 371 LEU A CA 1
ATOM 2803 C C . LEU A 1 371 ? 10.041 3.974 -20.605 1.00 98.69 371 LEU A C 1
ATOM 2805 O O . LEU A 1 371 ? 10.455 4.123 -21.749 1.00 98.69 371 LEU A O 1
ATOM 2809 N N . TYR A 1 372 ? 9.195 4.824 -20.034 1.00 98.19 372 TYR A N 1
ATOM 2810 C CA . TYR A 1 372 ? 8.731 6.054 -20.662 1.00 98.19 372 TYR A CA 1
ATOM 2811 C C . TYR A 1 372 ? 9.174 7.263 -19.834 1.00 98.19 372 TYR A C 1
ATOM 2813 O O . TYR A 1 372 ? 8.608 7.547 -18.771 1.00 98.19 372 TYR A O 1
ATOM 2821 N N . ASN A 1 373 ? 10.180 7.996 -20.317 1.00 97.94 373 ASN A N 1
ATOM 2822 C CA . ASN A 1 373 ? 10.640 9.238 -19.702 1.00 97.94 373 ASN A CA 1
ATOM 2823 C C . ASN A 1 373 ? 9.822 10.431 -20.209 1.00 97.94 373 ASN A C 1
ATOM 2825 O O . ASN A 1 373 ? 10.238 11.135 -21.123 1.00 97.94 373 ASN A O 1
ATOM 2829 N N . ASN A 1 374 ? 8.674 10.702 -19.589 1.00 95.94 374 ASN A N 1
ATOM 2830 C CA . ASN A 1 374 ? 7.845 11.871 -19.893 1.00 95.94 374 ASN A CA 1
ATOM 2831 C C . ASN A 1 374 ? 8.317 13.123 -19.131 1.00 95.94 374 ASN A C 1
ATOM 2833 O O . ASN A 1 374 ? 7.542 13.789 -18.437 1.00 95.94 374 ASN A O 1
ATOM 2837 N N . SER A 1 375 ? 9.615 13.409 -19.181 1.00 95.19 375 SER A N 1
ATOM 2838 C CA . SER A 1 375 ? 10.217 14.540 -18.482 1.00 95.19 375 SER A CA 1
ATOM 2839 C C . SER A 1 375 ? 11.43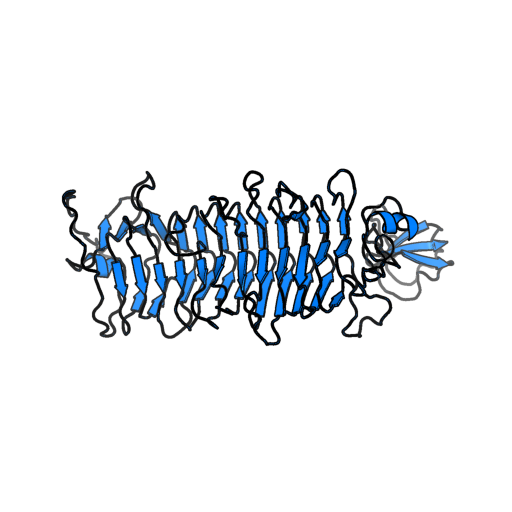6 15.076 -19.235 1.00 95.19 375 SER A C 1
ATOM 2841 O O . SER A 1 375 ? 12.044 14.335 -20.006 1.00 95.19 375 SER A O 1
ATOM 2843 N N . PRO A 1 376 ? 11.858 16.331 -18.992 1.00 94.75 376 PRO A N 1
ATOM 2844 C CA . PRO A 1 376 ? 13.119 16.854 -19.520 1.00 94.75 376 PRO A CA 1
ATOM 2845 C C . PRO A 1 376 ? 14.354 16.320 -18.767 1.00 94.75 376 PRO A C 1
ATOM 2847 O O . PRO A 1 376 ? 15.481 16.702 -19.084 1.00 94.75 376 PRO A O 1
ATOM 2850 N N . ASN A 1 377 ? 14.169 15.481 -17.742 1.00 94.38 377 ASN A N 1
ATOM 2851 C CA . ASN A 1 377 ? 15.245 15.055 -16.858 1.00 94.38 377 ASN A CA 1
ATOM 2852 C C . ASN A 1 377 ? 16.078 13.940 -17.471 1.00 94.38 377 ASN A C 1
ATOM 2854 O O . ASN A 1 377 ? 15.556 13.019 -18.099 1.00 94.38 377 ASN A O 1
ATOM 2858 N N . ILE A 1 378 ? 17.379 13.995 -17.200 1.00 95.75 378 ILE A N 1
ATOM 2859 C CA . ILE A 1 378 ? 18.275 12.874 -17.456 1.00 95.75 378 ILE A CA 1
ATOM 2860 C C . ILE A 1 378 ? 17.925 11.729 -16.502 1.00 95.75 378 ILE A C 1
ATOM 2862 O O . ILE A 1 378 ? 17.797 11.940 -15.295 1.00 95.75 378 ILE A O 1
ATOM 2866 N N . VAL A 1 379 ? 17.835 10.518 -17.044 1.00 98.19 379 VAL A N 1
ATOM 2867 C CA . VAL A 1 379 ? 17.535 9.293 -16.298 1.00 98.19 379 VAL A CA 1
ATOM 2868 C C . VAL A 1 379 ? 18.678 8.302 -16.482 1.00 98.19 379 VAL A C 1
ATOM 2870 O O . VAL A 1 379 ? 19.120 8.042 -17.599 1.00 98.19 379 VAL A O 1
ATOM 2873 N N . TYR A 1 380 ? 19.149 7.722 -15.383 1.00 98.44 380 TYR A N 1
ATOM 2874 C CA . TYR A 1 380 ? 20.126 6.632 -15.410 1.00 98.44 380 TYR A CA 1
ATOM 2875 C C . TYR A 1 380 ? 19.374 5.312 -15.223 1.00 98.44 380 TYR A C 1
ATOM 2877 O O . TYR A 1 380 ? 18.616 5.174 -14.264 1.00 98.44 380 TYR A O 1
ATOM 2885 N N . ALA A 1 381 ? 19.540 4.373 -16.155 1.00 98.62 381 ALA A N 1
ATOM 2886 C CA . ALA A 1 381 ? 18.833 3.093 -16.212 1.00 98.62 381 ALA A CA 1
ATOM 2887 C C . ALA A 1 381 ? 19.754 1.931 -16.641 1.00 98.62 381 ALA A C 1
ATOM 2889 O O . ALA A 1 381 ? 19.330 0.995 -17.321 1.00 98.62 381 ALA A O 1
ATOM 2890 N N . GLN A 1 382 ? 21.028 1.996 -16.267 1.00 98.44 382 GLN A N 1
ATOM 2891 C CA . GLN A 1 382 ? 22.046 0.988 -16.568 1.00 98.44 382 GLN A CA 1
ATOM 2892 C C . GLN A 1 382 ? 21.824 -0.292 -15.745 1.00 98.44 382 GLN A C 1
ATOM 2894 O O . GLN A 1 382 ? 21.191 -0.272 -14.695 1.00 98.44 382 GLN A O 1
ATOM 2899 N N . GLY A 1 383 ? 22.350 -1.428 -16.199 1.00 97.12 383 GLY A N 1
ATOM 2900 C CA . GLY A 1 383 ? 22.283 -2.695 -15.460 1.00 97.12 383 GLY A CA 1
ATOM 2901 C C . GLY A 1 383 ? 20.900 -3.362 -15.431 1.00 97.12 383 GLY A C 1
ATOM 2902 O O . GLY A 1 383 ? 20.735 -4.379 -14.759 1.00 97.12 383 GLY A O 1
ATOM 2903 N N . ASN A 1 384 ? 19.913 -2.830 -16.157 1.00 98.50 384 ASN A N 1
ATOM 2904 C CA . ASN A 1 384 ? 18.578 -3.421 -16.302 1.00 98.50 384 ASN A CA 1
ATOM 2905 C C . ASN A 1 384 ? 18.516 -4.430 -17.454 1.00 98.50 384 ASN A C 1
ATOM 2907 O O . ASN A 1 384 ? 19.227 -4.290 -18.447 1.00 98.50 384 ASN A O 1
ATOM 2911 N N . VAL A 1 385 ? 17.656 -5.438 -17.326 1.00 97.56 385 VAL A N 1
ATOM 2912 C CA . VAL A 1 385 ? 17.373 -6.423 -18.376 1.00 97.56 385 VAL A CA 1
ATOM 2913 C C . VAL A 1 385 ? 16.089 -6.019 -19.091 1.00 97.56 385 VAL A C 1
ATOM 2915 O O . VAL A 1 385 ? 15.007 -6.068 -18.509 1.00 97.56 385 VAL A O 1
ATOM 2918 N N . TRP A 1 386 ? 16.228 -5.629 -20.353 1.00 98.25 386 TRP A N 1
ATOM 2919 C CA . TRP A 1 386 ? 15.150 -5.073 -21.172 1.00 98.25 386 TRP A CA 1
ATOM 2920 C C . TRP A 1 386 ? 14.386 -6.155 -21.939 1.00 98.25 386 TRP A C 1
ATOM 2922 O O . TRP A 1 386 ? 14.950 -7.209 -22.252 1.00 98.25 386 TRP A O 1
ATOM 2932 N N . ASN A 1 387 ? 13.135 -5.884 -22.305 1.00 96.06 387 ASN A N 1
ATOM 2933 C CA . ASN A 1 387 ? 12.240 -6.776 -23.041 1.00 96.06 387 ASN A CA 1
ATOM 2934 C C . ASN A 1 387 ? 12.585 -6.844 -24.542 1.00 96.06 387 ASN A C 1
ATOM 2936 O O . ASN A 1 387 ? 11.778 -6.543 -25.422 1.00 96.06 387 ASN A O 1
ATOM 2940 N N . VAL A 1 388 ? 13.820 -7.244 -24.836 1.00 94.88 388 VAL A N 1
ATOM 2941 C CA . VAL A 1 388 ? 14.370 -7.386 -26.184 1.00 94.88 388 VAL A CA 1
ATOM 2942 C C . VAL A 1 388 ? 15.138 -8.696 -26.299 1.00 94.88 388 VAL A C 1
ATOM 2944 O O . VAL A 1 388 ? 15.752 -9.175 -25.343 1.00 94.88 388 VAL A O 1
ATOM 2947 N N . ALA A 1 389 ? 15.135 -9.287 -27.494 1.00 90.12 389 ALA A N 1
ATOM 2948 C CA . ALA A 1 389 ? 15.801 -10.567 -27.732 1.00 90.12 389 ALA A CA 1
ATOM 2949 C C . ALA A 1 389 ? 17.328 -10.487 -27.555 1.00 90.12 389 ALA A C 1
ATOM 2951 O O . ALA A 1 389 ? 17.962 -11.474 -27.182 1.00 90.12 389 ALA A O 1
ATOM 2952 N N . VAL A 1 390 ? 17.920 -9.321 -27.829 1.00 91.88 390 VAL A N 1
ATOM 2953 C CA . VAL A 1 390 ? 19.361 -9.082 -27.725 1.00 91.88 390 VAL A CA 1
ATOM 2954 C C . VAL A 1 390 ? 19.591 -7.764 -26.988 1.00 91.88 390 VAL A C 1
ATOM 2956 O O . VAL A 1 390 ? 19.055 -6.739 -27.382 1.00 91.88 390 VAL A O 1
ATOM 2959 N N . GLN A 1 391 ? 20.406 -7.778 -25.930 1.00 94.81 391 GLN A N 1
ATOM 2960 C CA . GLN A 1 391 ? 20.701 -6.601 -25.097 1.00 94.81 391 GLN A CA 1
ATOM 2961 C C . GLN A 1 391 ? 21.759 -5.692 -25.757 1.00 94.81 391 GLN A C 1
ATOM 2963 O O . GLN A 1 391 ? 22.855 -5.504 -25.232 1.00 94.81 391 GLN A O 1
ATOM 2968 N N . ARG A 1 392 ? 21.475 -5.184 -26.960 1.00 95.75 392 ARG A N 1
ATOM 2969 C CA . ARG A 1 392 ? 22.287 -4.155 -27.632 1.00 95.75 392 ARG A CA 1
ATOM 2970 C C . ARG A 1 392 ? 21.542 -2.833 -27.605 1.00 95.75 392 ARG A C 1
ATOM 2972 O O . ARG A 1 392 ? 20.318 -2.817 -27.618 1.00 95.75 392 ARG A O 1
ATOM 2979 N N . GLU A 1 393 ? 22.298 -1.747 -27.663 1.00 97.44 393 GLU A N 1
ATOM 2980 C CA . GLU A 1 393 ? 21.773 -0.381 -27.630 1.00 97.44 393 GLU A CA 1
ATOM 2981 C C . GLU A 1 393 ? 20.621 -0.162 -28.621 1.00 97.44 393 GLU A C 1
ATOM 2983 O O . GLU A 1 393 ? 19.518 0.161 -28.207 1.00 97.44 393 GLU A O 1
ATOM 2988 N N . ALA A 1 394 ? 20.831 -0.480 -29.903 1.00 97.25 394 ALA A N 1
ATOM 2989 C CA . ALA A 1 394 ? 19.816 -0.302 -30.945 1.00 97.25 394 ALA A CA 1
ATOM 2990 C C . ALA A 1 394 ? 18.543 -1.148 -30.756 1.00 97.25 394 ALA A C 1
ATOM 2992 O O . ALA A 1 394 ? 17.502 -0.804 -31.307 1.00 97.25 394 ALA A O 1
ATOM 2993 N N . ASP A 1 395 ? 18.624 -2.270 -30.034 1.00 97.62 395 ASP A N 1
ATOM 2994 C CA . ASP A 1 395 ? 17.451 -3.090 -29.728 1.00 97.62 395 ASP A CA 1
ATOM 2995 C C . ASP A 1 395 ? 16.688 -2.478 -28.541 1.00 97.62 395 ASP A C 1
ATOM 2997 O O . ASP A 1 395 ? 15.470 -2.315 -28.627 1.00 97.62 395 ASP A O 1
ATOM 3001 N N . ILE A 1 396 ? 17.412 -2.092 -27.480 1.00 98.50 396 ILE A N 1
ATOM 3002 C CA . ILE A 1 396 ? 16.878 -1.482 -26.250 1.00 98.50 396 ILE A CA 1
ATOM 3003 C C . ILE A 1 396 ? 16.206 -0.132 -26.532 1.00 98.50 396 ILE A C 1
ATOM 3005 O O . ILE A 1 396 ? 15.158 0.148 -25.957 1.00 98.50 396 ILE A O 1
ATOM 3009 N N . GLU A 1 397 ? 16.739 0.656 -27.467 1.00 98.38 397 GLU A N 1
ATOM 3010 C CA . GLU A 1 397 ? 16.148 1.932 -27.896 1.00 98.38 397 GLU A CA 1
ATOM 3011 C C . GLU A 1 397 ? 14.665 1.790 -28.291 1.00 98.38 397 GLU A C 1
ATOM 3013 O O . GLU A 1 397 ? 13.871 2.692 -28.074 1.00 98.38 397 GLU A O 1
ATOM 3018 N N . ASN A 1 398 ? 14.242 0.629 -28.816 1.00 97.69 398 ASN A N 1
ATOM 3019 C CA . ASN A 1 398 ? 12.855 0.426 -29.259 1.00 97.69 398 ASN A CA 1
ATOM 3020 C C . ASN A 1 398 ? 11.851 0.205 -28.115 1.00 97.69 398 ASN A C 1
ATOM 3022 O O . ASN A 1 398 ? 10.653 0.114 -28.382 1.00 97.69 398 ASN A O 1
ATOM 3026 N N . VAL A 1 399 ? 12.316 0.045 -26.872 1.00 98.44 399 VAL A N 1
ATOM 3027 C CA . VAL A 1 399 ? 11.461 -0.162 -25.687 1.00 98.44 399 VAL A CA 1
ATOM 3028 C C . VAL A 1 399 ? 11.628 0.942 -24.637 1.00 98.44 399 VAL A C 1
ATOM 3030 O O . VAL A 1 399 ? 10.982 0.896 -23.585 1.00 98.44 399 VAL A O 1
ATOM 3033 N N . VAL A 1 400 ? 12.465 1.943 -24.924 1.00 98.62 400 VAL A N 1
ATOM 3034 C CA . VAL A 1 400 ? 12.719 3.117 -24.084 1.00 98.62 400 VAL A CA 1
ATOM 3035 C C . VAL A 1 400 ? 12.261 4.360 -24.836 1.00 98.62 400 VAL A C 1
ATOM 3037 O O . VAL A 1 400 ? 12.829 4.698 -25.861 1.00 98.62 400 VAL A O 1
ATOM 3040 N N . PHE A 1 401 ? 11.262 5.067 -24.307 1.00 98.25 401 PHE A N 1
ATOM 3041 C CA . PHE A 1 401 ? 10.801 6.330 -24.880 1.00 98.25 401 PHE A CA 1
ATOM 3042 C C . PHE A 1 401 ? 11.449 7.516 -24.165 1.00 98.25 401 PHE A C 1
ATOM 3044 O O . PHE A 1 401 ? 11.282 7.680 -22.949 1.00 98.25 401 PHE A O 1
ATOM 3051 N N . HIS A 1 402 ? 12.192 8.341 -24.900 1.00 98.50 402 HIS A N 1
ATOM 3052 C CA . HIS A 1 402 ? 12.983 9.437 -24.334 1.00 98.50 402 HIS A CA 1
ATOM 3053 C C . HIS A 1 402 ? 13.381 10.490 -25.388 1.00 98.50 402 HIS A C 1
ATOM 3055 O O . HIS A 1 402 ? 12.699 10.671 -26.394 1.00 98.50 402 HIS A O 1
ATOM 3061 N N . ARG A 1 403 ? 14.485 11.219 -25.159 1.00 98.31 403 ARG A N 1
ATOM 3062 C CA . ARG A 1 403 ? 14.975 12.292 -26.041 1.00 98.31 403 ARG A CA 1
ATOM 3063 C C . ARG A 1 403 ? 15.135 11.900 -27.515 1.00 98.31 403 ARG A C 1
ATOM 3065 O O . ARG A 1 403 ? 14.986 12.763 -28.380 1.00 98.31 403 ARG A O 1
ATOM 3072 N N . HIS A 1 404 ? 15.500 10.650 -27.794 1.00 97.94 404 HIS A N 1
ATOM 3073 C CA . HIS A 1 404 ? 15.640 10.153 -29.163 1.00 97.94 404 HIS A CA 1
ATOM 3074 C C . HIS A 1 404 ? 14.312 10.211 -29.933 1.00 97.94 404 HIS A C 1
ATOM 3076 O O . HIS A 1 404 ? 14.301 10.586 -31.106 1.00 97.94 404 HIS A O 1
ATOM 3082 N N . ASP A 1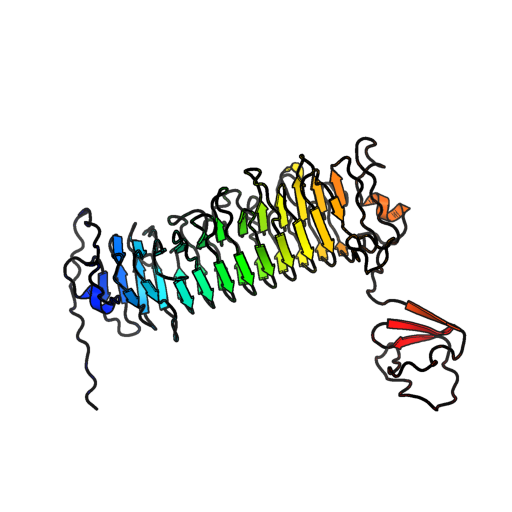 405 ? 13.197 9.926 -29.257 1.00 98.12 405 ASP A N 1
ATOM 3083 C CA . ASP A 1 405 ? 11.848 9.961 -29.825 1.00 98.12 405 ASP A CA 1
ATOM 3084 C C . ASP A 1 405 ? 11.248 11.373 -29.834 1.00 98.12 405 ASP A C 1
ATOM 3086 O O . ASP A 1 405 ? 10.570 11.765 -30.786 1.00 98.12 405 ASP A O 1
ATOM 3090 N N . ASP A 1 406 ? 11.510 12.157 -28.784 1.00 98.12 406 ASP A N 1
ATOM 3091 C CA . ASP A 1 406 ? 11.065 13.545 -28.650 1.00 98.12 406 ASP A CA 1
ATOM 3092 C C . ASP A 1 406 ? 12.173 14.413 -28.042 1.00 98.12 406 ASP A C 1
ATOM 3094 O O . ASP A 1 406 ? 12.507 14.320 -26.861 1.00 98.12 406 ASP A O 1
ATOM 3098 N N . ALA A 1 407 ? 12.700 15.339 -28.846 1.00 97.62 407 ALA A N 1
ATOM 3099 C CA . ALA A 1 407 ? 13.821 16.197 -28.473 1.00 97.62 407 ALA A CA 1
ATOM 3100 C C . ALA A 1 407 ? 13.569 17.111 -27.250 1.00 97.62 407 ALA A C 1
ATOM 3102 O O . ALA A 1 407 ? 14.529 17.678 -26.715 1.00 97.62 407 ALA A O 1
ATOM 3103 N N . SER A 1 408 ? 12.312 17.290 -26.823 1.00 96.94 408 SER A N 1
ATOM 3104 C CA . SER A 1 408 ? 11.949 18.038 -25.611 1.00 96.94 408 SER A CA 1
ATOM 3105 C C . SER A 1 408 ? 12.163 17.252 -24.312 1.00 96.94 408 SER A C 1
ATOM 3107 O O . SER A 1 408 ? 12.222 17.855 -23.236 1.00 96.94 408 SER A O 1
ATOM 3109 N N . LEU A 1 409 ? 12.314 15.931 -24.409 1.00 97.75 409 LEU A N 1
ATOM 3110 C CA . LEU A 1 409 ? 12.509 15.032 -23.280 1.00 97.75 409 LEU A CA 1
ATOM 3111 C C . LEU A 1 409 ? 13.991 14.881 -22.926 1.00 97.75 409 LEU A C 1
ATOM 3113 O O . LEU A 1 409 ? 14.900 15.260 -23.673 1.00 97.75 409 LEU A O 1
ATOM 3117 N N . GLY A 1 410 ? 14.234 14.344 -21.737 1.00 97.19 410 GLY A N 1
ATOM 3118 C CA . GLY A 1 410 ? 15.564 14.066 -21.233 1.00 97.19 410 GLY A CA 1
ATOM 3119 C C . GLY A 1 410 ? 16.113 12.735 -21.734 1.00 97.19 410 GLY A C 1
ATOM 3120 O O . GLY A 1 410 ? 15.383 11.808 -22.088 1.00 97.19 410 GLY A O 1
ATOM 3121 N N . GLU A 1 411 ? 17.437 12.657 -21.787 1.00 97.94 411 GLU A N 1
ATOM 3122 C CA . GLU A 1 411 ? 18.160 11.469 -22.232 1.00 97.94 411 GLU A CA 1
ATOM 3123 C C . GLU A 1 411 ? 18.103 10.358 -21.176 1.00 97.94 411 GLU A C 1
ATOM 3125 O O . GLU A 1 411 ? 18.080 10.623 -19.972 1.00 97.94 411 GLU A O 1
ATOM 3130 N N . VAL A 1 412 ? 18.091 9.108 -21.637 1.00 98.62 412 VAL A N 1
ATOM 3131 C CA . VAL A 1 412 ? 18.109 7.922 -20.774 1.00 98.62 412 VAL A CA 1
ATOM 3132 C C . VAL A 1 412 ? 19.407 7.186 -21.050 1.00 98.62 412 VAL A C 1
ATOM 3134 O O . VAL A 1 412 ? 19.647 6.760 -22.173 1.00 98.62 412 VAL A O 1
ATOM 3137 N N . PHE A 1 413 ? 20.223 7.006 -20.019 1.00 98.44 413 PHE A N 1
ATOM 3138 C CA . PHE A 1 413 ? 21.453 6.226 -20.089 1.00 98.44 413 PHE A CA 1
ATOM 3139 C C . PHE A 1 413 ? 21.169 4.791 -19.642 1.00 98.44 413 PHE A C 1
ATOM 3141 O O . PHE A 1 413 ? 21.161 4.506 -18.446 1.00 98.44 413 PHE A O 1
ATOM 3148 N N . PHE A 1 414 ? 20.920 3.884 -20.589 1.00 98.44 414 PHE A N 1
ATOM 3149 C CA . PHE A 1 414 ? 20.565 2.480 -20.310 1.00 98.44 414 PHE A CA 1
ATOM 3150 C C . PHE A 1 414 ? 21.689 1.468 -20.616 1.00 98.44 414 PHE A C 1
ATOM 3152 O O . PHE A 1 414 ? 21.522 0.270 -20.385 1.00 98.44 414 PHE A O 1
ATOM 3159 N N . MET A 1 415 ? 22.846 1.938 -21.099 1.00 97.88 415 MET A N 1
ATOM 3160 C CA . MET A 1 415 ? 24.039 1.119 -21.350 1.00 97.88 415 MET A CA 1
ATOM 3161 C C . MET A 1 415 ? 25.097 1.319 -20.246 1.00 97.88 415 MET A C 1
ATOM 3163 O O . MET A 1 415 ? 25.342 2.462 -19.857 1.00 97.88 415 MET A O 1
ATOM 3167 N N . PRO A 1 416 ? 25.786 0.264 -19.770 1.00 96.69 416 PRO A N 1
ATOM 3168 C CA . PRO A 1 416 ? 25.633 -1.131 -20.180 1.00 96.69 416 PRO A CA 1
ATOM 3169 C C . PRO A 1 416 ? 24.321 -1.741 -19.654 1.00 96.69 416 PRO A C 1
ATOM 3171 O O . PRO A 1 416 ? 23.859 -1.351 -18.580 1.00 96.69 416 PRO A O 1
ATOM 3174 N N . PRO A 1 417 ? 23.726 -2.708 -20.372 1.00 96.19 417 PRO A N 1
ATOM 3175 C CA . PRO A 1 417 ? 22.535 -3.402 -19.912 1.00 96.19 417 PRO A CA 1
ATOM 3176 C C . PRO A 1 417 ? 22.898 -4.478 -18.883 1.00 96.19 417 PRO A C 1
ATOM 3178 O O . PRO A 1 417 ? 24.055 -4.875 -18.728 1.00 96.19 417 PRO A O 1
ATOM 3181 N N . GLY A 1 418 ? 21.886 -4.966 -18.177 1.00 91.31 418 GLY A N 1
ATOM 3182 C CA . GLY A 1 418 ? 21.984 -6.107 -17.278 1.00 91.31 418 GLY A CA 1
ATOM 3183 C C . GLY A 1 418 ? 22.146 -7.429 -18.028 1.00 91.31 418 GLY A C 1
ATOM 3184 O O . GLY A 1 418 ? 21.865 -7.545 -19.221 1.00 91.31 418 GLY A O 1
ATOM 3185 N N . ASN A 1 419 ? 22.584 -8.461 -17.306 1.00 81.94 419 ASN A N 1
ATOM 3186 C CA . ASN A 1 419 ? 22.732 -9.802 -17.862 1.00 81.94 419 ASN A CA 1
ATOM 3187 C C . ASN A 1 419 ? 21.443 -10.627 -17.647 1.00 81.94 419 ASN A C 1
ATOM 3189 O O . ASN A 1 419 ? 21.120 -10.934 -16.496 1.00 81.94 419 ASN A O 1
ATOM 3193 N N . PRO A 1 420 ? 20.741 -11.048 -18.717 1.00 66.94 420 PRO A N 1
ATOM 3194 C CA . PRO A 1 420 ? 19.466 -11.763 -18.620 1.00 66.94 420 PRO A CA 1
ATOM 3195 C C . PRO A 1 420 ? 19.569 -13.156 -17.985 1.00 66.94 420 PRO A C 1
ATOM 3197 O O . PRO A 1 420 ? 18.546 -13.727 -17.621 1.00 66.94 420 PRO A O 1
ATOM 3200 N N . THR A 1 421 ? 20.770 -13.732 -17.851 1.00 58.19 421 THR A N 1
ATOM 3201 C CA . THR A 1 421 ? 20.941 -15.060 -17.239 1.00 58.19 421 THR A CA 1
ATOM 3202 C C . THR A 1 421 ? 21.119 -15.013 -15.725 1.00 58.19 421 THR A C 1
ATOM 3204 O O . THR A 1 421 ? 21.082 -16.063 -15.093 1.00 58.19 421 THR A O 1
ATOM 3207 N N . GLY A 1 422 ? 21.348 -13.834 -15.132 1.00 45.66 422 GLY A N 1
ATOM 3208 C CA . GLY A 1 422 ? 21.666 -13.696 -13.705 1.00 45.66 422 GLY A CA 1
ATOM 3209 C C . GLY A 1 422 ? 23.011 -14.311 -13.291 1.00 45.66 422 GLY A C 1
ATOM 3210 O O . GLY A 1 422 ? 23.370 -14.249 -12.119 1.00 45.66 422 GLY A O 1
ATOM 3211 N N . ILE A 1 423 ? 23.776 -14.874 -14.233 1.00 42.06 423 ILE A N 1
ATOM 3212 C CA . ILE A 1 423 ? 25.076 -15.480 -13.962 1.00 42.06 423 ILE A CA 1
ATOM 3213 C C . ILE A 1 423 ? 26.169 -14.557 -14.498 1.00 42.06 423 ILE A C 1
ATOM 3215 O O . ILE A 1 423 ? 26.352 -14.442 -15.713 1.00 42.06 423 ILE A O 1
ATOM 3219 N N . SER A 1 424 ? 26.916 -13.903 -13.607 1.00 48.53 424 SER A N 1
ATOM 3220 C CA . SER A 1 424 ? 28.150 -13.221 -14.003 1.00 48.53 424 SER A CA 1
ATOM 3221 C C . SER A 1 424 ? 29.140 -14.249 -14.554 1.00 48.53 424 SER A C 1
ATOM 3223 O O . SER A 1 424 ? 29.308 -15.329 -13.985 1.00 48.53 424 SER A O 1
ATOM 3225 N N . SER A 1 425 ? 29.735 -13.944 -15.707 1.00 49.72 425 SER A N 1
ATOM 3226 C CA . SER A 1 425 ? 30.730 -14.799 -16.349 1.00 49.72 425 SER A CA 1
ATOM 3227 C C . SER A 1 425 ? 32.126 -14.231 -16.147 1.00 49.72 425 SER A C 1
ATOM 3229 O O . SER A 1 425 ? 32.380 -13.095 -16.542 1.00 49.72 425 SER A O 1
ATOM 3231 N N . GLU A 1 426 ? 33.023 -15.029 -15.582 1.00 56.53 426 GLU A N 1
ATOM 3232 C CA . GLU A 1 426 ? 34.456 -14.740 -15.519 1.00 56.53 426 GLU A CA 1
ATOM 3233 C C . GLU A 1 426 ? 35.185 -15.640 -16.525 1.00 56.53 426 GLU A C 1
ATOM 3235 O O . GLU A 1 426 ? 34.885 -16.832 -16.647 1.00 56.53 426 GLU A O 1
ATOM 3240 N N . HIS A 1 427 ? 36.090 -15.042 -17.299 1.00 52.59 427 HIS A N 1
ATOM 3241 C CA . HIS A 1 427 ? 36.909 -15.734 -18.289 1.00 52.59 427 HIS A CA 1
ATOM 3242 C C . HIS A 1 427 ? 38.319 -15.903 -17.734 1.00 52.59 427 HIS A C 1
ATOM 3244 O O . HIS A 1 427 ? 38.921 -14.915 -17.319 1.00 52.59 427 HIS A O 1
ATOM 3250 N N . PHE A 1 428 ? 38.833 -17.129 -17.769 1.00 57.72 428 PHE A N 1
ATOM 3251 C CA . PHE A 1 428 ? 40.196 -17.461 -17.359 1.00 57.72 428 PHE A CA 1
ATOM 3252 C C . PHE A 1 428 ? 40.930 -18.128 -18.527 1.00 57.72 428 PHE A C 1
ATOM 3254 O O . PHE A 1 428 ? 40.323 -18.896 -19.282 1.00 57.72 428 PHE A O 1
ATOM 3261 N N . GLU A 1 429 ? 42.223 -17.838 -18.679 1.00 54.31 429 GLU A N 1
ATOM 3262 C CA . GLU A 1 429 ? 43.107 -18.576 -19.586 1.00 54.31 429 GLU A CA 1
ATOM 3263 C C . GLU A 1 429 ? 43.887 -19.631 -18.785 1.00 54.31 429 GLU A C 1
ATOM 3265 O O . GLU A 1 429 ? 44.557 -19.317 -17.802 1.00 54.31 429 GLU A O 1
ATOM 3270 N N . GLY A 1 430 ? 43.797 -20.904 -19.187 1.00 59.62 430 GLY A N 1
ATOM 3271 C CA . GLY A 1 430 ? 44.514 -22.000 -18.525 1.00 59.62 430 GLY A CA 1
ATOM 3272 C C . GLY A 1 430 ? 44.131 -22.226 -17.050 1.00 59.62 430 GLY A C 1
ATOM 3273 O O . GLY A 1 430 ? 42.961 -22.167 -16.676 1.00 59.62 430 GLY A O 1
ATOM 3274 N N . ASP A 1 431 ? 45.126 -22.519 -16.205 1.00 55.06 431 ASP A N 1
ATOM 3275 C CA . ASP A 1 431 ? 44.933 -22.921 -14.798 1.00 55.06 431 ASP A CA 1
ATOM 3276 C C . ASP A 1 431 ? 44.636 -21.745 -13.833 1.00 55.06 431 ASP A C 1
ATOM 3278 O O . ASP A 1 431 ? 44.550 -21.942 -12.619 1.00 55.06 431 ASP A O 1
ATOM 3282 N N . GLU A 1 432 ? 44.441 -20.521 -14.342 1.00 54.09 432 GLU A N 1
ATOM 3283 C CA . GLU A 1 432 ? 44.222 -19.306 -13.532 1.00 54.09 432 GLU A CA 1
ATOM 3284 C C . GLU A 1 432 ? 42.912 -19.314 -12.723 1.00 54.09 432 GLU A C 1
ATOM 3286 O O . GLU A 1 432 ? 42.796 -18.604 -11.725 1.00 54.09 432 GLU A O 1
ATOM 3291 N N . ALA A 1 433 ? 41.944 -20.169 -13.072 1.00 50.81 433 ALA A N 1
ATOM 3292 C CA . ALA A 1 433 ? 40.730 -20.368 -12.270 1.00 50.81 433 ALA A CA 1
ATOM 3293 C C . ALA A 1 433 ? 41.012 -21.002 -10.885 1.00 50.81 433 ALA A C 1
ATOM 3295 O O . ALA A 1 433 ? 40.120 -21.075 -10.039 1.00 50.81 433 ALA A O 1
ATOM 3296 N N . ASN A 1 434 ? 42.244 -21.473 -10.650 1.00 52.78 434 ASN A N 1
ATOM 3297 C CA . ASN A 1 434 ? 42.677 -22.147 -9.427 1.00 52.78 434 ASN A CA 1
ATOM 3298 C C . ASN A 1 434 ? 43.550 -21.259 -8.512 1.00 52.78 434 ASN A C 1
ATOM 3300 O O . ASN A 1 434 ? 44.205 -21.775 -7.603 1.00 52.78 434 ASN A O 1
ATOM 3304 N N . ASP A 1 435 ? 43.575 -19.934 -8.723 1.00 47.75 435 ASP A N 1
ATOM 3305 C CA . ASP A 1 435 ? 44.373 -18.994 -7.915 1.00 47.75 435 ASP A CA 1
ATOM 3306 C C . ASP A 1 435 ? 43.726 -18.666 -6.550 1.00 47.75 435 ASP A C 1
ATOM 3308 O O . ASP A 1 435 ? 43.284 -17.556 -6.256 1.00 47.75 435 ASP A O 1
ATOM 3312 N N . GLY A 1 436 ? 43.638 -19.679 -5.684 1.00 51.28 436 GLY A N 1
ATOM 3313 C CA . GLY A 1 436 ? 43.570 -19.485 -4.231 1.00 51.28 436 GLY A CA 1
ATOM 3314 C C . GLY A 1 436 ? 42.208 -19.161 -3.603 1.00 51.28 436 GLY A C 1
ATOM 3315 O O . GLY A 1 436 ? 42.118 -19.152 -2.372 1.00 51.28 436 G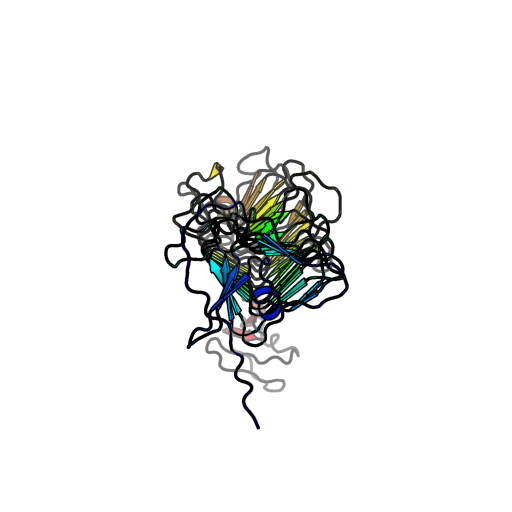LY A O 1
ATOM 3316 N N . ASN A 1 437 ? 41.132 -18.963 -4.371 1.00 50.62 437 ASN A N 1
ATOM 3317 C CA . ASN A 1 437 ? 39.784 -18.832 -3.802 1.00 50.62 437 ASN A CA 1
ATOM 3318 C C . ASN A 1 437 ? 39.165 -20.213 -3.517 1.00 50.62 437 ASN A C 1
ATOM 3320 O O . ASN A 1 437 ? 38.855 -20.981 -4.421 1.00 50.62 437 ASN A O 1
ATOM 3324 N N . GLN A 1 438 ? 38.966 -20.511 -2.230 1.00 57.44 438 GLN A N 1
ATOM 3325 C CA . GLN A 1 438 ? 38.591 -21.812 -1.648 1.00 57.44 438 GLN A CA 1
ATOM 3326 C C . GLN A 1 438 ? 37.169 -22.327 -1.980 1.00 57.44 438 GLN A C 1
ATOM 3328 O O . GLN A 1 438 ? 36.591 -23.073 -1.189 1.00 57.44 438 GLN A O 1
ATOM 3333 N N . LEU A 1 439 ? 36.560 -21.923 -3.097 1.00 61.00 439 LEU A N 1
ATOM 3334 C CA . LEU A 1 439 ? 35.194 -22.321 -3.444 1.00 61.00 439 LEU A CA 1
ATOM 3335 C C . LEU A 1 439 ? 35.181 -23.526 -4.399 1.00 61.00 439 LEU A C 1
ATOM 3337 O O . LEU A 1 439 ? 35.914 -23.512 -5.390 1.00 61.00 439 LEU A O 1
ATOM 3341 N N . PRO A 1 440 ? 34.333 -24.541 -4.145 1.00 67.44 440 PRO A N 1
ATOM 3342 C CA . PRO A 1 440 ? 34.220 -25.710 -5.010 1.00 67.44 440 PRO A CA 1
ATOM 3343 C C . PRO A 1 440 ? 33.742 -25.331 -6.417 1.00 67.44 440 PRO A C 1
ATOM 3345 O O . PRO A 1 440 ? 32.868 -24.472 -6.583 1.00 67.44 440 PRO A O 1
ATOM 3348 N N . LEU A 1 441 ? 34.326 -25.987 -7.422 1.00 72.31 441 LEU A N 1
ATOM 3349 C CA . LEU A 1 441 ? 33.977 -25.844 -8.837 1.00 72.31 441 LEU A CA 1
ATOM 3350 C C . LEU A 1 441 ? 33.003 -26.956 -9.233 1.00 72.31 441 LEU A C 1
ATOM 3352 O O . LEU A 1 441 ? 33.273 -28.122 -8.956 1.00 72.31 441 LEU A O 1
ATOM 3356 N N . TYR A 1 442 ? 31.912 -26.624 -9.916 1.00 75.62 442 TYR A N 1
ATOM 3357 C CA . TYR A 1 442 ? 30.900 -27.573 -10.383 1.00 75.62 442 TYR A CA 1
ATOM 3358 C C . TYR A 1 442 ? 30.800 -27.556 -11.908 1.00 75.62 442 TYR A C 1
ATOM 3360 O O . TYR A 1 442 ? 30.968 -26.512 -12.540 1.00 75.62 442 TYR A O 1
ATOM 3368 N N . ASP A 1 443 ? 30.499 -28.700 -12.517 1.00 78.25 443 ASP A N 1
ATOM 3369 C CA . ASP A 1 443 ? 30.048 -28.740 -13.906 1.00 78.25 443 ASP A CA 1
ATOM 3370 C C . ASP A 1 443 ? 28.569 -28.326 -14.026 1.00 78.25 443 ASP A C 1
ATOM 3372 O O . ASP A 1 443 ? 27.857 -28.125 -13.039 1.00 78.25 443 ASP A O 1
ATOM 3376 N N . LEU A 1 444 ? 28.080 -28.214 -15.262 1.00 75.06 444 LEU A N 1
ATOM 3377 C CA . LEU A 1 444 ? 26.694 -27.824 -15.539 1.00 75.06 444 LEU A CA 1
ATOM 3378 C C . LEU A 1 444 ? 25.645 -28.859 -15.092 1.00 75.06 444 LEU A C 1
ATOM 3380 O O . LEU A 1 444 ? 24.458 -28.542 -15.081 1.00 75.06 444 LEU A O 1
ATOM 3384 N N . SER A 1 445 ? 26.052 -30.078 -14.726 1.00 74.81 445 SER A N 1
ATOM 3385 C CA . SER A 1 445 ? 25.165 -31.087 -14.134 1.00 74.81 445 SER A CA 1
ATOM 3386 C C . SER A 1 445 ? 25.062 -30.967 -12.609 1.00 74.81 445 SER A C 1
ATOM 3388 O O . SER A 1 445 ? 24.335 -31.733 -11.978 1.00 74.81 445 SER A O 1
ATOM 3390 N N . GLY A 1 446 ? 25.771 -30.001 -12.012 1.00 67.31 446 GLY A N 1
ATOM 3391 C CA . GLY A 1 446 ? 25.852 -29.818 -10.565 1.00 67.31 446 GLY A CA 1
ATOM 3392 C C . GLY A 1 446 ? 26.819 -30.790 -9.892 1.00 67.31 446 GLY A C 1
ATOM 3393 O O . GLY A 1 446 ? 26.818 -30.901 -8.667 1.00 67.31 446 GLY A O 1
ATOM 3394 N N . ARG A 1 447 ? 27.649 -31.505 -10.664 1.00 77.25 447 ARG A N 1
ATOM 3395 C CA . ARG A 1 447 ? 28.692 -32.368 -10.114 1.00 77.25 447 ARG A CA 1
ATOM 3396 C C . ARG A 1 447 ? 29.904 -31.522 -9.755 1.00 77.25 447 ARG A C 1
ATOM 3398 O O . ARG A 1 447 ? 30.430 -30.793 -10.586 1.00 77.25 447 ARG A O 1
ATOM 3405 N N . GLU A 1 448 ? 30.372 -31.673 -8.525 1.00 77.19 448 GLU A N 1
ATOM 3406 C CA . GLU A 1 448 ? 31.604 -31.051 -8.052 1.00 77.19 448 GLU A CA 1
ATOM 3407 C C . GLU A 1 448 ? 32.834 -31.670 -8.744 1.00 77.19 448 GLU A C 1
ATOM 3409 O O . GLU A 1 448 ? 32.965 -32.895 -8.837 1.00 77.19 448 GLU A O 1
ATOM 3414 N N . ILE A 1 449 ? 33.719 -30.815 -9.255 1.00 74.06 449 ILE A N 1
ATOM 3415 C CA . ILE A 1 449 ? 34.893 -31.165 -10.063 1.00 74.06 449 ILE A CA 1
ATOM 3416 C C . ILE A 1 449 ? 36.197 -30.965 -9.277 1.00 74.06 449 ILE A C 1
ATOM 3418 O O . ILE A 1 449 ? 37.112 -31.769 -9.445 1.00 74.06 449 ILE A O 1
ATOM 3422 N N . VAL A 1 450 ? 36.290 -29.953 -8.397 1.00 69.12 450 VAL A N 1
ATOM 3423 C CA . VAL A 1 450 ? 37.501 -29.653 -7.595 1.00 69.12 450 VAL A CA 1
ATOM 3424 C C . VAL A 1 450 ? 37.130 -29.138 -6.195 1.00 69.12 450 VAL A C 1
ATOM 3426 O O . VAL A 1 450 ? 36.282 -28.255 -6.084 1.00 69.12 450 VAL A O 1
ATOM 3429 N N . ASN A 1 451 ? 37.806 -29.645 -5.148 1.00 56.09 451 ASN A N 1
ATOM 3430 C CA . ASN A 1 451 ? 37.545 -29.344 -3.725 1.00 56.09 451 ASN A CA 1
ATOM 3431 C C . ASN A 1 451 ? 38.805 -28.861 -2.947 1.00 56.09 451 ASN A C 1
ATOM 3433 O O . ASN A 1 451 ? 39.050 -29.288 -1.823 1.00 56.09 451 ASN A O 1
ATOM 3437 N N . SER A 1 452 ? 39.603 -27.942 -3.522 1.00 49.47 452 SER A N 1
ATOM 3438 C CA . SER A 1 452 ? 40.776 -27.279 -2.883 1.00 49.47 452 SER A CA 1
ATOM 3439 C C . SER A 1 452 ? 42.127 -28.055 -2.918 1.00 49.47 452 SER A C 1
ATOM 3441 O O . SER A 1 452 ? 42.179 -29.206 -3.349 1.00 49.47 452 SER A O 1
ATOM 3443 N N . PRO A 1 453 ? 43.271 -27.405 -2.601 1.00 43.22 453 PRO A N 1
ATOM 3444 C CA . PRO A 1 453 ? 44.377 -27.108 -3.510 1.00 43.22 453 PRO A CA 1
ATOM 3445 C C . PRO A 1 453 ? 45.480 -28.177 -3.448 1.00 43.22 453 PRO A C 1
ATOM 3447 O O . PRO A 1 453 ? 46.192 -28.278 -2.451 1.00 43.22 453 PRO A O 1
ATOM 3450 N N . SER A 1 454 ? 45.611 -29.006 -4.487 1.00 43.19 454 SER A N 1
ATOM 3451 C CA . SER A 1 454 ? 46.816 -29.821 -4.792 1.00 43.19 454 SER A CA 1
ATOM 3452 C C . SER A 1 454 ? 46.602 -30.852 -5.906 1.00 43.19 454 SER A C 1
ATOM 3454 O O . SER A 1 454 ? 47.519 -31.609 -6.216 1.00 43.19 454 SER A O 1
ATOM 3456 N N . SER A 1 455 ? 45.435 -30.908 -6.551 1.00 44.94 455 SER A N 1
ATOM 3457 C CA . SER A 1 455 ? 45.302 -31.700 -7.771 1.00 44.94 455 SER A CA 1
ATOM 3458 C C . SER A 1 455 ? 45.864 -30.910 -8.951 1.00 44.94 455 SER A C 1
ATOM 3460 O O . SER A 1 455 ? 45.147 -30.138 -9.584 1.00 44.94 455 SER A O 1
ATOM 3462 N N . GLU A 1 456 ? 47.155 -31.094 -9.221 1.00 45.25 456 GLU A N 1
ATOM 3463 C CA . GLU A 1 456 ? 47.757 -30.814 -10.524 1.00 45.25 456 GLU A CA 1
ATOM 3464 C C . GLU A 1 456 ? 46.970 -31.587 -11.592 1.00 45.25 456 GLU A C 1
ATOM 3466 O O . GLU A 1 456 ? 47.120 -32.797 -11.769 1.00 45.25 456 GLU A O 1
ATOM 3471 N N . GLY A 1 457 ? 46.060 -30.896 -12.260 1.00 53.84 457 GLY A N 1
ATOM 3472 C CA . GLY A 1 457 ? 45.269 -31.434 -13.349 1.00 53.84 457 GLY A CA 1
ATOM 3473 C C . GLY A 1 457 ? 44.657 -30.267 -14.090 1.00 53.84 457 GLY A C 1
ATOM 3474 O O . GLY A 1 457 ? 43.792 -29.591 -13.541 1.00 53.84 457 GLY A O 1
ATOM 3475 N N . SER A 1 458 ? 45.136 -30.028 -15.310 1.00 58.34 458 SER A N 1
ATOM 3476 C CA . SER A 1 458 ? 44.628 -28.961 -16.165 1.00 58.34 458 SER A CA 1
ATOM 3477 C C . SER A 1 458 ? 43.123 -29.130 -16.332 1.00 58.34 458 SER A C 1
ATOM 3479 O O . SER A 1 458 ? 42.673 -30.192 -16.788 1.00 58.34 458 SER A O 1
ATOM 3481 N N . LEU A 1 459 ? 42.343 -28.118 -15.959 1.00 64.50 459 LEU A N 1
ATOM 3482 C CA . LEU A 1 459 ? 40.911 -28.131 -16.239 1.00 64.50 459 LEU A CA 1
ATOM 3483 C C . LEU A 1 459 ? 40.717 -28.127 -17.759 1.00 64.50 459 LEU A C 1
ATOM 3485 O O . LEU A 1 459 ? 41.427 -27.442 -18.491 1.00 64.50 459 LEU A O 1
ATOM 3489 N N . ALA A 1 460 ? 39.782 -28.939 -18.248 1.00 68.56 460 ALA A N 1
ATOM 3490 C CA . ALA A 1 460 ? 39.463 -28.936 -19.668 1.00 68.56 460 ALA A CA 1
ATOM 3491 C C . ALA A 1 460 ? 38.787 -27.611 -20.047 1.00 68.56 460 ALA A C 1
ATOM 3493 O O . ALA A 1 460 ? 38.021 -27.052 -19.262 1.00 68.56 460 ALA A O 1
ATOM 3494 N N . ASN A 1 461 ? 39.011 -27.148 -21.276 1.00 69.94 461 ASN A N 1
ATOM 3495 C CA . ASN A 1 461 ? 38.281 -26.003 -21.811 1.00 69.94 461 ASN A CA 1
ATOM 3496 C C . ASN A 1 461 ? 36.776 -26.273 -21.727 1.00 69.94 461 ASN A C 1
ATOM 3498 O O . ASN A 1 461 ? 36.293 -27.323 -22.168 1.00 69.94 461 ASN A O 1
ATOM 3502 N N . GLY A 1 462 ? 36.027 -25.342 -21.147 1.00 69.81 462 GLY A N 1
ATOM 3503 C CA . GLY A 1 462 ? 34.640 -25.607 -20.797 1.00 69.81 462 GLY A CA 1
ATOM 3504 C C . GLY A 1 462 ? 33.987 -24.537 -19.936 1.00 69.81 462 GLY A C 1
ATOM 3505 O O . GLY A 1 462 ? 34.587 -23.525 -19.579 1.00 69.81 462 GLY A O 1
ATOM 3506 N N . ILE A 1 463 ? 32.710 -24.775 -19.633 1.00 70.12 463 ILE A N 1
ATOM 3507 C CA . ILE A 1 463 ? 31.886 -23.912 -18.787 1.00 70.12 463 ILE A CA 1
ATOM 3508 C C . ILE A 1 463 ? 31.656 -24.616 -17.451 1.00 70.12 463 ILE A C 1
ATOM 3510 O O . ILE A 1 463 ? 31.165 -25.744 -17.416 1.00 70.12 463 ILE A O 1
ATOM 3514 N N . TYR A 1 464 ? 31.944 -23.903 -16.371 1.00 76.75 464 TYR A N 1
ATOM 3515 C CA . TYR A 1 464 ? 31.829 -24.361 -14.994 1.00 76.75 464 TYR A CA 1
ATOM 3516 C C . TYR A 1 464 ? 31.036 -23.360 -14.147 1.00 76.75 464 TYR A C 1
ATOM 3518 O O . TYR A 1 464 ? 30.728 -22.250 -14.592 1.00 76.75 464 TYR A O 1
ATOM 3526 N N . ILE A 1 465 ? 30.701 -23.754 -12.920 1.00 74.56 465 ILE A N 1
ATOM 3527 C CA . ILE A 1 465 ? 30.045 -22.915 -11.918 1.00 74.56 465 ILE A CA 1
ATOM 3528 C C . ILE A 1 465 ? 30.915 -22.870 -10.660 1.00 74.56 465 ILE A C 1
ATOM 3530 O O . ILE A 1 465 ? 31.251 -23.914 -10.109 1.00 74.56 465 ILE A O 1
ATOM 3534 N N . GLN A 1 466 ? 31.243 -21.677 -10.169 1.00 74.31 466 GLN A N 1
ATOM 3535 C CA . GLN A 1 466 ? 31.978 -21.487 -8.914 1.00 74.31 466 GLN A CA 1
ATOM 3536 C C . GLN A 1 466 ? 31.348 -20.340 -8.127 1.00 74.31 466 GLN A C 1
ATOM 3538 O O . GLN A 1 466 ? 31.152 -19.252 -8.663 1.00 74.31 466 GLN A O 1
ATOM 3543 N N . GLY A 1 467 ? 30.970 -20.573 -6.865 1.00 64.19 467 GLY A N 1
ATOM 3544 C CA . GLY A 1 467 ? 30.401 -19.518 -6.011 1.00 64.19 467 GLY A CA 1
ATOM 3545 C C . GLY A 1 467 ? 29.149 -18.826 -6.576 1.00 64.19 467 GLY A C 1
ATOM 3546 O O . GLY A 1 467 ? 28.945 -17.644 -6.320 1.00 64.19 467 GLY A O 1
ATOM 3547 N N . GLY A 1 468 ? 28.343 -19.529 -7.382 1.00 60.19 468 GLY A N 1
ATOM 3548 C CA . GLY A 1 468 ? 27.162 -18.966 -8.054 1.00 60.19 468 GLY A CA 1
ATOM 3549 C C . GLY A 1 468 ? 27.454 -18.175 -9.338 1.00 60.19 468 GLY A C 1
ATOM 3550 O O . GLY A 1 468 ? 26.531 -17.613 -9.922 1.00 60.19 468 GLY A O 1
ATOM 3551 N N . LYS A 1 469 ? 28.709 -18.143 -9.802 1.00 61.31 469 LYS A N 1
ATOM 3552 C CA . LYS A 1 469 ? 29.134 -17.510 -11.059 1.00 61.31 469 LYS A CA 1
ATOM 3553 C C . LYS A 1 469 ? 29.448 -18.551 -12.129 1.00 61.31 469 LYS A C 1
ATOM 3555 O O . LYS A 1 469 ? 29.813 -19.680 -11.809 1.00 61.31 469 LYS A O 1
ATOM 3560 N N . LYS A 1 470 ? 29.354 -18.157 -13.398 1.00 66.00 470 LYS A N 1
ATOM 3561 C CA . LYS A 1 470 ? 29.775 -18.945 -14.561 1.00 66.00 470 LYS A CA 1
ATOM 3562 C C . LYS A 1 470 ? 31.265 -18.700 -14.763 1.00 66.00 470 LYS A C 1
ATOM 3564 O O . LYS A 1 470 ? 31.688 -17.558 -14.892 1.00 66.00 470 LYS A O 1
ATOM 3569 N N . VAL A 1 471 ? 32.041 -19.765 -14.846 1.00 68.00 471 VAL A N 1
ATOM 3570 C CA . VAL A 1 471 ? 33.477 -19.728 -15.132 1.00 68.00 471 VAL A CA 1
ATOM 3571 C C . VAL A 1 471 ? 33.683 -20.323 -16.519 1.00 68.00 471 VAL A C 1
ATOM 3573 O O . VAL A 1 471 ? 33.179 -21.410 -16.802 1.00 68.00 471 VAL A O 1
ATOM 3576 N N . ILE A 1 472 ? 34.360 -19.604 -17.410 1.00 68.88 472 ILE A N 1
ATOM 3577 C CA . ILE A 1 472 ? 34.689 -20.083 -18.757 1.00 68.88 472 ILE A CA 1
ATOM 3578 C C . ILE A 1 472 ? 36.205 -20.234 -18.841 1.00 68.88 472 ILE A C 1
ATOM 3580 O O . ILE A 1 472 ? 36.922 -19.246 -18.694 1.00 68.88 472 ILE A O 1
ATOM 3584 N N . ILE A 1 473 ? 36.663 -21.461 -19.085 1.00 68.56 473 ILE A N 1
ATOM 3585 C CA . ILE A 1 473 ? 38.079 -21.798 -19.272 1.00 68.56 473 ILE A CA 1
ATOM 3586 C C . ILE A 1 473 ? 38.308 -21.979 -20.771 1.00 68.56 473 ILE A C 1
ATOM 3588 O O . ILE A 1 473 ? 37.669 -22.840 -21.390 1.00 68.56 473 ILE A O 1
ATOM 3592 N N . ASN A 1 474 ? 39.150 -21.116 -21.341 1.00 66.00 474 ASN A N 1
ATOM 3593 C CA . ASN A 1 474 ? 39.457 -21.057 -22.773 1.00 66.00 474 ASN A CA 1
ATOM 3594 C C . ASN A 1 474 ? 40.780 -21.730 -23.127 1.00 66.00 474 ASN A C 1
ATOM 3596 O O . ASN A 1 474 ? 41.729 -21.644 -22.319 1.00 66.00 474 ASN A O 1
#

pLDDT: mean 89.18, std 16.73, range [25.95, 98.94]

Radius of gyration: 28.05 Å; chains: 1; bounding box: 88×52×72 Å

Foldseek 3Di:
DDDPDDDFDDDDDDDDDPDPQDAAEDDLQQEEDELVRLCVDPRQQKPWDDDPQATEIEREAHHEHAANYEYEYDEGHEYEYAAQYEYEYAYHYEAAYPRAYEYEHPDPVLPHQYLAYEYQHYPAAYEHERYEYYLYAYEYAYLRHYEYDNYEYYQNVQNNHQASYEYHDAAHEYHHELYEYENHCHANYEYDLPHQYAYAAYNYEAYAHNNVLPLEENAHEEFHQHAHHALYEFYHALVSLRYEHYEYENVVQDDDATEHEHEHYEHENANEYYEYYAAYEYEAYQYEQEQNASHPDVVVGFENYEYYHQPARYHYAAANYEAYNTQADYEYHHHVAHEQADPVDDPPDPSGHQNAYEYAHHHDPPAAANEEQNAQDEYEREQYHAHFPDQDPVRRVRRYHACVPPVSGHHYHHPPYHDPVQAAEDEDEKPVVQPDDQWFKAAPVRHTDDGDDDPPDIDDQDWIATPRHIYGYD